Protein AF-0000000082204151 (afdb_homodimer)

Sequence (622 aa):
NMDLQVTYTHKELAFFHLHQTHHFDEFEYPSDQHCKGDLFPKWHLPLKIVSISSLPIFIYTFLRDVVHPFVTTNENTFYKIPILVVNKVLPVVSITLLALVYLPGILAAGFQLHYGTKYKRFPPWLNGWMLSRKQLGLLSFFFASMHACYSLCYPMRRSYRYKLLNWAYQQVEQKKENAWIEHDVWRMEIYVSLGILGLALLAILAVTSIPSVSHSLTWREFHYIQSKMGYLALLLCTIHALVFAWNKWVDVNQFVWYTPPTFMIAVFLPIVVLLCKSVLLLPCLRKKIQKIRCGWDANTEMNKTQMTSRLNMDLQVTYTHKELAFFHLHQTHHFDEFEYPSDQHCKGDLFPKWHLPLKIVSISSLPIFIYTFLRDVVHPFVTTNENTFYKIPILVVNKVLPVVSITLLALVYLPGILAAGFQLHYGTKYKRFPPWLNGWMLSRKQLGLLSFFFASMHACYSLCYPMRRSYRYKLLNWAYQQVEQKKENAWIEHDVWRMEIYVSLGILGLALLAILAVTSIPSVSHSLTWREFHYIQSKMGYLALLLCTIHALVFAWNKWVDVNQFVWYTPPTFMIAVFLPIVVLLCKSVLLLPCLRKKIQKIRCGWDANTEMNKTQMTSRL

Solvent-accessible surface area (backbone atoms only — not comparable to full-atom values): 33413 Å² total; per-residue (Å²): 134,84,80,79,74,77,73,74,58,70,65,61,54,48,50,50,48,48,52,54,49,45,56,60,47,65,68,50,74,69,67,75,79,75,67,66,59,74,79,62,65,82,47,49,64,46,50,49,52,49,49,65,47,42,51,56,46,42,53,51,45,43,43,59,71,29,46,43,43,32,72,74,70,66,41,88,44,69,83,38,49,82,52,58,48,45,44,58,35,27,48,36,42,14,47,45,32,44,34,57,41,50,41,50,58,52,52,50,50,50,50,32,64,73,69,30,28,64,81,64,77,71,56,68,70,57,49,53,52,56,72,32,25,66,58,26,40,46,50,16,39,49,29,41,52,48,25,50,54,53,57,60,43,47,72,73,34,65,71,50,50,52,50,52,52,50,50,39,50,50,32,54,75,67,67,52,76,71,72,77,52,68,69,62,30,44,36,44,30,46,21,52,38,32,42,52,54,21,51,50,42,38,47,52,49,47,54,46,64,36,65,67,47,38,68,73,41,53,68,68,53,47,47,44,46,58,46,57,49,38,51,48,26,51,48,34,45,43,49,19,53,54,39,63,46,57,73,51,79,79,38,70,82,53,38,57,95,80,34,78,45,69,69,60,64,36,42,48,59,40,48,52,49,52,52,53,51,54,56,49,62,34,66,74,51,36,53,51,51,49,41,21,41,70,65,42,42,51,66,58,51,51,48,50,53,54,53,60,72,70,105,134,82,78,78,70,77,68,70,52,68,66,58,51,47,49,47,50,47,51,62,59,30,60,69,35,73,58,36,63,72,65,79,76,77,65,70,61,76,78,60,66,81,48,49,63,44,51,48,52,48,49,65,46,41,51,57,45,41,52,52,45,44,45,60,69,29,47,42,44,32,71,74,70,66,39,88,45,67,64,37,48,56,42,59,47,45,46,60,33,26,47,35,41,13,47,46,32,43,34,58,39,51,40,51,58,53,51,50,49,49,53,31,63,73,66,29,29,65,81,64,76,72,56,66,71,57,48,53,50,55,71,32,24,66,57,25,40,45,50,16,39,51,29,41,51,49,25,51,53,52,57,59,42,48,72,69,32,46,61,50,48,33,49,52,41,33,50,52,44,49,31,58,74,68,67,50,90,72,89,83,54,70,68,62,52,53,37,51,58,47,22,52,53,32,41,52,54,20,51,51,44,38,48,52,49,46,53,47,65,35,63,68,47,38,69,73,42,53,69,67,56,47,49,42,45,62,46,58,48,40,51,48,26,52,50,35,43,44,50,20,53,54,39,62,46,56,73,51,79,77,37,70,81,54,38,57,95,80,34,78,44,68,67,62,64,36,41,49,59,40,48,52,48,53,51,53,51,53,57,49,63,35,67,74,50,36,52,52,51,51,40,20,73,72,66,41,42,50,67,59,52,51,50,51,53,53,54,59,69,72,105

Foldseek 3Di:
DPPPPPPPDPVVVVVVCVVVVVVVCVPVPPDPPVPPDDDPVLCVVLVVLLCVQQVVLLVVLCCQPAVLCCVPVVDHPVVCSPQPSLLLRLLLSLLVLLLLLQVLVLVLLVVCVVQLAPPDDDDPVSVSSNSNSLVSLLVSLVSLVVSVVSVVCVCVDPVNVVVVVVVVVVCVVVVPPDPDDPLVVVLCVVLVVLSVVLSVLSVVLNVCSDPVNVVVDDPVRNCCSCPVSSLVSSVSSLVSLVSNCPVVVPPPVCQRVNHHHSSVSRNVSSVVSNVSVVVCPPPVNVVSSVCNVVGDGPVVVVVVVVVVVVD/DPPPPPPPDPVNVCVVCCVVVCVVVVPVPPPPPVPPDDDPVLCVVLVVLLCVQQVVLLVVLCCQPAVQCCVPVVDHPVVCNPQPSLLLRLLLSLLVLLLLLQVLVLVLLVVCVVQLAPPDDDPPVSVSSNSNSLVSLLSSLVSLVVSVVSVVCVVVDPVVVVVVVVVVVVCVVVVPPDPDDPLVVVLCVVLVVLSVVLSVLSVVLNVCSPPVNVVVDDPVRNCCSCPVSSLVSSVSSLVSLVSNCPVVVPPPVCQRVNHHHSSVSRNVSSVVSNVSVVVCPPPVNVVSSVCNVVGGGVVVVVVVVVVVVVD

Radius of gyration: 30.76 Å; Cα contacts (8 Å, |Δi|>4): 544; chains: 2; bounding box: 97×91×62 Å

Secondary structure (DSSP, 8-state):
---------HHHHHHHHHHHHHHHHTTS---TTGGGSPSSGGGHHHHHHHHHHHHHHHHHHHIIIIIHHHHHH----GGGIIIIIHHHHHHHHHHHHHHHHHHHHHHHHHHHHHHT-S-SPPPHHHHHHHHTHHHHHHHHHHHHHHHHHHHHTGGG-HHHHHHHHHHHHHHHHTT-S----HHHHHHHHHHHHHHHHHHHHHHHHHHHTSHHHHTTS-HHHHHIIIIIIHHHHHHHHHHHHHHHHGGGGG-GGG-GGG---HHHHHHHHHHHHHHHHHHHTSHHHHHHHHHHHTT--HHHHHHHHHHHHH-/---------HHHHHHHHHHHHTTGGGSS---GGGGGSPSSGGGHHHHHHHHHHHHHHHHHHHIIIIIHHHHHH----GGGIIIIIHHHHHHHHHHHHHHHHHHHHHHHHHHHHHHT-S-SPPPHHHHHHHHTHHHHHHHHHHHHHHHHHHHHTGGG-HHHHHHHHHHHHHHHHTT-S----HHHHHHHHHHHHHHHHHHHHHHHHHHHTSHHHHTTS-HHHHHIIIIIIHHHHHHHHHHHHHHHHGGGGG-GGG-GGG---HHHHHHHHHHHHHHHHHHHTSHHHHHHHHHHHTT--HHHHHHHHHHHHH-

InterPro domains:
  IPR013130 Ferric reductase transmembrane component-like domain [PF01794] (92-225)
  IPR051267 STEAP family metalloreductases [PTHR14239] (34-307)

pLDDT: mean 87.44, std 17.79, range [22.72, 98.81]

Nearest PDB structures (foldseek):
  6y9b-assembly1_C  TM=9.918E-01  e=1.612E-23  Homo sapiens
  8ucd-assembly1_B  TM=9.783E-01  e=5.694E-23  Homo sapiens
  8ucd-assembly1_A  TM=9.740E-01  e=2.195E-22  Homo sapiens
  8ucd-assembly1_C  TM=9.780E-01  e=3.864E-22  Homo sapiens
  6hcy-assembly1_A  TM=9.747E-01  e=6.883E-19  Homo sapiens

Structure (mmCIF, N/CA/C/O backbone):
data_AF-0000000082204151-model_v1
#
loop_
_entity.id
_entity.type
_entity.pdbx_description
1 polymer 'Ferric oxidoreductase domain-containing protein'
#
loop_
_atom_site.group_PDB
_atom_site.id
_atom_site.type_symbol
_atom_site.label_atom_id
_atom_site.label_alt_id
_atom_site.label_comp_id
_atom_site.label_asym_id
_atom_site.label_entity_id
_atom_site.label_seq_id
_atom_site.pdbx_PDB_ins_code
_atom_site.Cartn_x
_atom_site.Cartn_y
_atom_site.Cartn_z
_atom_site.occupancy
_atom_site.B_iso_or_equiv
_atom_site.auth_seq_id
_atom_site.auth_comp_id
_atom_site.auth_asym_id
_atom_site.auth_atom_id
_atom_site.pdbx_PDB_model_num
ATOM 1 N N . ASN A 1 1 ? -27.344 53.875 -12.141 1 22.81 1 ASN A N 1
ATOM 2 C CA . ASN A 1 1 ? -26.469 53.281 -13.148 1 22.81 1 ASN A CA 1
ATOM 3 C C . ASN A 1 1 ? -25 53.531 -12.82 1 22.81 1 ASN A C 1
ATOM 5 O O . ASN A 1 1 ? -24.297 54.219 -13.57 1 22.81 1 ASN A O 1
ATOM 9 N N . MET A 1 2 ? -24.594 53.875 -11.633 1 28.36 2 MET A N 1
ATOM 10 C CA . MET A 1 2 ? -23.25 54.25 -11.18 1 28.36 2 MET A CA 1
ATOM 11 C C . MET A 1 2 ? -22.25 53.125 -11.43 1 28.36 2 MET A C 1
ATOM 13 O O . MET A 1 2 ? -22.469 52 -10.977 1 28.36 2 MET A O 1
ATOM 17 N N . ASP A 1 3 ? -21.484 53.156 -12.602 1 27.52 3 ASP A N 1
ATOM 18 C CA . ASP A 1 3 ? -20.391 52.375 -13.203 1 27.52 3 ASP A CA 1
ATOM 19 C C . ASP A 1 3 ? -19.25 52.156 -12.203 1 27.52 3 ASP A C 1
ATOM 21 O O . ASP A 1 3 ? -18.562 53.125 -11.828 1 27.52 3 ASP A O 1
ATOM 25 N N . LEU A 1 4 ? -19.438 51.531 -11.07 1 32.66 4 LEU A N 1
ATOM 26 C CA . LEU A 1 4 ? -18.359 51.188 -10.148 1 32.66 4 LEU A CA 1
ATOM 27 C C . LEU A 1 4 ? -17.188 50.562 -10.891 1 32.66 4 LEU A C 1
ATOM 29 O O . LEU A 1 4 ? -17.281 49.469 -11.406 1 32.66 4 LEU A O 1
ATOM 33 N N . GLN A 1 5 ? -16.359 51.438 -11.656 1 30.66 5 GLN A N 1
ATOM 34 C CA . GLN A 1 5 ? -15.086 51.156 -12.312 1 30.66 5 GLN A CA 1
ATOM 35 C C . GLN A 1 5 ? -14.125 50.438 -11.367 1 30.66 5 GLN A C 1
ATOM 37 O O . GLN A 1 5 ? -13.695 51 -10.367 1 30.66 5 GLN A O 1
ATOM 42 N N . VAL A 1 6 ? -14.344 49.219 -11.125 1 38.62 6 VAL A N 1
ATOM 43 C CA . VAL A 1 6 ? -13.375 48.344 -10.445 1 38.62 6 VAL A CA 1
ATOM 44 C C . VAL A 1 6 ? -11.992 48.531 -11.055 1 38.62 6 VAL A C 1
ATOM 46 O O . VAL A 1 6 ? -11.766 48.25 -12.227 1 38.62 6 VAL A O 1
ATOM 49 N N . THR A 1 7 ? -11.344 49.656 -10.75 1 34.62 7 THR A N 1
ATOM 50 C CA . THR A 1 7 ? -9.969 50 -11.117 1 34.62 7 THR A CA 1
ATOM 51 C C . THR A 1 7 ? -9.031 48.844 -10.812 1 34.62 7 THR A C 1
ATOM 53 O O . THR A 1 7 ? -8.875 48.438 -9.656 1 34.62 7 THR A O 1
ATOM 56 N N . TYR A 1 8 ? -9 47.875 -11.719 1 38.25 8 TYR A N 1
ATOM 57 C CA . TYR A 1 8 ? -7.969 46.844 -11.672 1 38.25 8 TYR A CA 1
ATOM 58 C C . TYR A 1 8 ? -6.602 47.469 -11.391 1 38.25 8 TYR A C 1
ATOM 60 O O . TYR A 1 8 ? -6.215 48.469 -12.016 1 38.25 8 TYR A O 1
ATOM 68 N N . THR A 1 9 ? -6.137 47.469 -10.156 1 40.56 9 THR A N 1
ATOM 69 C CA . THR A 1 9 ? -4.859 48.062 -9.797 1 40.56 9 THR A CA 1
ATOM 70 C C . THR A 1 9 ? -3.764 47.625 -10.766 1 40.56 9 THR A C 1
ATOM 72 O O . THR A 1 9 ? -3.861 46.562 -11.375 1 40.56 9 THR A O 1
ATOM 75 N N . HIS A 1 10 ? -2.871 48.5 -11.312 1 48.03 10 HIS A N 1
ATOM 76 C CA . HIS A 1 10 ? -1.771 48.438 -12.266 1 48.03 10 HIS A CA 1
ATOM 77 C C . HIS A 1 10 ? -0.902 47.219 -12.016 1 48.03 10 HIS A C 1
ATOM 79 O O . HIS A 1 10 ? -0.34 46.656 -12.953 1 48.03 10 HIS A O 1
ATOM 85 N N . LYS A 1 11 ? -0.801 46.781 -10.797 1 49.81 11 LYS A N 1
ATOM 86 C CA . LYS A 1 11 ? 0.107 45.688 -10.445 1 49.81 11 LYS A CA 1
ATOM 87 C C . LYS A 1 11 ? -0.454 44.344 -10.891 1 49.81 11 LYS A C 1
ATOM 89 O O . LYS A 1 11 ? 0.286 43.469 -11.383 1 49.81 11 LYS A O 1
ATOM 94 N N . GLU A 1 12 ? -1.72 44.125 -10.766 1 47.69 12 GLU A N 1
ATOM 95 C CA . GLU A 1 12 ? -2.33 42.844 -11.164 1 47.69 12 GLU A CA 1
ATOM 96 C C . GLU A 1 12 ? -2.33 42.688 -12.68 1 47.69 12 GLU A C 1
ATOM 98 O O . GLU A 1 12 ? -2.119 41.594 -13.195 1 47.69 12 GLU A O 1
ATOM 103 N N . LEU A 1 13 ? -2.568 43.812 -13.406 1 48 13 LEU A N 1
ATOM 104 C CA . LEU A 1 13 ? -2.5 43.781 -14.867 1 48 13 LEU A CA 1
ATOM 105 C C . LEU A 1 13 ? -1.08 43.469 -15.336 1 48 13 LEU A C 1
ATOM 107 O O . LEU A 1 13 ? -0.885 42.719 -16.297 1 48 13 LEU A O 1
ATOM 111 N N . ALA A 1 14 ? -0.097 44.031 -14.586 1 48.94 14 ALA A N 1
ATOM 112 C CA . ALA A 1 14 ? 1.302 43.781 -14.922 1 48.94 14 ALA A CA 1
ATOM 113 C C . ALA A 1 14 ? 1.667 42.312 -14.711 1 48.94 14 ALA A C 1
ATOM 115 O O . ALA A 1 14 ? 2.422 41.75 -15.492 1 48.94 14 ALA A O 1
ATOM 116 N N . PHE A 1 15 ? 1.131 41.688 -13.656 1 46.88 15 PHE A N 1
ATOM 117 C CA . PHE A 1 15 ? 1.391 40.281 -13.398 1 46.88 15 PHE A CA 1
ATOM 118 C C . PHE A 1 15 ? 0.75 39.406 -14.469 1 46.88 15 PHE A C 1
ATOM 120 O O . PHE A 1 15 ? 1.361 38.438 -14.938 1 46.88 15 PHE A O 1
ATOM 127 N N . PHE A 1 16 ? -0.501 39.719 -14.867 1 46.66 16 PHE A N 1
ATOM 128 C CA . PHE A 1 16 ? -1.176 38.969 -15.93 1 46.66 16 PHE A CA 1
ATOM 129 C C . PHE A 1 16 ? -0.469 39.188 -17.266 1 46.66 16 PHE A C 1
ATOM 131 O O . PHE A 1 16 ? -0.335 38.25 -18.047 1 46.66 16 PHE A O 1
ATOM 138 N N . HIS A 1 17 ? -0.127 40.438 -17.547 1 46.59 17 HIS A N 1
ATOM 139 C CA . HIS A 1 17 ? 0.605 40.656 -18.781 1 46.59 17 HIS A CA 1
ATOM 140 C C . HIS A 1 17 ? 1.976 40 -18.75 1 46.59 17 HIS A C 1
ATOM 142 O O . HIS A 1 17 ? 2.453 39.5 -19.766 1 46.59 17 HIS A O 1
ATOM 148 N N . LEU A 1 18 ? 2.588 40 -17.531 1 45.16 18 LEU A N 1
ATOM 149 C CA . LEU A 1 18 ? 3.873 39.312 -17.422 1 45.16 18 LEU A CA 1
ATOM 150 C C . LEU A 1 18 ? 3.703 37.812 -17.594 1 45.16 18 LEU A C 1
ATOM 152 O O . LEU A 1 18 ? 4.496 37.188 -18.297 1 45.16 18 LEU A O 1
ATOM 156 N N . HIS A 1 19 ? 2.672 37.219 -17.062 1 46.81 19 HIS A N 1
ATOM 157 C CA . HIS A 1 19 ? 2.434 35.781 -17.281 1 46.81 19 HIS A CA 1
ATOM 158 C C . HIS A 1 19 ? 1.936 35.531 -18.703 1 46.81 19 HIS A C 1
ATOM 160 O O . HIS A 1 19 ? 2.287 34.5 -19.297 1 46.81 19 HIS A O 1
ATOM 166 N N . GLN A 1 20 ? 1.068 36.344 -19.203 1 44.31 20 GLN A N 1
ATOM 167 C CA . GLN A 1 20 ? 0.692 36.188 -20.609 1 44.31 20 GLN A CA 1
ATOM 168 C C . GLN A 1 20 ? 1.893 36.406 -21.531 1 44.31 20 GLN A C 1
ATOM 170 O O . GLN A 1 20 ? 2.047 35.719 -22.531 1 44.31 20 GLN A O 1
ATOM 175 N N . THR A 1 21 ? 2.668 37.469 -21.203 1 46.5 21 THR A N 1
ATOM 176 C CA . THR A 1 21 ? 3.865 37.688 -22 1 46.5 21 THR A CA 1
ATOM 177 C C . THR A 1 21 ? 4.871 36.562 -21.781 1 46.5 21 THR A C 1
ATOM 179 O O . THR A 1 21 ? 5.656 36.25 -22.672 1 46.5 21 THR A O 1
ATOM 182 N N . HIS A 1 22 ? 4.859 35.969 -20.609 1 45.56 22 HIS A N 1
ATOM 183 C CA . HIS A 1 22 ? 5.766 34.844 -20.375 1 45.56 22 HIS A CA 1
ATOM 184 C C . HIS A 1 22 ? 5.32 33.625 -21.156 1 45.56 22 HIS A C 1
ATOM 186 O O . HIS A 1 22 ? 6.141 32.75 -21.469 1 45.56 22 HIS A O 1
ATOM 192 N N . HIS A 1 23 ? 4.059 33.5 -21.453 1 44.81 23 HIS A N 1
ATOM 193 C CA . HIS A 1 23 ? 3.695 32.375 -22.328 1 44.81 23 HIS A CA 1
ATOM 194 C C . HIS A 1 23 ? 4.328 32.562 -23.719 1 44.81 23 HIS A C 1
ATOM 196 O O . HIS A 1 23 ? 4.742 31.578 -24.328 1 44.81 23 HIS A O 1
ATOM 202 N N . PHE A 1 24 ? 4.246 33.781 -24.234 1 46.38 24 PHE A N 1
ATOM 203 C CA . PHE A 1 24 ? 4.859 33.969 -25.531 1 46.38 24 PHE A CA 1
ATOM 204 C C . PHE A 1 24 ? 6.379 33.906 -25.438 1 46.38 24 PHE A C 1
ATOM 206 O O . PHE A 1 24 ? 7.051 33.562 -26.406 1 46.38 24 PHE A O 1
ATOM 213 N N . ASP A 1 25 ? 6.863 34.406 -24.375 1 45.72 25 ASP A N 1
ATOM 214 C CA . ASP A 1 25 ? 8.312 34.344 -24.203 1 45.72 25 ASP A CA 1
ATOM 215 C C . ASP A 1 25 ? 8.789 32.906 -24.047 1 45.72 25 ASP A C 1
ATOM 217 O O . ASP A 1 25 ? 9.984 32.625 -24.078 1 45.72 25 ASP A O 1
ATOM 221 N N . GLU A 1 26 ? 7.859 32.031 -23.656 1 48.09 26 GLU A N 1
ATOM 222 C CA . GLU A 1 26 ? 8.273 30.641 -23.484 1 48.09 26 GLU A CA 1
ATOM 223 C C . GLU A 1 26 ? 8.867 30.078 -24.766 1 48.09 26 GLU A C 1
ATOM 225 O O . GLU A 1 26 ? 9.727 29.203 -24.734 1 48.09 26 GLU A O 1
ATOM 230 N N . PHE A 1 27 ? 8.32 30.609 -25.938 1 46.5 27 PHE A N 1
ATOM 231 C CA . PHE A 1 27 ? 8.875 30.141 -27.203 1 46.5 27 PHE A CA 1
ATOM 232 C C . PHE A 1 27 ? 10.109 30.953 -27.578 1 46.5 27 PHE A C 1
ATOM 234 O O . PHE A 1 27 ? 10.656 30.781 -28.672 1 46.5 27 PHE A O 1
ATOM 241 N N . GLU A 1 28 ? 10.242 32.125 -27.047 1 48 28 GLU A N 1
ATOM 242 C CA . GLU A 1 28 ? 11.477 32.812 -27.438 1 48 28 GLU A CA 1
ATOM 243 C C . GLU A 1 28 ? 12.703 32.031 -26.953 1 48 28 GLU A C 1
ATOM 245 O O . GLU A 1 28 ? 12.773 31.641 -25.781 1 48 28 GLU A O 1
ATOM 250 N N . TYR A 1 29 ? 13.344 31.109 -27.828 1 49 29 TYR A N 1
ATOM 251 C CA . TYR A 1 29 ? 14.617 30.453 -27.578 1 49 29 TYR A CA 1
ATOM 252 C C . TYR A 1 29 ? 15.586 31.375 -26.875 1 49 29 TYR A C 1
ATOM 254 O O . TYR A 1 29 ? 15.906 32.469 -27.375 1 49 29 TYR A O 1
ATOM 262 N N . PRO A 1 30 ? 15.602 31.391 -25.531 1 51.34 30 PRO A N 1
ATOM 263 C CA . PRO A 1 30 ? 16.672 32.188 -24.922 1 51.34 30 PRO A CA 1
ATOM 264 C C . PRO A 1 30 ? 17.969 32.156 -25.734 1 51.34 30 PRO A C 1
ATOM 266 O O . PRO A 1 30 ? 18.203 31.203 -26.469 1 51.34 30 PRO A O 1
ATOM 269 N N . SER A 1 31 ? 18.594 33.219 -25.953 1 51.5 31 SER A N 1
ATOM 270 C CA . SER A 1 31 ? 19.891 33.344 -26.609 1 51.5 31 SER A CA 1
ATOM 271 C C . SER A 1 31 ? 20.797 32.156 -26.234 1 51.5 31 SER A C 1
ATOM 273 O O . SER A 1 31 ? 20.641 31.578 -25.156 1 51.5 31 SER A O 1
ATOM 275 N N . ASP A 1 32 ? 21.547 31.438 -27.141 1 52.22 32 ASP A N 1
ATOM 276 C CA . ASP A 1 32 ? 22.469 30.312 -27.188 1 52.22 32 ASP A CA 1
ATOM 277 C C . ASP A 1 32 ? 23.312 30.234 -25.922 1 52.22 32 ASP A C 1
ATOM 279 O O . ASP A 1 32 ? 23.719 29.141 -25.516 1 52.22 32 ASP A O 1
ATOM 283 N N . GLN A 1 33 ? 23.828 31.344 -25.422 1 51.38 33 GLN A N 1
ATOM 284 C CA . GLN A 1 33 ? 24.844 31.312 -24.375 1 51.38 33 GLN A CA 1
ATOM 285 C C . GLN A 1 33 ? 24.297 30.703 -23.094 1 51.38 33 GLN A C 1
ATOM 287 O O . GLN A 1 33 ? 25.016 30.031 -22.344 1 51.38 33 GLN A O 1
ATOM 292 N N . HIS A 1 34 ? 23.078 31.047 -22.641 1 51.31 34 HIS A N 1
ATOM 293 C CA . HIS A 1 34 ? 22.562 30.625 -21.328 1 51.31 34 HIS A CA 1
ATOM 294 C C . HIS A 1 34 ? 22.156 29.156 -21.344 1 51.31 34 HIS A C 1
ATOM 296 O O . HIS A 1 34 ? 22.016 28.547 -20.281 1 51.31 34 HIS A O 1
ATOM 302 N N . CYS A 1 35 ? 21.938 28.625 -22.547 1 52.75 35 CYS A N 1
ATOM 303 C CA . CYS A 1 35 ? 21.375 27.281 -22.609 1 52.75 35 CYS A CA 1
ATOM 304 C C . CYS A 1 35 ? 22.453 26.234 -22.453 1 52.75 35 CYS A C 1
ATOM 306 O O . CYS A 1 35 ? 22.219 25.047 -22.703 1 52.75 35 CYS A O 1
ATOM 308 N N . LYS A 1 36 ? 23.719 26.766 -22.312 1 56.16 36 LYS A N 1
ATOM 309 C CA . LYS A 1 36 ? 24.766 25.75 -22.297 1 56.16 36 LYS A CA 1
ATOM 310 C C . LYS A 1 36 ? 24.766 24.984 -20.969 1 56.16 36 LYS A C 1
ATOM 312 O O . LYS A 1 36 ? 25.625 24.125 -20.75 1 56.16 36 LYS A O 1
ATOM 317 N N . GLY A 1 37 ? 24.016 25.328 -20.031 1 71.19 37 GLY A N 1
ATOM 318 C CA . GLY A 1 37 ? 24.078 24.578 -18.797 1 71.19 37 GLY A CA 1
ATOM 319 C C . GLY A 1 37 ? 23.547 23.156 -18.938 1 71.19 37 GLY A C 1
ATOM 320 O O . GLY A 1 37 ? 22.734 22.891 -19.812 1 71.19 37 GLY A O 1
ATOM 321 N N . ASP A 1 38 ? 24.344 22.188 -18.375 1 79.94 38 ASP A N 1
ATOM 322 C CA . ASP A 1 38 ? 23.953 20.781 -18.391 1 79.94 38 ASP A CA 1
ATOM 323 C C . ASP A 1 38 ? 22.516 20.609 -17.906 1 79.94 38 ASP A C 1
ATOM 325 O O . ASP A 1 38 ? 22.078 21.312 -16.984 1 79.94 38 ASP A O 1
ATOM 329 N N . LEU A 1 39 ? 21.781 19.891 -18.703 1 86.62 39 LEU A N 1
ATOM 330 C CA . LEU A 1 39 ? 20.406 19.547 -18.328 1 86.62 39 LEU A CA 1
ATOM 331 C C . LEU A 1 39 ? 20.391 18.531 -17.188 1 86.62 39 LEU A C 1
ATOM 333 O O . LEU A 1 39 ? 21.031 17.484 -17.281 1 86.62 39 LEU A O 1
ATOM 337 N N . PHE A 1 40 ? 19.797 18.781 -16.109 1 90.44 40 PHE A N 1
ATOM 338 C CA . PHE A 1 40 ? 19.562 17.938 -14.945 1 90.44 40 PHE A CA 1
ATOM 339 C C . PHE A 1 40 ? 20.875 17.406 -14.383 1 90.44 40 PHE A C 1
ATOM 341 O O . PHE A 1 40 ? 21.062 16.203 -14.242 1 90.44 40 PHE A O 1
ATOM 348 N N . PRO A 1 41 ? 21.719 18.156 -14.062 1 89.19 41 PRO A N 1
ATOM 349 C CA . PRO A 1 41 ? 23.047 17.719 -13.625 1 89.19 41 PRO A CA 1
ATOM 350 C C . PRO A 1 41 ? 23 16.781 -12.422 1 89.19 41 PRO A C 1
ATOM 352 O O . PRO A 1 41 ? 23.797 15.844 -12.328 1 89.19 41 PRO A O 1
ATOM 355 N N . LYS A 1 42 ? 22.078 16.953 -11.523 1 91.38 42 LYS A N 1
ATOM 356 C CA . LYS A 1 42 ? 22 16.125 -10.32 1 91.38 42 LYS A CA 1
ATOM 357 C C . LYS A 1 42 ? 21.516 14.711 -10.648 1 91.38 42 LYS A C 1
ATOM 359 O O . LYS A 1 42 ? 21.625 13.805 -9.82 1 91.38 42 LYS A O 1
ATOM 364 N N . TRP A 1 43 ? 21.062 14.5 -11.906 1 94.94 43 TRP A N 1
ATOM 365 C CA . TRP A 1 43 ? 20.469 13.219 -12.273 1 94.94 43 TRP A CA 1
ATOM 366 C C . TRP A 1 43 ? 21.422 12.414 -13.148 1 94.94 43 TRP A C 1
ATOM 368 O O . TRP A 1 43 ? 21.141 11.25 -13.469 1 94.94 43 TRP A O 1
ATOM 378 N N . HIS A 1 44 ? 22.5 12.961 -13.461 1 94.19 44 HIS A N 1
ATOM 379 C CA . HIS A 1 44 ? 23.422 12.281 -14.367 1 94.19 44 HIS A CA 1
ATOM 380 C C . HIS A 1 44 ? 23.922 10.977 -13.758 1 94.19 44 HIS A C 1
ATOM 382 O O . HIS A 1 44 ? 23.797 9.914 -14.367 1 94.19 44 HIS A O 1
ATOM 388 N N . LEU A 1 45 ? 24.453 11.078 -12.594 1 94.12 45 LEU A N 1
ATOM 389 C CA . LEU A 1 45 ? 25.031 9.898 -11.945 1 94.12 45 LEU A CA 1
ATOM 390 C C . LEU A 1 45 ? 23.938 8.859 -11.664 1 94.12 45 LEU A C 1
ATOM 392 O O . LEU A 1 45 ? 24.094 7.695 -12.039 1 94.12 45 LEU A O 1
ATOM 396 N N . PRO A 1 46 ? 22.844 9.211 -11.078 1 96.69 46 PRO A N 1
ATOM 397 C CA . PRO A 1 46 ? 21.781 8.234 -10.836 1 96.69 46 PRO A CA 1
ATOM 398 C C . PRO A 1 46 ? 21.297 7.559 -12.117 1 96.69 46 PRO A C 1
ATOM 400 O O . PRO A 1 46 ? 21.094 6.344 -12.133 1 96.69 46 PRO A O 1
ATOM 403 N N . LEU A 1 47 ? 21.156 8.266 -13.188 1 96.69 47 LEU A N 1
ATOM 404 C CA . LEU A 1 47 ? 20.688 7.695 -14.445 1 96.69 47 LEU A CA 1
ATOM 405 C C . LEU A 1 47 ? 21.734 6.758 -15.047 1 96.69 47 LEU A C 1
ATOM 407 O O . LEU A 1 47 ? 21.375 5.754 -15.672 1 96.69 47 LEU A O 1
ATOM 411 N N . LYS A 1 48 ? 22.938 7.145 -14.875 1 96.62 48 LYS A N 1
ATOM 412 C CA . LYS A 1 48 ? 24 6.246 -15.312 1 96.62 48 LYS A CA 1
ATOM 413 C C . LYS A 1 48 ? 23.953 4.93 -14.539 1 96.62 48 LYS A C 1
ATOM 415 O O . LYS A 1 48 ? 24.109 3.855 -15.125 1 96.62 48 LYS A O 1
ATOM 420 N N . ILE A 1 49 ? 23.719 4.988 -13.273 1 96.88 49 ILE A N 1
ATOM 421 C CA . ILE A 1 49 ? 23.641 3.803 -12.43 1 96.88 49 ILE A CA 1
ATOM 422 C C . ILE A 1 49 ? 22.453 2.941 -12.859 1 96.88 49 ILE A C 1
ATOM 424 O O . ILE A 1 49 ? 22.562 1.717 -12.953 1 96.88 49 ILE A O 1
ATOM 428 N N . VAL A 1 50 ? 21.359 3.557 -13.164 1 97.69 50 VAL A N 1
ATOM 429 C CA . VAL A 1 50 ? 20.172 2.846 -13.625 1 97.69 50 VAL A CA 1
ATOM 430 C C . VAL A 1 50 ? 20.469 2.137 -14.945 1 97.69 50 VAL A C 1
ATOM 432 O O . VAL A 1 50 ? 20.094 0.976 -15.133 1 97.69 50 VAL A O 1
ATOM 435 N N . SER A 1 51 ? 21.172 2.824 -15.812 1 97.25 51 SER A N 1
ATOM 436 C CA . SER A 1 51 ? 21.5 2.248 -17.109 1 97.25 51 SER A CA 1
ATOM 437 C C . SER A 1 51 ? 22.453 1.071 -16.984 1 97.25 51 SER A C 1
ATOM 439 O O . SER A 1 51 ? 22.266 0.023 -17.594 1 97.25 51 SER A O 1
ATOM 441 N N . ILE A 1 52 ? 23.391 1.234 -16.125 1 96.12 52 ILE A N 1
ATOM 442 C CA . ILE A 1 52 ? 24.422 0.212 -15.93 1 96.12 52 ILE A CA 1
ATOM 443 C C . ILE A 1 52 ? 23.812 -0.993 -15.211 1 96.12 52 ILE A C 1
ATOM 445 O O . ILE A 1 52 ? 24.25 -2.127 -15.406 1 96.12 52 ILE A O 1
ATOM 449 N N . SER A 1 53 ? 22.797 -0.812 -14.453 1 96.56 53 SER A N 1
ATOM 450 C CA . SER A 1 53 ? 22.141 -1.911 -13.75 1 96.56 53 SER A CA 1
ATOM 451 C C . SER A 1 53 ? 21.062 -2.551 -14.609 1 96.56 53 SER A C 1
ATOM 453 O O . SER A 1 53 ? 20.953 -3.777 -14.68 1 96.56 53 SER A O 1
ATOM 455 N N . SER A 1 54 ? 20.359 -1.768 -15.375 1 97.69 54 SER A N 1
ATOM 456 C CA . SER A 1 54 ? 19.188 -2.258 -16.094 1 97.69 54 SER A CA 1
ATOM 457 C C . SER A 1 54 ? 19.594 -3.033 -17.344 1 97.69 54 SER A C 1
ATOM 459 O O . SER A 1 54 ? 19.047 -4.098 -17.625 1 97.69 54 SER A O 1
ATOM 461 N N . LEU A 1 55 ? 20.547 -2.561 -18.078 1 97.69 55 LEU A N 1
ATOM 462 C CA . LEU A 1 55 ? 20.891 -3.146 -19.359 1 97.69 55 LEU A CA 1
ATOM 463 C C . LEU A 1 55 ? 21.484 -4.543 -19.188 1 97.69 55 LEU A C 1
ATOM 465 O O . LEU A 1 55 ? 21 -5.504 -19.797 1 97.69 55 LEU A O 1
ATOM 469 N N . PRO A 1 56 ? 22.469 -4.699 -18.328 1 97.88 56 PRO A N 1
ATOM 470 C CA . PRO A 1 56 ? 23 -6.051 -18.156 1 97.88 56 PRO A CA 1
ATOM 471 C C . PRO A 1 56 ? 21.969 -7.027 -17.594 1 97.88 56 PRO A C 1
ATOM 473 O O . PRO A 1 56 ? 21.938 -8.195 -18 1 97.88 56 PRO A O 1
ATOM 476 N N . ILE A 1 57 ? 21.141 -6.59 -16.688 1 98 57 ILE A N 1
ATOM 477 C CA . ILE A 1 57 ? 20.125 -7.465 -16.109 1 98 57 ILE A CA 1
ATOM 478 C C . ILE A 1 57 ? 19.109 -7.852 -17.188 1 98 57 ILE A C 1
ATOM 480 O O . ILE A 1 57 ? 18.641 -8.992 -17.219 1 98 57 ILE A O 1
ATOM 484 N N . PHE A 1 58 ? 18.781 -6.898 -18.047 1 98.19 58 PHE A N 1
ATOM 485 C CA . PHE A 1 58 ? 17.859 -7.191 -19.141 1 98.19 58 PHE A CA 1
ATOM 486 C C . PHE A 1 58 ? 18.453 -8.234 -20.078 1 98.19 58 PHE A C 1
ATOM 488 O O . PHE A 1 58 ? 17.781 -9.219 -20.422 1 98.19 58 PHE A O 1
ATOM 495 N N . ILE A 1 59 ? 19.703 -7.984 -20.484 1 98 59 ILE A N 1
ATOM 496 C CA . ILE A 1 59 ? 20.375 -8.914 -21.375 1 98 59 ILE A CA 1
ATOM 497 C C . ILE A 1 59 ? 20.453 -10.297 -20.719 1 98 59 ILE A C 1
ATOM 499 O O . ILE A 1 59 ? 20.172 -11.312 -21.375 1 98 59 ILE A O 1
ATOM 503 N N . TYR A 1 60 ? 20.797 -10.312 -19.453 1 97.75 60 TYR A N 1
ATOM 504 C CA . TYR A 1 60 ? 20.906 -11.555 -18.688 1 97.75 60 TYR A CA 1
ATOM 505 C C . TYR A 1 60 ? 19.578 -12.297 -18.672 1 97.75 60 TYR A C 1
ATOM 507 O O . TYR A 1 60 ? 19.516 -13.492 -18.984 1 97.75 60 TYR A O 1
ATOM 515 N N . THR A 1 61 ? 18.516 -11.617 -18.375 1 97.19 61 THR A N 1
ATOM 516 C CA . THR A 1 61 ? 17.188 -12.227 -18.281 1 97.19 61 THR A CA 1
ATOM 517 C C . THR A 1 61 ? 16.688 -12.648 -19.672 1 97.19 61 THR A C 1
ATOM 519 O O . THR A 1 61 ? 16.094 -13.719 -19.812 1 97.19 61 THR A O 1
ATOM 522 N N . PHE A 1 62 ? 16.984 -11.844 -20.641 1 97.31 62 PHE A N 1
ATOM 523 C CA . PHE A 1 62 ? 16.625 -12.148 -22.016 1 97.31 62 PHE A CA 1
ATOM 524 C C . PHE A 1 62 ? 17.297 -13.438 -22.484 1 97.31 62 PHE A C 1
ATOM 526 O O . PHE A 1 62 ? 16.641 -14.312 -23.062 1 97.31 62 PHE A O 1
ATOM 533 N N . LEU A 1 63 ? 18.578 -13.586 -22.219 1 96.94 63 LEU A N 1
ATOM 534 C CA . LEU A 1 63 ? 19.312 -14.781 -22.594 1 96.94 63 LEU A CA 1
ATOM 535 C C . LEU A 1 63 ? 18.781 -16.016 -21.875 1 96.94 63 LEU A C 1
ATOM 537 O O . LEU A 1 63 ? 18.594 -17.062 -22.5 1 96.94 63 LEU A O 1
ATOM 541 N N . ARG A 1 64 ? 18.469 -15.867 -20.703 1 95.69 64 ARG A N 1
ATOM 542 C CA . ARG A 1 64 ? 18.078 -17 -19.875 1 95.69 64 ARG A CA 1
ATOM 543 C C . ARG A 1 64 ? 16.641 -17.422 -20.172 1 95.69 64 ARG A C 1
ATOM 545 O O . ARG A 1 64 ? 16.344 -18.609 -20.297 1 95.69 64 ARG A O 1
ATOM 552 N N . ASP A 1 65 ? 15.703 -16.438 -20.344 1 94.69 65 ASP A N 1
ATOM 553 C CA . ASP A 1 65 ? 14.281 -16.75 -20.359 1 94.69 65 ASP A CA 1
ATOM 554 C C . ASP A 1 65 ? 13.742 -16.828 -21.781 1 94.69 65 ASP A C 1
ATOM 556 O O . ASP A 1 65 ? 12.648 -17.344 -22 1 94.69 65 ASP A O 1
ATOM 560 N N . VAL A 1 66 ? 14.492 -16.328 -22.766 1 96 66 VAL A N 1
ATOM 561 C CA . VAL A 1 66 ? 13.969 -16.312 -24.125 1 96 66 VAL A CA 1
ATOM 562 C C . VAL A 1 66 ? 14.914 -17.078 -25.047 1 96 66 VAL A C 1
ATOM 564 O O . VAL A 1 66 ? 14.492 -18 -25.75 1 96 66 VAL A O 1
ATOM 567 N N . VAL A 1 67 ? 16.188 -16.766 -24.938 1 96.31 67 VAL A N 1
ATOM 568 C CA . VAL A 1 67 ? 17.141 -17.359 -25.859 1 96.31 67 VAL A CA 1
ATOM 569 C C . VAL A 1 67 ? 17.391 -18.828 -25.469 1 96.31 67 VAL A C 1
ATOM 571 O O . VAL A 1 67 ? 17.422 -19.703 -26.344 1 96.31 67 VAL A O 1
ATOM 574 N N . HIS A 1 68 ? 17.594 -19.125 -24.219 1 94.88 68 HIS A N 1
ATOM 575 C CA . HIS A 1 68 ? 17.906 -20.469 -23.781 1 94.88 68 HIS A CA 1
ATOM 576 C C . HIS A 1 68 ? 16.828 -21.469 -24.219 1 94.88 68 HIS A C 1
ATOM 578 O O . HIS A 1 68 ? 17.125 -22.484 -24.828 1 94.88 68 HIS A O 1
ATOM 584 N N . PRO A 1 69 ? 15.57 -21.156 -23.922 1 93.69 69 PRO A N 1
ATOM 585 C CA . PRO A 1 69 ? 14.547 -22.094 -24.375 1 93.69 69 PRO A CA 1
ATOM 586 C C . PRO A 1 69 ? 14.477 -22.203 -25.906 1 93.69 69 PRO A C 1
ATOM 588 O O . PRO A 1 69 ? 14.172 -23.266 -26.438 1 93.69 69 PRO A O 1
ATOM 591 N N . PHE A 1 70 ? 14.742 -21.156 -26.594 1 95.06 70 PHE A N 1
ATOM 592 C CA . PHE A 1 70 ? 14.734 -21.156 -28.047 1 95.06 70 PHE A CA 1
ATOM 593 C C . PHE A 1 70 ? 15.82 -22.078 -28.594 1 95.06 70 PHE A C 1
ATOM 595 O O . PHE A 1 70 ? 15.57 -22.859 -29.516 1 95.06 70 PHE A O 1
ATOM 602 N N . VAL A 1 71 ? 16.953 -22.109 -27.984 1 94.94 71 VAL A N 1
ATOM 603 C CA . VAL A 1 71 ? 18.109 -22.859 -28.469 1 94.94 71 VAL A CA 1
ATOM 604 C C . VAL A 1 71 ? 18.016 -24.312 -28 1 94.94 71 VAL A C 1
ATOM 606 O O . VAL A 1 71 ? 18.359 -25.234 -28.734 1 94.94 71 VAL A O 1
ATOM 609 N N . THR A 1 72 ? 17.516 -24.562 -26.828 1 93.56 72 THR A N 1
ATOM 610 C CA . THR A 1 72 ? 17.562 -25.891 -26.25 1 93.56 72 THR A CA 1
ATOM 611 C C . THR A 1 72 ? 16.328 -26.703 -26.641 1 93.56 72 THR A C 1
ATOM 613 O O . THR A 1 72 ? 16.422 -27.891 -26.953 1 93.56 72 THR A O 1
ATOM 616 N N . THR A 1 73 ? 15.219 -26.109 -26.609 1 93.56 73 THR A N 1
ATOM 617 C CA . THR A 1 73 ? 14 -26.859 -26.844 1 93.56 73 THR A CA 1
ATOM 618 C C . THR A 1 73 ? 13.258 -26.328 -28.078 1 93.56 73 THR A C 1
ATOM 620 O O . THR A 1 73 ? 12.141 -26.766 -28.359 1 93.56 73 THR A O 1
ATOM 623 N N . ASN A 1 74 ? 13.75 -25.359 -28.797 1 94 74 ASN A N 1
ATOM 624 C CA . ASN A 1 74 ? 13.164 -24.766 -29.984 1 94 74 ASN A CA 1
ATOM 625 C C . ASN A 1 74 ? 11.797 -24.156 -29.703 1 94 74 ASN A C 1
ATOM 627 O O . ASN A 1 74 ? 10.867 -24.281 -30.5 1 94 74 ASN A O 1
ATOM 631 N N . GLU A 1 75 ? 11.625 -23.641 -28.547 1 91.31 75 GLU A N 1
ATOM 632 C CA . GLU A 1 75 ? 10.406 -22.938 -28.141 1 91.31 75 GLU A CA 1
ATOM 633 C C . GLU A 1 75 ? 10.516 -21.438 -28.438 1 91.31 75 GLU A C 1
ATOM 635 O O . GLU A 1 75 ? 11.445 -20.766 -27.984 1 91.31 75 GLU A O 1
ATOM 640 N N . ASN A 1 76 ? 9.578 -21 -29.25 1 91 76 ASN A N 1
ATOM 641 C CA . ASN A 1 76 ? 9.547 -19.578 -29.531 1 91 76 ASN A CA 1
ATOM 642 C C . ASN A 1 76 ? 8.789 -18.797 -28.453 1 91 76 ASN A C 1
ATOM 644 O O . ASN A 1 76 ? 7.562 -18.656 -28.531 1 91 76 ASN A O 1
ATOM 648 N N . THR A 1 77 ? 9.469 -18.25 -27.531 1 92.19 77 THR A N 1
ATOM 649 C CA . THR A 1 77 ? 8.867 -17.531 -26.422 1 92.19 77 THR A CA 1
ATOM 650 C C . THR A 1 77 ? 9.227 -16.062 -26.469 1 92.19 77 THR A C 1
ATOM 652 O O . THR A 1 77 ? 9.344 -15.406 -25.422 1 92.19 77 THR A O 1
ATOM 655 N N . PHE A 1 78 ? 9.383 -15.469 -27.625 1 93.88 78 PHE A N 1
ATOM 656 C CA . PHE A 1 78 ? 9.766 -14.07 -27.797 1 93.88 78 PHE A CA 1
ATOM 657 C C . PHE A 1 78 ? 8.648 -13.141 -27.328 1 93.88 78 PHE A C 1
ATOM 659 O O . PHE A 1 78 ? 8.898 -11.984 -26.984 1 93.88 78 PHE A O 1
ATOM 666 N N . TYR A 1 79 ? 7.406 -13.602 -27.312 1 93.44 79 TYR A N 1
ATOM 667 C CA . TYR A 1 79 ? 6.262 -12.797 -26.891 1 93.44 79 TYR A CA 1
ATOM 668 C C . TYR A 1 79 ? 6.367 -12.43 -25.422 1 93.44 79 TYR A C 1
ATOM 670 O O . TYR A 1 79 ? 5.652 -11.547 -24.938 1 93.44 79 TYR A O 1
ATOM 678 N N . LYS A 1 80 ? 7.293 -13.031 -24.641 1 94.88 80 LYS A N 1
ATOM 679 C CA . LYS A 1 80 ? 7.461 -12.805 -23.203 1 94.88 80 LYS A CA 1
ATOM 680 C C . LYS A 1 80 ? 8.234 -11.516 -22.953 1 94.88 80 LYS A C 1
ATOM 682 O O . LYS A 1 80 ? 8.242 -11.008 -21.828 1 94.88 80 LYS A O 1
ATOM 687 N N . ILE A 1 81 ? 8.914 -11 -23.891 1 95.62 81 ILE A N 1
ATOM 688 C CA . ILE A 1 81 ? 9.867 -9.914 -23.719 1 95.62 81 ILE A CA 1
ATOM 689 C C . ILE A 1 81 ? 9.156 -8.672 -23.188 1 95.62 81 ILE A C 1
ATOM 691 O O . ILE A 1 81 ? 9.562 -8.094 -22.188 1 95.62 81 ILE A O 1
ATOM 695 N N . PRO A 1 82 ? 7.941 -8.25 -23.781 1 95.06 82 PRO A N 1
ATOM 696 C CA . PRO A 1 82 ? 7.383 -6.945 -23.406 1 95.06 82 PRO A CA 1
ATOM 697 C C . PRO A 1 82 ? 6.883 -6.902 -21.969 1 95.06 82 PRO A C 1
ATOM 699 O O . PRO A 1 82 ? 6.949 -5.852 -21.312 1 95.06 82 PRO A O 1
ATOM 702 N N . ILE A 1 83 ? 6.387 -8.055 -21.453 1 95.69 83 ILE A N 1
ATOM 703 C CA . ILE A 1 83 ? 5.805 -7.988 -20.125 1 95.69 83 ILE A CA 1
ATOM 704 C C . ILE A 1 83 ? 6.617 -8.844 -19.156 1 95.69 83 ILE A C 1
ATOM 706 O O . ILE A 1 83 ? 7.164 -8.336 -18.172 1 95.69 83 ILE A O 1
ATOM 710 N N . LEU A 1 84 ? 6.812 -10.109 -19.453 1 95.75 84 LEU A N 1
ATOM 711 C CA . LEU A 1 84 ? 7.391 -11.031 -18.484 1 95.75 84 LEU A CA 1
ATOM 712 C C . LEU A 1 84 ? 8.859 -10.711 -18.25 1 95.75 84 LEU A C 1
ATOM 714 O O . LEU A 1 84 ? 9.305 -10.648 -17.094 1 95.75 84 LEU A O 1
ATOM 718 N N . VAL A 1 85 ? 9.68 -10.516 -19.297 1 97.19 85 VAL A N 1
ATOM 719 C CA . VAL A 1 85 ? 11.102 -10.227 -19.141 1 97.19 85 VAL A CA 1
ATOM 720 C C . VAL A 1 85 ? 11.281 -8.875 -18.453 1 97.19 85 VAL A C 1
ATOM 722 O O . VAL A 1 85 ? 12.062 -8.758 -17.5 1 97.19 85 VAL A O 1
ATOM 725 N N . VAL A 1 86 ? 10.523 -7.887 -18.906 1 97.56 86 VAL A N 1
ATOM 726 C CA . VAL A 1 86 ? 10.602 -6.555 -18.312 1 97.56 86 VAL A CA 1
ATOM 727 C C . VAL A 1 86 ? 10.219 -6.625 -16.844 1 97.56 86 VAL A C 1
ATOM 729 O O . VAL A 1 86 ? 10.891 -6.027 -15.992 1 97.56 86 VAL A O 1
ATOM 732 N N . ASN A 1 87 ? 9.188 -7.355 -16.516 1 97.44 87 ASN A N 1
ATOM 733 C CA . ASN A 1 87 ? 8.703 -7.461 -15.141 1 97.44 87 ASN A CA 1
ATOM 734 C C . ASN A 1 87 ? 9.695 -8.195 -14.242 1 97.44 87 ASN A C 1
ATOM 736 O O . ASN A 1 87 ? 9.633 -8.086 -13.016 1 97.44 87 ASN A O 1
ATOM 740 N N . LYS A 1 88 ? 10.586 -8.977 -14.789 1 97.44 88 LYS A N 1
ATOM 741 C CA . LYS A 1 88 ? 11.633 -9.641 -14.016 1 97.44 88 LYS A CA 1
ATOM 742 C C . LYS A 1 88 ? 12.82 -8.703 -13.789 1 97.44 88 LYS A C 1
ATOM 744 O O . LYS A 1 88 ? 13.508 -8.812 -12.773 1 97.44 88 LYS A O 1
ATOM 749 N N . VAL A 1 89 ? 13.016 -7.809 -14.695 1 98.38 89 VAL A N 1
ATOM 750 C CA . VAL A 1 89 ? 14.141 -6.887 -14.633 1 98.38 89 VAL A CA 1
ATOM 751 C C . VAL A 1 89 ? 13.828 -5.742 -13.672 1 98.38 89 VAL A C 1
ATOM 753 O O . VAL A 1 89 ? 14.68 -5.344 -12.875 1 98.38 89 VAL A O 1
ATOM 756 N N . LEU A 1 90 ? 12.617 -5.285 -13.672 1 98.5 90 LEU A N 1
ATOM 757 C CA . LEU A 1 90 ? 12.203 -4.094 -12.938 1 98.5 90 LEU A CA 1
ATOM 758 C C . LEU A 1 90 ? 12.461 -4.262 -11.445 1 98.5 90 LEU A C 1
ATOM 760 O O . LEU A 1 90 ? 13.086 -3.4 -10.812 1 98.5 90 LEU A O 1
ATOM 764 N N . PRO A 1 91 ? 12.078 -5.328 -10.852 1 98.31 91 PRO A N 1
ATOM 765 C CA . PRO A 1 91 ? 12.297 -5.445 -9.406 1 98.31 91 PRO A CA 1
ATOM 766 C C . PRO A 1 91 ? 13.766 -5.609 -9.039 1 98.31 91 PRO A C 1
ATOM 768 O O . PRO A 1 91 ? 14.195 -5.164 -7.973 1 98.31 91 PRO A O 1
ATOM 771 N N . VAL A 1 92 ? 14.547 -6.227 -9.859 1 98.56 92 VAL A N 1
ATOM 772 C CA . VAL A 1 92 ? 15.969 -6.379 -9.594 1 98.56 92 VAL A CA 1
ATOM 773 C C . VAL A 1 92 ? 16.641 -5.008 -9.562 1 98.56 92 VAL A C 1
ATOM 775 O O . VAL A 1 92 ? 17.406 -4.703 -8.641 1 98.56 92 VAL A O 1
ATOM 778 N N . VAL A 1 93 ? 16.297 -4.246 -10.547 1 98.62 93 VAL A N 1
ATOM 779 C CA . VAL A 1 93 ? 16.859 -2.904 -10.617 1 98.62 93 VAL A CA 1
ATOM 780 C C . VAL A 1 93 ? 16.375 -2.07 -9.438 1 98.62 93 VAL A C 1
ATOM 782 O O . VAL A 1 93 ? 17.156 -1.373 -8.789 1 98.62 93 VAL A O 1
ATOM 785 N N . SER A 1 94 ? 15.117 -2.164 -9.148 1 98.81 94 SER A N 1
ATOM 786 C CA . SER A 1 94 ? 14.531 -1.382 -8.07 1 98.81 94 SER A CA 1
ATOM 787 C C . SER A 1 94 ? 15.219 -1.671 -6.738 1 98.81 94 SER A C 1
ATOM 789 O O . SER A 1 94 ? 15.656 -0.749 -6.051 1 98.81 94 SER A O 1
ATOM 791 N N . ILE A 1 95 ? 15.344 -2.906 -6.363 1 98.75 95 ILE A N 1
ATOM 792 C CA . ILE A 1 95 ? 15.875 -3.262 -5.055 1 98.75 95 ILE A CA 1
ATOM 793 C C . ILE A 1 95 ? 17.375 -2.979 -5.02 1 98.75 95 ILE A C 1
ATOM 795 O O . ILE A 1 95 ? 17.922 -2.625 -3.971 1 98.75 95 ILE A O 1
ATOM 799 N N . THR A 1 96 ? 18.047 -3.113 -6.137 1 98.62 96 THR A N 1
ATOM 800 C CA . THR A 1 96 ? 19.469 -2.746 -6.227 1 98.62 96 THR A CA 1
ATOM 801 C C . THR A 1 96 ? 19.656 -1.256 -5.961 1 98.62 96 THR A C 1
ATOM 803 O O . THR A 1 96 ? 20.531 -0.864 -5.184 1 98.62 96 THR A O 1
ATOM 806 N N . LEU A 1 97 ? 18.828 -0.498 -6.633 1 98.75 97 LEU A N 1
ATOM 807 C CA . LEU A 1 97 ? 18.906 0.943 -6.422 1 98.75 97 LEU A CA 1
ATOM 808 C C . LEU A 1 97 ? 18.641 1.29 -4.961 1 98.75 97 LEU A C 1
ATOM 810 O O . LEU A 1 97 ? 19.312 2.146 -4.383 1 98.75 97 LEU A O 1
ATOM 814 N N . LEU A 1 98 ? 17.656 0.66 -4.387 1 98.81 98 LEU A N 1
ATOM 815 C CA . LEU A 1 98 ? 17.344 0.918 -2.984 1 98.81 98 LEU A CA 1
ATOM 816 C C . LEU A 1 98 ? 18.531 0.561 -2.092 1 98.81 98 LEU A C 1
ATOM 818 O O . LEU A 1 98 ? 18.859 1.303 -1.163 1 98.81 98 LEU A O 1
ATOM 822 N N . ALA A 1 99 ? 19.141 -0.537 -2.346 1 98.81 99 ALA A N 1
ATOM 823 C CA . ALA A 1 99 ? 20.328 -0.93 -1.6 1 98.81 99 ALA A CA 1
ATOM 824 C C . ALA A 1 99 ? 21.438 0.098 -1.766 1 98.81 99 ALA A C 1
ATOM 826 O O . ALA A 1 99 ? 22.156 0.401 -0.811 1 98.81 99 ALA A O 1
ATOM 827 N N . LEU A 1 100 ? 21.516 0.64 -2.928 1 98.5 100 LEU A N 1
ATOM 828 C CA . LEU A 1 100 ? 22.578 1.607 -3.223 1 98.5 100 LEU A CA 1
ATOM 829 C C . LEU A 1 100 ? 22.281 2.945 -2.549 1 98.5 100 LEU A C 1
ATOM 831 O O . LEU A 1 100 ? 23.172 3.787 -2.422 1 98.5 100 LEU A O 1
ATOM 835 N N . VAL A 1 101 ? 21.094 3.172 -2.182 1 98.38 101 VAL A N 1
ATOM 836 C CA . VAL A 1 101 ? 20.766 4.355 -1.396 1 98.38 101 VAL A CA 1
ATOM 837 C C . VAL A 1 101 ? 21.422 4.27 -0.022 1 98.38 101 VAL A C 1
ATOM 839 O O . VAL A 1 101 ? 21.906 5.273 0.511 1 98.38 101 VAL A O 1
ATOM 842 N N . TYR A 1 102 ? 21.547 3.08 0.532 1 98.19 102 TYR A N 1
ATOM 843 C CA . TYR A 1 102 ? 21.953 2.941 1.928 1 98.19 102 TYR A CA 1
ATOM 844 C C . TYR A 1 102 ? 23.406 2.49 2.033 1 98.19 102 TYR A C 1
ATOM 846 O O . TYR A 1 102 ? 24.047 2.719 3.055 1 98.19 102 TYR A O 1
ATOM 854 N N . LEU A 1 103 ? 23.906 1.978 0.991 1 98.25 103 LEU A N 1
ATOM 855 C CA . LEU A 1 103 ? 25.266 1.439 0.999 1 98.25 103 LEU A CA 1
ATOM 856 C C . LEU A 1 103 ? 26.281 2.537 1.286 1 98.25 103 LEU A C 1
ATOM 858 O O . LEU A 1 103 ? 27.203 2.338 2.072 1 98.25 103 LEU A O 1
ATOM 862 N N . PRO A 1 104 ? 26.156 3.721 0.675 1 96.75 104 PRO A N 1
ATOM 863 C CA . PRO A 1 104 ? 27.156 4.742 0.966 1 96.75 104 PRO A CA 1
ATOM 864 C C . PRO A 1 104 ? 27.188 5.145 2.439 1 96.75 104 PRO A C 1
ATOM 866 O O . PRO A 1 104 ? 28.25 5.492 2.971 1 96.75 104 PRO A O 1
ATOM 869 N N . GLY A 1 105 ? 26.078 5.117 3.076 1 95.12 105 GLY A N 1
ATOM 870 C CA . GLY A 1 105 ? 26.062 5.371 4.508 1 95.12 105 GLY A CA 1
ATOM 871 C C . GLY A 1 105 ? 26.875 4.359 5.301 1 95.12 105 GLY A C 1
ATOM 872 O O . GLY A 1 105 ? 27.547 4.719 6.266 1 95.12 105 GLY A O 1
ATOM 873 N N . ILE A 1 106 ? 26.766 3.219 4.938 1 96.69 106 ILE A N 1
ATOM 874 C CA . ILE A 1 106 ? 27.531 2.145 5.578 1 96.69 106 ILE A CA 1
ATOM 875 C C . ILE A 1 106 ? 29.016 2.332 5.309 1 96.69 106 ILE A C 1
ATOM 877 O O . ILE A 1 106 ? 29.844 2.205 6.219 1 96.69 106 ILE A O 1
ATOM 881 N N . LEU A 1 107 ? 29.359 2.637 4.062 1 96.44 107 LEU A N 1
ATOM 882 C CA . LEU A 1 107 ? 30.734 2.895 3.703 1 96.44 107 LEU A CA 1
ATOM 883 C C . LEU A 1 107 ? 31.297 4.086 4.48 1 96.44 107 LEU A C 1
ATOM 885 O O . LEU A 1 107 ? 32.438 4.059 4.941 1 96.44 107 LEU A O 1
ATOM 889 N N . ALA A 1 108 ? 30.531 5.105 4.59 1 94.5 108 ALA A N 1
ATOM 890 C CA . ALA A 1 108 ? 30.938 6.285 5.352 1 94.5 108 ALA A CA 1
ATOM 891 C C . ALA A 1 108 ? 31.219 5.926 6.805 1 94.5 108 ALA A C 1
ATOM 893 O O . ALA A 1 108 ? 32.219 6.391 7.379 1 94.5 108 ALA A O 1
ATOM 894 N N . ALA A 1 109 ? 30.359 5.121 7.387 1 94.31 109 ALA A N 1
ATOM 895 C CA . ALA A 1 109 ? 30.594 4.668 8.758 1 94.31 109 ALA A CA 1
ATOM 896 C C . ALA A 1 109 ? 31.891 3.871 8.859 1 94.31 109 ALA A C 1
ATOM 898 O O . ALA A 1 109 ? 32.656 4.031 9.82 1 94.31 109 ALA A O 1
ATOM 899 N N . GLY A 1 110 ? 32.125 3.041 7.91 1 94.12 110 GLY A N 1
ATOM 900 C CA . GLY A 1 110 ? 33.406 2.307 7.871 1 94.12 110 GLY A CA 1
ATOM 901 C C . GLY A 1 110 ? 34.625 3.207 7.777 1 94.12 110 GLY A C 1
ATOM 902 O O . GLY A 1 110 ? 35.625 2.977 8.453 1 94.12 110 GLY A O 1
ATOM 903 N N . PHE A 1 111 ? 34.469 4.172 6.961 1 92.69 111 PHE A N 1
ATOM 904 C CA . PHE A 1 111 ? 35.531 5.152 6.812 1 92.69 111 PHE A CA 1
ATOM 905 C C . PHE A 1 111 ? 35.781 5.871 8.133 1 92.69 111 PHE A C 1
ATOM 907 O O . PHE A 1 111 ? 36.938 6.059 8.531 1 92.69 111 PHE A O 1
ATOM 914 N N . GLN A 1 112 ? 34.75 6.273 8.758 1 91.75 112 GLN A N 1
ATOM 915 C CA . GLN A 1 112 ? 34.875 6.973 10.031 1 91.75 112 GLN A CA 1
ATOM 916 C C . GLN A 1 112 ? 35.469 6.066 11.109 1 91.75 112 GLN A C 1
ATOM 918 O O . GLN A 1 112 ? 36.25 6.516 11.93 1 91.75 112 GLN A O 1
ATOM 923 N N . LEU A 1 113 ? 35.062 4.852 11.141 1 92.44 113 LEU A N 1
ATOM 924 C CA . LEU A 1 113 ? 35.594 3.896 12.102 1 92.44 113 LEU A CA 1
ATOM 925 C C . LEU A 1 113 ? 37.062 3.629 11.828 1 92.44 113 LEU A C 1
ATOM 927 O O . LEU A 1 113 ? 37.875 3.502 12.766 1 92.44 113 LEU A O 1
ATOM 931 N N . HIS A 1 114 ? 37.438 3.561 10.617 1 92.5 114 HIS A N 1
ATOM 932 C CA . HIS A 1 114 ? 38.812 3.271 10.234 1 92.5 114 HIS A CA 1
ATOM 933 C C . HIS A 1 114 ? 39.719 4.426 10.594 1 92.5 114 HIS A C 1
ATOM 935 O O . HIS A 1 114 ? 40.812 4.211 11.141 1 92.5 114 HIS A O 1
ATOM 941 N N . TYR A 1 115 ? 39.312 5.637 10.398 1 91.38 115 TYR A N 1
ATOM 942 C CA . TYR A 1 115 ? 40.188 6.797 10.633 1 91.38 115 TYR A CA 1
ATOM 943 C C . TYR A 1 115 ? 39.969 7.344 12.039 1 91.38 115 TYR A C 1
ATOM 945 O O . TYR A 1 115 ? 40.812 8.102 12.547 1 91.38 115 TYR A O 1
ATOM 953 N N . GLY A 1 116 ? 38.812 7.055 12.656 1 88.38 116 GLY A N 1
ATOM 954 C CA . GLY A 1 116 ? 38.531 7.422 14.039 1 88.38 116 GLY A CA 1
ATOM 955 C C . GLY A 1 116 ? 38.188 8.891 14.219 1 88.38 116 GLY A C 1
ATOM 956 O O . GLY A 1 116 ? 38.438 9.469 15.273 1 88.38 116 GLY A O 1
ATOM 957 N N . THR A 1 117 ? 37.844 9.539 13.125 1 85.81 117 THR A N 1
ATOM 958 C CA . THR A 1 117 ? 37.5 10.961 13.203 1 85.81 117 THR A CA 1
ATOM 959 C C . THR A 1 117 ? 36.438 11.328 12.172 1 85.81 117 THR A C 1
ATOM 961 O O . THR A 1 117 ? 36.344 10.688 11.125 1 85.81 117 THR A O 1
ATOM 964 N N . LYS A 1 118 ? 35.656 12.258 12.477 1 85.62 118 LYS A N 1
ATOM 965 C CA . LYS A 1 118 ? 34.656 12.766 11.539 1 85.62 118 LYS A CA 1
ATOM 966 C C . LYS A 1 118 ? 35.219 13.859 10.648 1 85.62 118 LYS A C 1
ATOM 968 O O . LYS A 1 118 ? 34.594 14.273 9.672 1 85.62 118 LYS A O 1
ATOM 973 N N . TYR A 1 119 ? 36.438 14.398 10.953 1 83.56 119 TYR A N 1
ATOM 974 C CA . TYR A 1 119 ? 36.969 15.586 10.328 1 83.56 119 TYR A CA 1
ATOM 975 C C . TYR A 1 119 ? 37.688 15.234 9.023 1 83.56 119 TYR A C 1
ATOM 977 O O . TYR A 1 119 ? 38 16.125 8.219 1 83.56 119 TYR A O 1
ATOM 985 N N . LYS A 1 120 ? 38.062 13.984 8.891 1 86.81 120 LYS A N 1
ATOM 986 C CA . LYS A 1 120 ? 38.594 13.594 7.59 1 86.81 120 LYS A CA 1
ATOM 987 C C . LYS A 1 120 ? 37.5 13.609 6.52 1 86.81 120 LYS A C 1
ATOM 989 O O . LYS A 1 120 ? 36.469 12.992 6.684 1 86.81 120 LYS A O 1
ATOM 994 N N . ARG A 1 121 ? 37.844 14.258 5.48 1 88.31 121 ARG A N 1
ATOM 995 C CA . ARG A 1 121 ? 36.875 14.391 4.398 1 88.31 121 ARG A CA 1
ATOM 996 C C . ARG A 1 121 ? 36.719 13.078 3.643 1 88.31 121 ARG A C 1
ATOM 998 O O . ARG A 1 121 ? 37.688 12.359 3.42 1 88.31 121 ARG A O 1
ATOM 1005 N N . PHE A 1 122 ? 35.5 12.781 3.219 1 91.19 122 PHE A N 1
ATOM 1006 C CA . PHE A 1 122 ? 35.219 11.602 2.4 1 91.19 122 PHE A CA 1
ATOM 1007 C C . PHE A 1 122 ? 35.781 11.781 0.995 1 91.19 122 PHE A C 1
ATOM 1009 O O . PHE A 1 122 ? 35.844 12.898 0.486 1 91.19 122 PHE A O 1
ATOM 1016 N N . PRO A 1 123 ? 36.25 10.742 0.433 1 92.94 123 PRO A N 1
ATOM 1017 C CA . PRO A 1 123 ? 36.656 10.836 -0.978 1 92.94 123 PRO A CA 1
ATOM 1018 C C . PRO A 1 123 ? 35.531 11.367 -1.861 1 92.94 123 PRO A C 1
ATOM 1020 O O . PRO A 1 123 ? 34.344 11.148 -1.567 1 92.94 123 PRO A O 1
ATOM 1023 N N . PRO A 1 124 ? 35.844 12.055 -2.982 1 93 124 PRO A N 1
ATOM 1024 C CA . PRO A 1 124 ? 34.844 12.703 -3.84 1 93 124 PRO A CA 1
ATOM 1025 C C . PRO A 1 124 ? 33.812 11.734 -4.379 1 93 124 PRO A C 1
ATOM 1027 O O . PRO A 1 124 ? 32.625 12.094 -4.508 1 93 124 PRO A O 1
ATOM 1030 N N . TRP A 1 125 ? 34.25 10.531 -4.723 1 92.25 125 TRP A N 1
ATOM 1031 C CA . TRP A 1 125 ? 33.312 9.57 -5.266 1 92.25 125 TRP A CA 1
ATOM 1032 C C . TRP A 1 125 ? 32.25 9.195 -4.223 1 92.25 125 TRP A C 1
ATOM 1034 O O . TRP A 1 125 ? 31.078 9.008 -4.551 1 92.25 125 TRP A O 1
ATOM 1044 N N . LEU A 1 126 ? 32.625 9.031 -2.996 1 94.75 126 LEU A N 1
ATOM 1045 C CA . LEU A 1 126 ? 31.688 8.711 -1.922 1 94.75 126 LEU A CA 1
ATOM 1046 C C . LEU A 1 126 ? 30.766 9.891 -1.622 1 94.75 126 LEU A C 1
ATOM 1048 O O . LEU A 1 126 ? 29.562 9.711 -1.408 1 94.75 126 LEU A O 1
ATOM 1052 N N . ASN A 1 127 ? 31.375 11.086 -1.652 1 92.88 127 ASN A N 1
ATOM 1053 C CA . ASN A 1 127 ? 30.578 12.297 -1.454 1 92.88 127 ASN A CA 1
ATOM 1054 C C . ASN A 1 127 ? 29.516 12.461 -2.549 1 92.88 127 ASN A C 1
ATOM 1056 O O . ASN A 1 127 ? 28.359 12.766 -2.262 1 92.88 127 ASN A O 1
ATOM 1060 N N . GLY A 1 128 ? 29.969 12.234 -3.76 1 92.5 128 GLY A N 1
ATOM 1061 C CA . GLY A 1 128 ? 29.031 12.289 -4.867 1 92.5 128 GLY A CA 1
ATOM 1062 C C . GLY A 1 128 ? 27.906 11.273 -4.754 1 92.5 128 GLY A C 1
ATOM 1063 O O . GLY A 1 128 ? 26.75 11.586 -5.027 1 92.5 128 GLY A O 1
ATOM 1064 N N . TRP A 1 129 ? 28.25 10.062 -4.352 1 95.19 129 TRP A N 1
ATOM 1065 C CA . TRP A 1 129 ? 27.281 8.992 -4.129 1 95.19 129 TRP A CA 1
ATOM 1066 C C . TRP A 1 129 ? 26.297 9.367 -3.027 1 95.19 129 TRP A C 1
ATOM 1068 O O . TRP A 1 129 ? 25.094 9.211 -3.191 1 95.19 129 TRP A O 1
ATOM 1078 N N . MET A 1 130 ? 26.75 9.914 -2.02 1 94.44 130 MET A N 1
ATOM 1079 C CA . MET A 1 130 ? 25.906 10.312 -0.893 1 94.44 130 MET A CA 1
ATOM 1080 C C . MET A 1 130 ? 24.938 11.414 -1.301 1 94.44 130 MET A C 1
ATOM 1082 O O . MET A 1 130 ? 23.781 11.422 -0.872 1 94.44 130 MET A O 1
ATOM 1086 N N . LEU A 1 131 ? 25.391 12.25 -2.174 1 92.94 131 LEU A N 1
ATOM 1087 C CA . LEU A 1 131 ? 24.562 13.383 -2.602 1 92.94 131 LEU A CA 1
ATOM 1088 C C . LEU A 1 131 ? 23.516 12.945 -3.613 1 92.94 131 LEU A C 1
ATOM 1090 O O . LEU A 1 131 ? 22.562 13.68 -3.883 1 92.94 131 LEU A O 1
ATOM 1094 N N . SER A 1 132 ? 23.641 11.719 -4.094 1 95.62 132 SER A N 1
ATOM 1095 C CA . SER A 1 132 ? 22.734 11.234 -5.121 1 95.62 132 SER A CA 1
ATOM 1096 C C . SER A 1 132 ? 21.688 10.297 -4.531 1 95.62 132 SER A C 1
ATOM 1098 O O . SER A 1 132 ? 20.859 9.727 -5.262 1 95.62 132 SER A O 1
ATOM 1100 N N . ARG A 1 133 ? 21.625 10.117 -3.256 1 96.56 133 ARG A N 1
ATOM 1101 C CA . ARG A 1 133 ? 20.781 9.117 -2.596 1 96.56 133 ARG A CA 1
ATOM 1102 C C . ARG A 1 133 ? 19.297 9.406 -2.828 1 96.56 133 ARG A C 1
ATOM 1104 O O . ARG A 1 133 ? 18.516 8.484 -3.027 1 96.56 133 ARG A O 1
ATOM 1111 N N . LYS A 1 134 ? 18.969 10.648 -2.793 1 96.25 134 LYS A N 1
ATOM 1112 C CA . LYS A 1 134 ? 17.562 11.008 -3.01 1 96.25 134 LYS A CA 1
ATOM 1113 C C . LYS A 1 134 ? 17.094 10.57 -4.395 1 96.25 134 LYS A C 1
ATOM 1115 O O . LYS A 1 134 ? 16.031 9.961 -4.527 1 96.25 134 LYS A O 1
ATOM 1120 N N . GLN A 1 135 ? 17.891 10.891 -5.438 1 97.44 135 GLN A N 1
ATOM 1121 C CA . GLN A 1 135 ? 17.547 10.531 -6.809 1 97.44 135 GLN A CA 1
ATOM 1122 C C . GLN A 1 135 ? 17.5 9.016 -6.984 1 97.44 135 GLN A C 1
ATOM 1124 O O . GLN A 1 135 ? 16.609 8.484 -7.648 1 97.44 135 GLN A O 1
ATOM 1129 N N . LEU A 1 136 ? 18.391 8.359 -6.367 1 98.31 136 LEU A N 1
ATOM 1130 C CA . LEU A 1 136 ? 18.422 6.898 -6.438 1 98.31 136 LEU A CA 1
ATOM 1131 C C . LEU A 1 136 ? 17.172 6.305 -5.793 1 98.31 136 LEU A C 1
ATOM 1133 O O . LEU A 1 136 ? 16.578 5.363 -6.324 1 98.31 136 LEU A O 1
ATOM 1137 N N . GLY A 1 137 ? 16.844 6.879 -4.676 1 98.44 137 GLY A N 1
ATOM 1138 C CA . GLY A 1 137 ? 15.641 6.426 -3.998 1 98.44 137 GLY A CA 1
ATOM 1139 C C . GLY A 1 137 ? 14.375 6.648 -4.812 1 98.44 137 GLY A C 1
ATOM 1140 O O . GLY A 1 137 ? 13.508 5.777 -4.871 1 98.44 137 GLY A O 1
ATOM 1141 N N . LEU A 1 138 ? 14.258 7.777 -5.434 1 98.19 138 LEU A N 1
ATOM 1142 C CA . LEU A 1 138 ? 13.109 8.094 -6.27 1 98.19 138 LEU A CA 1
ATOM 1143 C C . LEU A 1 138 ? 13.039 7.168 -7.48 1 98.19 138 LEU A C 1
ATOM 1145 O O . LEU A 1 138 ? 11.961 6.738 -7.883 1 98.19 138 LEU A O 1
ATOM 1149 N N . LEU A 1 139 ? 14.164 6.879 -8.031 1 98.56 139 LEU A N 1
ATOM 1150 C CA . LEU A 1 139 ? 14.219 5.945 -9.156 1 98.56 139 LEU A CA 1
ATOM 1151 C C . LEU A 1 139 ? 13.852 4.535 -8.703 1 98.56 139 LEU A C 1
ATOM 1153 O O . LEU A 1 139 ? 13.188 3.797 -9.438 1 98.56 139 LEU A O 1
ATOM 1157 N N . SER A 1 140 ? 14.305 4.164 -7.531 1 98.81 140 SER A N 1
ATOM 1158 C CA . SER A 1 140 ? 13.898 2.879 -6.969 1 98.81 140 SER A CA 1
ATOM 1159 C C . SER A 1 140 ? 12.383 2.779 -6.855 1 98.81 140 SER A C 1
ATOM 1161 O O . SER A 1 140 ? 11.789 1.777 -7.262 1 98.81 140 SER A O 1
ATOM 1163 N N . PHE A 1 141 ? 11.805 3.828 -6.363 1 98.75 141 PHE A N 1
ATOM 1164 C CA . PHE A 1 141 ? 10.352 3.863 -6.254 1 98.75 141 PHE A CA 1
ATOM 1165 C C . PHE A 1 141 ? 9.703 3.779 -7.629 1 98.75 141 PHE A C 1
ATOM 1167 O O . PHE A 1 141 ? 8.703 3.088 -7.805 1 98.75 141 PHE A O 1
ATOM 1174 N N . PHE A 1 142 ? 10.203 4.496 -8.594 1 98.56 142 PHE A N 1
ATOM 1175 C CA . PHE A 1 142 ? 9.68 4.492 -9.953 1 98.56 142 PHE A CA 1
ATOM 1176 C C . PHE A 1 142 ? 9.688 3.08 -10.531 1 98.56 142 PHE A C 1
ATOM 1178 O O . PHE A 1 142 ? 8.672 2.609 -11.047 1 98.56 142 PHE A O 1
ATOM 1185 N N . PHE A 1 143 ? 10.734 2.381 -10.414 1 98.81 143 PHE A N 1
ATOM 1186 C CA . PHE A 1 143 ? 10.852 1.033 -10.961 1 98.81 143 PHE A CA 1
ATOM 1187 C C . PHE A 1 143 ? 9.969 0.06 -10.195 1 98.81 143 PHE A C 1
ATOM 1189 O O . PHE A 1 143 ? 9.422 -0.879 -10.773 1 98.81 143 PHE A O 1
ATOM 1196 N N . ALA A 1 144 ? 9.883 0.255 -8.883 1 98.75 144 ALA A N 1
ATOM 1197 C CA . ALA A 1 144 ? 8.977 -0.576 -8.086 1 98.75 144 ALA A CA 1
ATOM 1198 C C . ALA A 1 144 ? 7.531 -0.384 -8.523 1 98.75 144 ALA A C 1
ATOM 1200 O O . ALA A 1 144 ? 6.77 -1.351 -8.617 1 98.75 144 ALA A O 1
ATOM 1201 N N . SER A 1 145 ? 7.152 0.857 -8.789 1 98.38 145 SER A N 1
ATOM 1202 C CA . SER A 1 145 ? 5.801 1.152 -9.25 1 98.38 145 SER A CA 1
ATOM 1203 C C . SER A 1 145 ? 5.523 0.516 -10.609 1 98.38 145 SER A C 1
ATOM 1205 O O . SER A 1 145 ? 4.445 -0.04 -10.836 1 98.38 145 SER A O 1
ATOM 1207 N N . MET A 1 146 ? 6.5 0.562 -11.461 1 98.25 146 MET A N 1
ATOM 1208 C CA . MET A 1 146 ? 6.367 -0.1 -12.758 1 98.25 146 MET A CA 1
ATOM 1209 C C . MET A 1 146 ? 6.23 -1.609 -12.586 1 98.25 146 MET A C 1
ATOM 1211 O O . MET A 1 146 ? 5.383 -2.236 -13.219 1 98.25 146 MET A O 1
ATOM 1215 N N . HIS A 1 147 ? 7.016 -2.154 -11.75 1 98.44 147 HIS A N 1
ATOM 1216 C CA . HIS A 1 147 ? 6.934 -3.578 -11.445 1 98.44 147 HIS A CA 1
ATOM 1217 C C . HIS A 1 147 ? 5.535 -3.959 -10.977 1 98.44 147 HIS A C 1
ATOM 1219 O O . HIS A 1 147 ? 4.965 -4.949 -11.438 1 98.44 147 HIS A O 1
ATOM 1225 N N . ALA A 1 148 ? 5.039 -3.154 -10.078 1 97.81 148 ALA A N 1
ATOM 1226 C CA . ALA A 1 148 ? 3.695 -3.412 -9.562 1 97.81 148 ALA A CA 1
ATOM 1227 C C . ALA A 1 148 ? 2.662 -3.357 -10.688 1 97.81 148 ALA A C 1
ATOM 1229 O O . ALA A 1 148 ? 1.79 -4.227 -10.773 1 97.81 148 ALA A O 1
ATOM 1230 N N . CYS A 1 149 ? 2.73 -2.395 -11.586 1 96.56 149 CYS A N 1
ATOM 1231 C CA . CYS A 1 149 ? 1.803 -2.25 -12.703 1 96.56 149 CYS A CA 1
ATOM 1232 C C . CYS A 1 149 ? 1.908 -3.436 -13.656 1 96.56 149 CYS A C 1
ATOM 1234 O O . CYS A 1 149 ? 0.893 -4.012 -14.055 1 96.56 149 CYS A O 1
ATOM 1236 N N . TYR A 1 150 ? 3.111 -3.762 -13.961 1 96.69 150 TYR A N 1
ATOM 1237 C CA . TYR A 1 150 ? 3.318 -4.902 -14.852 1 96.69 150 TYR A CA 1
ATOM 1238 C C . TYR A 1 150 ? 2.791 -6.184 -14.219 1 96.69 150 TYR A C 1
ATOM 1240 O O . TYR A 1 150 ? 2.201 -7.023 -14.906 1 96.69 150 TYR A O 1
ATOM 1248 N N . SER A 1 151 ? 2.992 -6.336 -12.93 1 96.38 151 SER A N 1
ATOM 1249 C CA . SER A 1 151 ? 2.545 -7.535 -12.227 1 96.38 151 SER A CA 1
ATOM 1250 C C . SER A 1 151 ? 1.023 -7.605 -12.164 1 96.38 151 SER A C 1
ATOM 1252 O O . SER A 1 151 ? 0.438 -8.68 -12.336 1 96.38 151 SER A O 1
ATOM 1254 N N . LEU A 1 152 ? 0.415 -6.473 -11.961 1 94.62 152 LEU A N 1
ATOM 1255 C CA . LEU A 1 152 ? -1.038 -6.418 -11.836 1 94.62 152 LEU A CA 1
ATOM 1256 C C . LEU A 1 152 ? -1.707 -6.73 -13.172 1 94.62 152 LEU A C 1
ATOM 1258 O O . LEU A 1 152 ? -2.877 -7.121 -13.211 1 94.62 152 LEU A O 1
ATOM 1262 N N . CYS A 1 153 ? -0.999 -6.641 -14.242 1 93.19 153 CYS A N 1
ATOM 1263 C CA . CYS A 1 153 ? -1.557 -6.891 -15.57 1 93.19 153 CYS A CA 1
ATOM 1264 C C . CYS A 1 153 ? -1.424 -8.359 -15.945 1 93.19 153 CYS A C 1
ATOM 1266 O O . CYS A 1 153 ? -1.901 -8.781 -17 1 93.19 153 CYS A O 1
ATOM 1268 N N . TYR A 1 154 ? -0.895 -9.109 -15.07 1 89.81 154 TYR A N 1
ATOM 1269 C CA . TYR A 1 154 ? -0.578 -10.492 -15.406 1 89.81 154 TYR A CA 1
ATOM 1270 C C . TYR A 1 154 ? -1.837 -11.258 -15.789 1 89.81 154 TYR A C 1
ATOM 1272 O O . TYR A 1 154 ? -1.875 -11.93 -16.828 1 89.81 154 TYR A O 1
ATOM 1280 N N . PRO A 1 155 ? -2.91 -11.102 -15.008 1 90.81 155 PRO A N 1
ATOM 1281 C CA . PRO A 1 155 ? -4.102 -11.891 -15.328 1 90.81 155 PRO A CA 1
ATOM 1282 C C . PRO A 1 155 ? -4.789 -11.414 -16.609 1 90.81 155 PRO A C 1
ATOM 1284 O O . PRO A 1 155 ? -5.605 -12.148 -17.188 1 90.81 155 PRO A O 1
ATOM 1287 N N . MET A 1 156 ? -4.422 -10.32 -17.172 1 90.94 156 MET A N 1
ATOM 1288 C CA . MET A 1 156 ? -5.07 -9.766 -18.359 1 90.94 156 MET A CA 1
ATOM 1289 C C . MET A 1 156 ? -4.422 -10.305 -19.625 1 90.94 156 MET A C 1
ATOM 1291 O O . MET A 1 156 ? -4.973 -10.156 -20.719 1 90.94 156 MET A O 1
ATOM 1295 N N . ARG A 1 157 ? -3.283 -10.906 -19.453 1 91.62 157 ARG A N 1
ATOM 1296 C CA . ARG A 1 157 ? -2.541 -11.398 -20.609 1 91.62 157 ARG A CA 1
ATOM 1297 C C . ARG A 1 157 ? -3.268 -12.562 -21.281 1 91.62 157 ARG A C 1
ATOM 1299 O O . ARG A 1 157 ? -3.797 -13.438 -20.594 1 91.62 157 ARG A O 1
ATOM 1306 N N . ARG A 1 158 ? -3.207 -12.562 -22.609 1 92.12 158 ARG A N 1
ATOM 1307 C CA . ARG A 1 158 ? -3.83 -13.656 -23.344 1 92.12 158 ARG A CA 1
ATOM 1308 C C . ARG A 1 158 ? -3.049 -14.953 -23.156 1 92.12 158 ARG A C 1
ATOM 1310 O O . ARG A 1 158 ? -3.635 -16.031 -23.109 1 92.12 158 ARG A O 1
ATOM 1317 N N . SER A 1 159 ? -1.786 -14.828 -23.094 1 91.94 159 SER A N 1
ATOM 1318 C CA . SER A 1 159 ? -0.97 -16.016 -22.875 1 91.94 159 SER A CA 1
ATOM 1319 C C . SER A 1 159 ? -1.352 -16.703 -21.562 1 91.94 159 SER A C 1
ATOM 1321 O O . SER A 1 159 ? -1.423 -17.938 -21.5 1 91.94 159 SER A O 1
ATOM 1323 N N . TYR A 1 160 ? -1.64 -15.938 -20.578 1 91.94 160 TYR A N 1
ATOM 1324 C CA . TYR A 1 160 ? -2.041 -16.484 -19.281 1 91.94 160 TYR A CA 1
ATOM 1325 C C . TYR A 1 160 ? -3.42 -17.141 -19.375 1 91.94 160 TYR A C 1
ATOM 1327 O O . TYR A 1 160 ? -3.639 -18.219 -18.844 1 91.94 160 TYR A O 1
ATOM 1335 N N . ARG A 1 161 ? -4.293 -16.516 -20.031 1 91.69 161 ARG A N 1
ATOM 1336 C CA . ARG A 1 161 ? -5.645 -17.047 -20.188 1 91.69 161 ARG A CA 1
ATOM 1337 C C . ARG A 1 161 ? -5.629 -18.391 -20.906 1 91.69 161 ARG A C 1
ATOM 1339 O O . ARG A 1 161 ? -6.324 -19.328 -20.5 1 91.69 161 ARG A O 1
ATOM 1346 N N . TYR A 1 162 ? -4.809 -18.453 -21.938 1 93.81 162 TYR A N 1
ATOM 1347 C CA . TYR A 1 162 ? -4.723 -19.719 -22.672 1 93.81 162 TYR A CA 1
ATOM 1348 C C . TYR A 1 162 ? -4.105 -20.812 -21.812 1 93.81 162 TYR A C 1
ATOM 1350 O O . TYR A 1 162 ? -4.523 -21.969 -21.875 1 93.81 162 TYR A O 1
ATOM 1358 N N . LYS A 1 163 ? -3.201 -20.438 -21.047 1 92.62 163 LYS A N 1
ATOM 1359 C CA . LYS A 1 163 ? -2.605 -21.422 -20.141 1 92.62 163 LYS A CA 1
ATOM 1360 C C . LYS A 1 163 ? -3.633 -21.938 -19.141 1 92.62 163 LYS A C 1
ATOM 1362 O O . LYS A 1 163 ? -3.686 -23.141 -18.859 1 92.62 163 LYS A O 1
ATOM 1367 N N . LEU A 1 164 ? -4.473 -21.047 -18.609 1 93.38 164 LEU A N 1
ATOM 1368 C CA . LEU A 1 164 ? -5.516 -21.422 -17.656 1 93.38 164 LEU A CA 1
ATOM 1369 C C . LEU A 1 164 ? -6.508 -22.391 -18.297 1 93.38 164 LEU A C 1
ATOM 1371 O O . LEU A 1 164 ? -6.91 -23.375 -17.656 1 93.38 164 LEU A O 1
ATOM 1375 N N . LEU A 1 165 ? -6.82 -22.109 -19.5 1 93.62 165 LEU A N 1
ATOM 1376 C CA . LEU A 1 165 ? -7.734 -22.984 -20.219 1 93.62 165 LEU A CA 1
ATOM 1377 C C . LEU A 1 165 ? -7.117 -24.375 -20.422 1 93.62 165 LEU A C 1
ATOM 1379 O O . LEU A 1 165 ? -7.801 -25.391 -20.266 1 93.62 165 LEU A O 1
ATOM 1383 N N . ASN A 1 166 ? -5.859 -24.344 -20.719 1 94.62 166 ASN A N 1
ATOM 1384 C CA . ASN A 1 166 ? -5.164 -25.609 -20.906 1 94.62 166 ASN A CA 1
ATOM 1385 C C . ASN A 1 166 ? -5.086 -26.391 -19.594 1 94.62 166 ASN A C 1
ATOM 1387 O O . ASN A 1 166 ? -5.25 -27.609 -19.594 1 94.62 166 ASN A O 1
ATOM 1391 N N . TRP A 1 167 ? -4.863 -25.766 -18.547 1 93.81 167 TRP A N 1
ATOM 1392 C CA . TRP A 1 167 ? -4.82 -26.422 -17.25 1 93.81 167 TRP A CA 1
ATOM 1393 C C . TRP A 1 167 ? -6.184 -27 -16.891 1 93.81 167 TRP A C 1
ATOM 1395 O O . TRP A 1 167 ? -6.266 -28.109 -16.344 1 93.81 167 TRP A O 1
ATOM 1405 N N . ALA A 1 168 ? -7.246 -26.281 -17.125 1 94.19 168 ALA A N 1
ATOM 1406 C CA . ALA A 1 168 ? -8.594 -26.781 -16.875 1 94.19 168 ALA A CA 1
ATOM 1407 C C . ALA A 1 168 ? -8.883 -28.031 -17.672 1 94.19 168 ALA A C 1
ATOM 1409 O O . ALA A 1 168 ? -9.445 -29 -17.156 1 94.19 168 ALA A O 1
ATOM 1410 N N . TYR A 1 169 ? -8.477 -27.922 -18.938 1 94.06 169 TYR A N 1
ATOM 1411 C CA . TYR A 1 169 ? -8.664 -29.078 -19.812 1 94.06 169 TYR A CA 1
ATOM 1412 C C . TYR A 1 169 ? -7.941 -30.312 -19.266 1 94.06 169 TYR A C 1
ATOM 1414 O O . TYR A 1 169 ? -8.516 -31.391 -19.203 1 94.06 169 TYR A O 1
ATOM 1422 N N . GLN A 1 170 ? -6.703 -30.109 -18.859 1 94.81 170 GLN A N 1
ATOM 1423 C CA . GLN A 1 170 ? -5.906 -31.203 -18.312 1 94.81 170 GLN A CA 1
ATOM 1424 C C . GLN A 1 170 ? -6.52 -31.734 -17.031 1 94.81 170 GLN A C 1
ATOM 1426 O O . GLN A 1 170 ? -6.508 -32.938 -16.781 1 94.81 170 GLN A O 1
ATOM 1431 N N . GLN A 1 171 ? -7.051 -30.875 -16.219 1 93.94 171 GLN A N 1
ATOM 1432 C CA . GLN A 1 171 ? -7.68 -31.266 -14.961 1 93.94 171 GLN A CA 1
ATOM 1433 C C . GLN A 1 171 ? -8.883 -32.188 -15.203 1 93.94 171 GLN A C 1
ATOM 1435 O O . GLN A 1 171 ? -9.086 -33.156 -14.492 1 93.94 171 GLN A O 1
ATOM 1440 N N . VAL A 1 172 ? -9.656 -31.859 -16.188 1 93.44 172 VAL A N 1
ATOM 1441 C CA . VAL A 1 172 ? -10.836 -32.656 -16.531 1 93.44 172 VAL A CA 1
ATOM 1442 C C . VAL A 1 172 ? -10.406 -33.969 -17.125 1 93.44 172 VAL A C 1
ATOM 1444 O O . VAL A 1 172 ? -10.953 -35.031 -16.766 1 93.44 172 VAL A O 1
ATOM 1447 N N . GLU A 1 173 ? -9.461 -33.906 -18 1 94.38 173 GLU A N 1
ATOM 1448 C CA . GLU A 1 173 ? -8.961 -35.125 -18.656 1 94.38 173 GLU A CA 1
ATOM 1449 C C . GLU A 1 173 ? -8.406 -36.094 -17.641 1 94.38 173 GLU A C 1
ATOM 1451 O O . GLU A 1 173 ? -8.602 -37.312 -17.766 1 94.38 173 GLU A O 1
ATOM 1456 N N . GLN A 1 174 ? -7.77 -35.562 -16.641 1 95.31 174 GLN A N 1
ATOM 1457 C CA . GLN A 1 174 ? -7.137 -36.406 -15.625 1 95.31 174 GLN A CA 1
ATOM 1458 C C . GLN A 1 174 ? -8.117 -36.75 -14.5 1 95.31 174 GLN A C 1
ATOM 1460 O O . GLN A 1 174 ? -7.773 -37.5 -13.586 1 95.31 174 GLN A O 1
ATOM 1465 N N . LYS A 1 175 ? -9.312 -36.188 -14.469 1 93.25 175 LYS A N 1
ATOM 1466 C CA . LYS A 1 175 ? -10.359 -36.438 -13.477 1 93.25 175 LYS A CA 1
ATOM 1467 C C . LYS A 1 175 ? -9.891 -36.031 -12.078 1 93.25 175 LYS A C 1
ATOM 1469 O O . LYS A 1 175 ? -10.102 -36.781 -11.117 1 93.25 175 LYS A O 1
ATOM 1474 N N . LYS A 1 176 ? -9.133 -35.062 -12.102 1 93.19 176 LYS A N 1
ATOM 1475 C CA . LYS A 1 176 ? -8.719 -34.5 -10.828 1 93.19 176 LYS A CA 1
ATOM 1476 C C . LYS A 1 176 ? -9.703 -33.406 -10.359 1 93.19 176 LYS A C 1
ATOM 1478 O O . LYS A 1 176 ? -9.789 -32.344 -10.945 1 93.19 176 LYS A O 1
ATOM 1483 N N . GLU A 1 177 ? -10.359 -33.594 -9.281 1 89.19 177 GLU A N 1
ATOM 1484 C CA . GLU A 1 177 ? -11.43 -32.719 -8.82 1 89.19 177 GLU A CA 1
ATOM 1485 C C . GLU A 1 177 ? -10.883 -31.469 -8.164 1 89.19 177 GLU A C 1
ATOM 1487 O O . GLU A 1 177 ? -11.523 -30.422 -8.188 1 89.19 177 GLU A O 1
ATOM 1492 N N . ASN A 1 178 ? -9.711 -31.625 -7.539 1 91.75 178 ASN A N 1
ATOM 1493 C CA . ASN A 1 178 ? -9.164 -30.516 -6.766 1 91.75 178 ASN A CA 1
ATOM 1494 C C . ASN A 1 178 ? -7.758 -30.141 -7.227 1 91.75 178 ASN A C 1
ATOM 1496 O O . ASN A 1 178 ? -6.84 -30.953 -7.133 1 91.75 178 ASN A O 1
ATOM 1500 N N . ALA A 1 179 ? -7.609 -28.953 -7.707 1 91.75 179 ALA A N 1
ATOM 1501 C CA . ALA A 1 179 ? -6.336 -28.469 -8.234 1 91.75 179 ALA A CA 1
ATOM 1502 C C . ALA A 1 179 ? -5.504 -27.797 -7.145 1 91.75 179 ALA A C 1
ATOM 1504 O O . ALA A 1 179 ? -4.395 -27.328 -7.402 1 91.75 179 ALA A O 1
ATOM 1505 N N . TRP A 1 180 ? -5.875 -27.859 -5.898 1 92.81 180 TRP A N 1
ATOM 1506 C CA . TRP A 1 180 ? -5.324 -27.062 -4.805 1 92.81 180 TRP A CA 1
ATOM 1507 C C . TRP A 1 180 ? -3.914 -27.516 -4.453 1 92.81 180 TRP A C 1
ATOM 1509 O O . TRP A 1 180 ? -3.691 -28.703 -4.184 1 92.81 180 TRP A O 1
ATOM 1519 N N . ILE A 1 181 ? -3.012 -26.594 -4.469 1 92.38 181 ILE A N 1
ATOM 1520 C CA . ILE A 1 181 ? -1.65 -26.812 -3.994 1 92.38 181 ILE A CA 1
ATOM 1521 C C . ILE A 1 181 ? -1.34 -25.844 -2.855 1 92.38 181 ILE A C 1
ATOM 1523 O O . ILE A 1 181 ? -1.15 -24.641 -3.086 1 92.38 181 ILE A O 1
ATOM 1527 N N . GLU A 1 182 ? -1.134 -26.328 -1.689 1 91.81 182 GLU A N 1
ATOM 1528 C CA . GLU A 1 182 ? -1.109 -25.531 -0.46 1 91.81 182 GLU A CA 1
ATOM 1529 C C . GLU A 1 182 ? 0.088 -24.594 -0.435 1 91.81 182 GLU A C 1
ATOM 1531 O O . GLU A 1 182 ? -0.062 -23.391 -0.159 1 91.81 182 GLU A O 1
ATOM 1536 N N . HIS A 1 183 ? 1.247 -25.094 -0.692 1 91 183 HIS A N 1
ATOM 1537 C CA . HIS A 1 183 ? 2.438 -24.25 -0.566 1 91 183 HIS A CA 1
ATOM 1538 C C . HIS A 1 183 ? 2.447 -23.141 -1.613 1 91 183 HIS A C 1
ATOM 1540 O O . HIS A 1 183 ? 2.957 -22.047 -1.36 1 91 183 HIS A O 1
ATOM 1546 N N . ASP A 1 184 ? 1.876 -23.422 -2.805 1 92.94 184 ASP A N 1
ATOM 1547 C CA . ASP A 1 184 ? 1.776 -22.406 -3.85 1 92.94 184 ASP A CA 1
ATOM 1548 C C . ASP A 1 184 ? 0.857 -21.266 -3.422 1 92.94 184 ASP A C 1
ATOM 1550 O O . ASP A 1 184 ? 1.131 -20.094 -3.713 1 92.94 184 ASP A O 1
ATOM 1554 N N . VAL A 1 185 ? -0.207 -21.594 -2.764 1 95 185 VAL A N 1
ATOM 1555 C CA . VAL A 1 185 ? -1.156 -20.594 -2.273 1 95 185 VAL A CA 1
ATOM 1556 C C . VAL A 1 185 ? -0.491 -19.734 -1.208 1 95 185 VAL A C 1
ATOM 1558 O O . VAL A 1 185 ? -0.516 -18.5 -1.296 1 95 185 VAL A O 1
ATOM 1561 N N . TRP A 1 186 ? 0.183 -20.328 -0.228 1 94.31 186 TRP A N 1
ATOM 1562 C CA . TRP A 1 186 ? 0.855 -19.609 0.843 1 94.31 186 TRP A CA 1
ATOM 1563 C C . TRP A 1 186 ? 1.924 -18.672 0.282 1 94.31 186 TRP A C 1
ATOM 1565 O O . TRP A 1 186 ? 2.021 -17.516 0.687 1 94.31 186 TRP A O 1
ATOM 1575 N N . ARG A 1 187 ? 2.648 -19.172 -0.579 1 95.19 187 ARG A N 1
ATOM 1576 C CA . ARG A 1 187 ? 3.711 -18.391 -1.194 1 95.19 187 ARG A CA 1
ATOM 1577 C C . ARG A 1 187 ? 3.158 -17.109 -1.809 1 95.19 187 ARG A C 1
ATOM 1579 O O . ARG A 1 187 ? 3.639 -16 -1.511 1 95.19 187 ARG A O 1
ATOM 1586 N N . MET A 1 188 ? 2.125 -17.234 -2.637 1 95.5 188 MET A N 1
ATOM 1587 C CA . MET A 1 188 ? 1.586 -16.094 -3.357 1 95.5 188 MET A CA 1
ATOM 1588 C C . MET A 1 188 ? 0.945 -15.094 -2.396 1 95.5 188 MET A C 1
ATOM 1590 O O . MET A 1 188 ? 1.15 -13.891 -2.52 1 95.5 188 MET A O 1
ATOM 1594 N N . GLU A 1 189 ? 0.218 -15.594 -1.41 1 96.69 189 GLU A N 1
ATOM 1595 C CA . GLU A 1 189 ? -0.438 -14.703 -0.455 1 96.69 189 GLU A CA 1
ATOM 1596 C C . GLU A 1 189 ? 0.583 -13.875 0.32 1 96.69 189 GLU A C 1
ATOM 1598 O O . GLU A 1 189 ? 0.394 -12.672 0.518 1 96.69 189 GLU A O 1
ATOM 1603 N N . ILE A 1 190 ? 1.628 -14.5 0.634 1 97 190 ILE A N 1
ATOM 1604 C CA . ILE A 1 190 ? 2.605 -13.844 1.499 1 97 190 ILE A CA 1
ATOM 1605 C C . ILE A 1 190 ? 3.436 -12.859 0.685 1 97 190 ILE A C 1
ATOM 1607 O O . ILE A 1 190 ? 3.551 -11.688 1.051 1 97 190 ILE A O 1
ATOM 1611 N N . TYR A 1 191 ? 3.982 -13.305 -0.39 1 96.25 191 TYR A N 1
ATOM 1612 C CA . TYR A 1 191 ? 4.918 -12.406 -1.056 1 96.25 191 TYR A CA 1
ATOM 1613 C C . TYR A 1 191 ? 4.184 -11.242 -1.711 1 96.25 191 TYR A C 1
ATOM 1615 O O . TYR A 1 191 ? 4.73 -10.148 -1.827 1 96.25 191 TYR A O 1
ATOM 1623 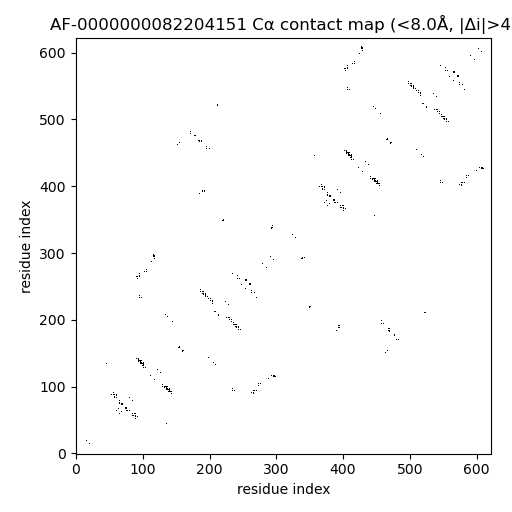N N . VAL A 1 192 ? 2.896 -11.453 -2.189 1 97 192 VAL A N 1
ATOM 1624 C CA . VAL A 1 192 ? 2.135 -10.336 -2.744 1 97 192 VAL A CA 1
ATOM 1625 C C . VAL A 1 192 ? 1.856 -9.305 -1.652 1 97 192 VAL A C 1
ATOM 1627 O O . VAL A 1 192 ? 2.031 -8.102 -1.865 1 97 192 VAL A O 1
ATOM 1630 N N . SER A 1 193 ? 1.476 -9.75 -0.498 1 97.38 193 SER A N 1
ATOM 1631 C CA . SER A 1 193 ? 1.219 -8.852 0.622 1 97.38 193 SER A CA 1
ATOM 1632 C C . SER A 1 193 ? 2.477 -8.086 1.014 1 97.38 193 SER A C 1
ATOM 1634 O O . SER A 1 193 ? 2.428 -6.871 1.231 1 97.38 193 SER A O 1
ATOM 1636 N N . LEU A 1 194 ? 3.566 -8.789 1.062 1 98 194 LEU A N 1
ATOM 1637 C CA . LEU A 1 194 ? 4.836 -8.156 1.395 1 98 194 LEU A CA 1
ATOM 1638 C C . LEU A 1 194 ? 5.223 -7.121 0.339 1 98 194 LEU A C 1
ATOM 1640 O O . LEU A 1 194 ? 5.766 -6.066 0.666 1 98 194 LEU A O 1
ATOM 1644 N N . GLY A 1 195 ? 4.965 -7.453 -0.895 1 98.06 195 GLY A N 1
ATOM 1645 C CA . GLY A 1 195 ? 5.23 -6.512 -1.969 1 98.06 195 GLY A CA 1
ATOM 1646 C C . GLY A 1 195 ? 4.418 -5.234 -1.857 1 98.06 195 GLY A C 1
ATOM 1647 O O . GLY A 1 195 ? 4.945 -4.137 -2.064 1 98.06 195 GLY A O 1
ATOM 1648 N N . ILE A 1 196 ? 3.168 -5.355 -1.537 1 97.88 196 ILE A N 1
ATOM 1649 C CA . ILE A 1 196 ? 2.295 -4.199 -1.37 1 97.88 196 ILE A CA 1
ATOM 1650 C C . ILE A 1 196 ? 2.799 -3.334 -0.217 1 97.88 196 ILE A C 1
ATOM 1652 O O . ILE A 1 196 ? 2.893 -2.109 -0.345 1 97.88 196 ILE A O 1
ATOM 1656 N N . LEU A 1 197 ? 3.129 -3.986 0.864 1 98.06 197 LEU A N 1
ATOM 1657 C CA . LEU A 1 197 ? 3.631 -3.26 2.025 1 98.06 197 LEU A CA 1
ATOM 1658 C C . LEU A 1 197 ? 4.945 -2.561 1.701 1 98.06 197 LEU A C 1
ATOM 1660 O O . LEU A 1 197 ? 5.164 -1.418 2.113 1 98.06 197 LEU A O 1
ATOM 1664 N N . GLY A 1 198 ? 5.812 -3.277 0.983 1 98.38 198 GLY A N 1
ATOM 1665 C CA . GLY A 1 198 ? 7.055 -2.662 0.54 1 98.38 198 GLY A CA 1
ATOM 1666 C C . GLY A 1 198 ? 6.836 -1.449 -0.345 1 98.38 198 GLY A C 1
ATOM 1667 O O . GLY A 1 198 ? 7.48 -0.415 -0.161 1 98.38 198 GLY A O 1
ATOM 1668 N N . LEU A 1 199 ? 5.922 -1.562 -1.299 1 98.44 199 LEU A N 1
ATOM 1669 C CA . LEU A 1 199 ? 5.605 -0.455 -2.195 1 98.44 199 LEU A CA 1
ATOM 1670 C C . LEU A 1 199 ? 5.023 0.722 -1.423 1 98.44 199 LEU A C 1
ATOM 1672 O O . LEU A 1 199 ? 5.328 1.879 -1.721 1 98.44 199 LEU A O 1
ATOM 1676 N N . ALA A 1 200 ? 4.227 0.412 -0.416 1 98.19 200 ALA A N 1
ATOM 1677 C CA . ALA A 1 200 ? 3.633 1.457 0.413 1 98.19 200 ALA A CA 1
ATOM 1678 C C . ALA A 1 200 ? 4.711 2.254 1.146 1 98.19 200 ALA A C 1
ATOM 1680 O O . ALA A 1 200 ? 4.652 3.484 1.195 1 98.19 200 ALA A O 1
ATOM 1681 N N . LEU A 1 201 ? 5.66 1.582 1.679 1 98.31 201 LEU A N 1
ATOM 1682 C CA . LEU A 1 201 ? 6.742 2.258 2.387 1 98.31 201 LEU A CA 1
ATOM 1683 C C . LEU A 1 201 ? 7.586 3.088 1.424 1 98.31 201 LEU A C 1
ATOM 1685 O O . LEU A 1 201 ? 7.984 4.207 1.749 1 98.31 201 LEU A O 1
ATOM 1689 N N . LEU A 1 202 ? 7.832 2.545 0.283 1 98.56 202 LEU A N 1
ATOM 1690 C CA . LEU A 1 202 ? 8.586 3.293 -0.715 1 98.56 202 LEU A CA 1
ATOM 1691 C C . LEU A 1 202 ? 7.836 4.555 -1.133 1 98.56 202 LEU A C 1
ATOM 1693 O O . LEU A 1 202 ? 8.453 5.59 -1.385 1 98.56 202 LEU A O 1
ATOM 1697 N N . ALA A 1 203 ? 6.543 4.449 -1.188 1 97.81 203 ALA A N 1
ATOM 1698 C CA . ALA A 1 203 ? 5.73 5.613 -1.529 1 97.81 203 ALA A CA 1
ATOM 1699 C C . ALA A 1 203 ? 5.848 6.699 -0.462 1 97.81 203 ALA A C 1
ATOM 1701 O O . ALA A 1 203 ? 5.926 7.887 -0.781 1 97.81 203 ALA A O 1
ATOM 1702 N N . ILE A 1 204 ? 5.852 6.258 0.775 1 97.25 204 ILE A N 1
ATOM 1703 C CA . ILE A 1 204 ? 6.016 7.207 1.869 1 97.25 204 ILE A CA 1
ATOM 1704 C C . ILE A 1 204 ? 7.375 7.895 1.753 1 97.25 204 ILE A C 1
ATOM 1706 O O . ILE A 1 204 ? 7.473 9.117 1.887 1 97.25 204 ILE A O 1
ATOM 1710 N N . LEU A 1 205 ? 8.391 7.125 1.438 1 97.94 205 LEU A N 1
ATOM 1711 C CA . LEU A 1 205 ? 9.727 7.688 1.261 1 97.94 205 LEU A CA 1
ATOM 1712 C C . LEU A 1 205 ? 9.75 8.68 0.1 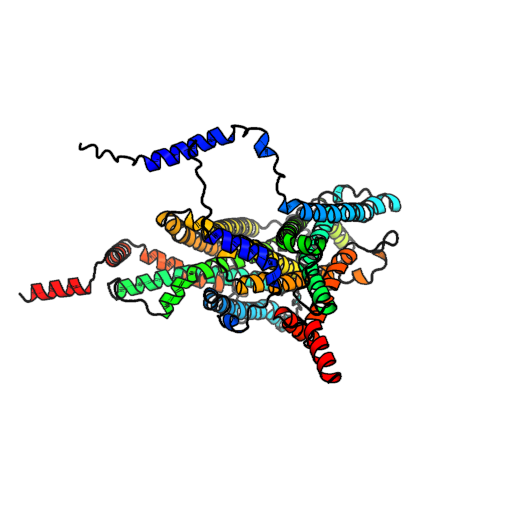1 97.94 205 LEU A C 1
ATOM 1714 O O . LEU A 1 205 ? 10.352 9.75 0.204 1 97.94 205 LEU A O 1
ATOM 1718 N N . ALA A 1 206 ? 9.078 8.398 -0.921 1 97.38 206 ALA A N 1
ATOM 1719 C CA . ALA A 1 206 ? 9.055 9.258 -2.105 1 97.38 206 ALA A CA 1
ATOM 1720 C C . ALA A 1 206 ? 8.312 10.555 -1.828 1 97.38 206 ALA A C 1
ATOM 1722 O O . ALA A 1 206 ? 8.797 11.641 -2.17 1 97.38 206 ALA A O 1
ATOM 1723 N N . VAL A 1 207 ? 7.191 10.469 -1.166 1 94.75 207 VAL A N 1
ATOM 1724 C CA . VAL A 1 207 ? 6.367 11.641 -0.894 1 94.75 207 VAL A CA 1
ATOM 1725 C C . VAL A 1 207 ? 7.102 12.578 0.063 1 94.75 207 VAL A C 1
ATOM 1727 O O . VAL A 1 207 ? 7.059 13.805 -0.099 1 94.75 207 VAL A O 1
ATOM 1730 N N . THR A 1 208 ? 7.762 11.992 1.021 1 95.19 208 THR A N 1
ATOM 1731 C CA . THR A 1 208 ? 8.461 12.82 2.002 1 95.19 208 THR A CA 1
ATOM 1732 C C . THR A 1 208 ? 9.727 13.422 1.398 1 95.19 208 THR A C 1
ATOM 1734 O O . THR A 1 208 ? 10.336 14.312 1.991 1 95.19 208 THR A O 1
ATOM 1737 N N . SER A 1 209 ? 10.141 12.969 0.221 1 94.25 209 SER A N 1
ATOM 1738 C CA . SER A 1 209 ? 11.289 13.547 -0.466 1 94.25 209 SER A CA 1
ATOM 1739 C C . SER A 1 209 ? 10.891 14.766 -1.286 1 94.25 209 SER A C 1
ATOM 1741 O O . SER A 1 209 ? 11.758 15.492 -1.788 1 94.25 209 SER A O 1
ATOM 1743 N N . ILE A 1 210 ? 9.602 15.039 -1.402 1 89.5 210 ILE A N 1
ATOM 1744 C CA . ILE A 1 210 ? 9.125 16.25 -2.068 1 89.5 210 ILE A CA 1
ATOM 1745 C C . ILE A 1 210 ? 9.422 17.469 -1.201 1 89.5 210 ILE A C 1
ATOM 1747 O O . ILE A 1 210 ? 9.117 17.484 -0.005 1 89.5 210 ILE A O 1
ATOM 1751 N N . PRO A 1 211 ? 9.953 18.469 -1.804 1 90.5 211 PRO A N 1
ATOM 1752 C CA . PRO A 1 211 ? 10.406 19.625 -1.016 1 90.5 211 PRO A CA 1
ATOM 1753 C C . PRO A 1 211 ? 9.305 20.203 -0.136 1 90.5 211 PRO A C 1
ATOM 1755 O O . PRO A 1 211 ? 9.531 20.5 1.041 1 90.5 211 PRO A O 1
ATOM 1758 N N . SER A 1 212 ? 8.125 20.297 -0.655 1 89.62 212 SER A N 1
ATOM 1759 C CA . SER A 1 212 ? 7.047 20.891 0.128 1 89.62 212 SER A CA 1
ATOM 1760 C C . SER A 1 212 ? 6.695 20.031 1.334 1 89.62 212 SER A C 1
ATOM 1762 O O . SER A 1 212 ? 6.324 20.547 2.389 1 89.62 212 SER A O 1
ATOM 1764 N N . VAL A 1 213 ? 6.855 18.797 1.222 1 90.94 213 VAL A N 1
ATOM 1765 C CA . VAL A 1 213 ? 6.566 17.891 2.322 1 90.94 213 VAL A CA 1
ATOM 1766 C C . VAL A 1 213 ? 7.766 17.812 3.264 1 90.94 213 VAL A C 1
ATOM 1768 O O . VAL A 1 213 ? 7.613 17.906 4.484 1 90.94 213 VAL A O 1
ATOM 1771 N N . SER A 1 214 ? 8.883 17.688 2.631 1 90.56 214 SER A N 1
ATOM 1772 C CA . SER A 1 214 ? 10.094 17.578 3.436 1 90.56 214 SER A CA 1
ATOM 1773 C C . SER A 1 214 ? 10.297 18.812 4.301 1 90.56 214 SER A C 1
ATOM 1775 O O . SER A 1 214 ? 10.75 18.719 5.441 1 90.56 214 SER A O 1
ATOM 1777 N N . HIS A 1 215 ? 9.875 19.906 3.814 1 89.75 215 HIS A N 1
ATOM 1778 C CA . HIS A 1 215 ? 10.055 21.156 4.535 1 89.75 215 HIS A CA 1
ATOM 1779 C C . HIS A 1 215 ? 9.055 21.297 5.68 1 89.75 215 HIS A C 1
ATOM 1781 O O . HIS A 1 215 ? 9.242 22.109 6.582 1 89.75 215 HIS A O 1
ATOM 1787 N N . SER A 1 216 ? 8.047 20.516 5.594 1 87.12 216 SER A N 1
ATOM 1788 C CA . SER A 1 216 ? 7.059 20.547 6.668 1 87.12 216 SER A CA 1
ATOM 1789 C C . SER A 1 216 ? 7.465 19.641 7.82 1 87.12 216 SER A C 1
ATOM 1791 O O . SER A 1 216 ? 6.836 19.656 8.883 1 87.12 216 SER A O 1
ATOM 1793 N N . LEU A 1 217 ? 8.57 18.875 7.652 1 90.62 217 LEU A N 1
ATOM 1794 C CA . LEU A 1 217 ? 9.07 17.953 8.664 1 90.62 217 LEU A CA 1
ATOM 1795 C C . LEU A 1 217 ? 10.312 18.516 9.352 1 90.62 217 LEU A C 1
ATOM 1797 O O . LEU A 1 217 ? 11.078 19.266 8.734 1 90.62 217 LEU A O 1
ATOM 1801 N N . THR A 1 218 ? 10.406 18.172 10.609 1 90.25 218 THR A N 1
ATOM 1802 C CA . THR A 1 218 ? 11.688 18.453 11.258 1 90.25 218 THR A CA 1
ATOM 1803 C C . THR A 1 218 ? 12.773 17.516 10.734 1 90.25 218 THR A C 1
ATOM 1805 O O . THR A 1 218 ? 12.477 16.469 10.148 1 90.25 218 THR A O 1
ATOM 1808 N N . TRP A 1 219 ? 13.914 17.875 10.883 1 87.88 219 TRP A N 1
ATOM 1809 C CA . TRP A 1 219 ? 15.039 17.062 10.438 1 87.88 219 TRP A CA 1
ATOM 1810 C C . TRP A 1 219 ? 15.008 15.68 11.078 1 87.88 219 TRP A C 1
ATOM 1812 O O . TRP A 1 219 ? 15.273 14.672 10.422 1 87.88 219 TRP A O 1
ATOM 1822 N N . ARG A 1 220 ? 14.742 15.664 12.297 1 90.88 220 ARG A N 1
ATOM 1823 C CA . ARG A 1 220 ? 14.68 14.398 13.016 1 90.88 220 ARG A CA 1
ATOM 1824 C C . ARG A 1 220 ? 13.594 13.484 12.438 1 90.88 220 ARG A C 1
ATOM 1826 O O . ARG A 1 220 ? 13.812 12.289 12.273 1 90.88 220 ARG A O 1
ATOM 1833 N N . GLU A 1 221 ? 12.492 14.148 12.133 1 92.5 221 GLU A N 1
ATOM 1834 C CA . GLU A 1 221 ? 11.391 13.391 11.539 1 92.5 221 GLU A CA 1
ATOM 1835 C C . GLU A 1 221 ? 11.766 12.883 10.148 1 92.5 221 GLU A C 1
ATOM 1837 O O . GLU A 1 221 ? 11.516 11.727 9.812 1 92.5 221 GLU A O 1
ATOM 1842 N N . PHE A 1 222 ? 12.336 13.766 9.438 1 93.44 222 PHE A N 1
ATOM 1843 C CA . PHE A 1 222 ? 12.758 13.406 8.086 1 93.44 222 PHE A CA 1
ATOM 1844 C C . PHE A 1 222 ? 13.781 12.273 8.125 1 93.44 222 PHE A C 1
ATOM 1846 O O . PHE A 1 222 ? 13.664 11.297 7.387 1 93.44 222 PHE A O 1
ATOM 1853 N N . HIS A 1 223 ? 14.703 12.359 8.992 1 90.88 223 HIS A N 1
ATOM 1854 C CA . HIS A 1 223 ? 15.742 11.336 9.133 1 90.88 223 HIS A CA 1
ATOM 1855 C C . HIS A 1 223 ? 15.148 10.008 9.586 1 90.88 223 HIS A C 1
ATOM 1857 O O . HIS A 1 223 ? 15.578 8.945 9.133 1 90.88 223 HIS A O 1
ATOM 1863 N N . TYR A 1 224 ? 14.273 10.148 10.477 1 93.62 224 TYR A N 1
ATOM 1864 C CA . TYR A 1 224 ? 13.602 8.938 10.938 1 93.62 224 TYR A CA 1
ATOM 1865 C C . TYR A 1 224 ? 12.938 8.211 9.781 1 93.62 224 TYR A C 1
ATOM 1867 O O . TYR A 1 224 ? 13.094 6.996 9.625 1 93.62 224 TYR A O 1
ATOM 1875 N N . ILE A 1 225 ? 12.234 8.883 8.969 1 96.06 225 ILE A N 1
ATOM 1876 C CA . ILE A 1 225 ? 11.516 8.297 7.844 1 96.06 225 ILE A CA 1
ATOM 1877 C C . ILE A 1 225 ? 12.508 7.727 6.832 1 96.06 225 ILE A C 1
ATOM 1879 O O . ILE A 1 225 ? 12.406 6.559 6.445 1 96.06 225 ILE A O 1
ATOM 1883 N N . GLN A 1 226 ? 13.469 8.477 6.48 1 95.38 226 GLN A N 1
ATOM 1884 C CA . GLN A 1 226 ? 14.367 8.094 5.395 1 95.38 226 GLN A CA 1
ATOM 1885 C C . GLN A 1 226 ? 15.344 7.012 5.84 1 95.38 226 GLN A C 1
ATOM 1887 O O . GLN A 1 226 ? 15.852 6.246 5.016 1 95.38 226 GLN A O 1
ATOM 1892 N N . SER A 1 227 ? 15.609 6.902 7.09 1 94.69 227 SER A N 1
ATOM 1893 C CA . SER A 1 227 ? 16.547 5.891 7.566 1 94.69 227 SER A CA 1
ATOM 1894 C C . SER A 1 227 ? 15.812 4.67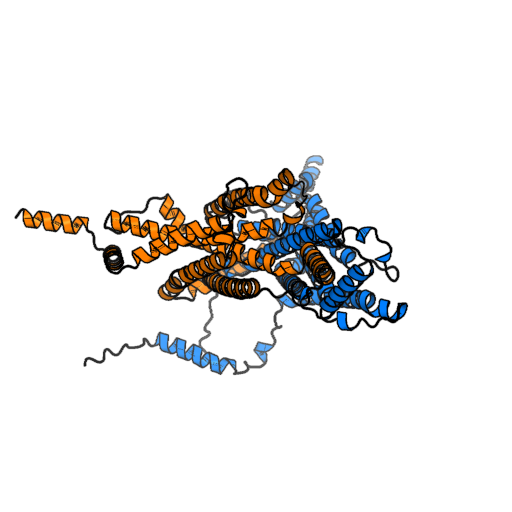6 8.133 1 94.69 227 SER A C 1
ATOM 1896 O O . SER A 1 227 ? 15.82 3.605 7.523 1 94.69 227 SER A O 1
ATOM 1898 N N . LYS A 1 228 ? 15.031 4.898 9.133 1 95.31 228 LYS A N 1
ATOM 1899 C CA . LYS A 1 228 ? 14.391 3.756 9.781 1 95.31 228 LYS A CA 1
ATOM 1900 C C . LYS A 1 228 ? 13.359 3.105 8.867 1 95.31 228 LYS A C 1
ATOM 1902 O O . LYS A 1 228 ? 13.391 1.893 8.656 1 95.31 228 LYS A O 1
ATOM 1907 N N . MET A 1 229 ? 12.5 3.904 8.336 1 97.12 229 MET A N 1
ATOM 1908 C CA . MET A 1 229 ? 11.484 3.352 7.441 1 97.12 229 MET A CA 1
ATOM 1909 C C . MET A 1 229 ? 12.109 2.873 6.137 1 97.12 229 MET A C 1
ATOM 1911 O O . MET A 1 229 ? 11.617 1.926 5.52 1 97.12 229 MET A O 1
ATOM 1915 N N . GLY A 1 230 ? 13.141 3.551 5.75 1 98.12 230 GLY A N 1
ATOM 1916 C CA . GLY A 1 230 ? 13.852 3.119 4.555 1 98.12 230 GLY A CA 1
ATOM 1917 C C . GLY A 1 230 ? 14.461 1.737 4.695 1 98.12 230 GLY A C 1
ATOM 1918 O O . GLY A 1 230 ? 14.312 0.896 3.805 1 98.12 230 GLY A O 1
ATOM 1919 N N . TYR A 1 231 ? 15.117 1.442 5.785 1 98.25 231 TYR A N 1
ATOM 1920 C CA . TYR A 1 231 ? 15.695 0.123 6.02 1 98.25 231 TYR A CA 1
ATOM 1921 C C . TYR A 1 231 ? 14.602 -0.93 6.164 1 98.25 231 TYR A C 1
ATOM 1923 O O . TYR A 1 231 ? 14.781 -2.08 5.754 1 98.25 231 TYR A O 1
ATOM 1931 N N . LEU A 1 232 ? 13.539 -0.502 6.766 1 98.5 232 LEU A N 1
ATOM 1932 C CA . LEU A 1 232 ? 12.406 -1.42 6.848 1 98.5 232 LEU A CA 1
ATOM 1933 C C . LEU A 1 232 ? 11.891 -1.768 5.457 1 98.5 232 LEU A C 1
ATOM 1935 O O . LEU A 1 232 ? 11.547 -2.922 5.191 1 98.5 232 LEU A O 1
ATOM 1939 N N . ALA A 1 233 ? 11.805 -0.758 4.594 1 98.75 233 ALA A N 1
ATOM 1940 C CA . ALA A 1 233 ? 11.406 -1.006 3.213 1 98.75 233 ALA A CA 1
ATOM 1941 C C . ALA A 1 233 ? 12.359 -1.978 2.527 1 98.75 233 ALA A C 1
ATOM 1943 O O . ALA A 1 233 ? 11.922 -2.916 1.856 1 98.75 233 ALA A O 1
ATOM 1944 N N . LEU A 1 234 ? 13.641 -1.785 2.695 1 98.81 234 LEU A N 1
ATOM 1945 C CA . LEU A 1 234 ? 14.633 -2.678 2.113 1 98.81 234 LEU A CA 1
ATOM 1946 C C . LEU A 1 234 ? 14.469 -4.098 2.639 1 98.81 234 LEU A C 1
ATOM 1948 O O . LEU A 1 234 ? 14.547 -5.062 1.873 1 98.81 234 LEU A O 1
ATOM 1952 N N . LEU A 1 235 ? 14.211 -4.195 3.916 1 98.75 235 LEU A N 1
ATOM 1953 C CA . LEU A 1 235 ? 14.008 -5.5 4.535 1 98.75 235 LEU A CA 1
ATOM 1954 C C . LEU A 1 235 ? 12.773 -6.188 3.961 1 98.75 235 LEU A C 1
ATOM 1956 O O . LEU A 1 235 ? 12.828 -7.355 3.568 1 98.75 235 LEU A O 1
ATOM 1960 N N . LEU A 1 236 ? 11.688 -5.457 3.875 1 98.69 236 LEU A N 1
ATOM 1961 C CA . LEU A 1 236 ? 10.445 -6.027 3.369 1 98.69 236 LEU A CA 1
ATOM 1962 C C . LEU A 1 236 ? 10.602 -6.461 1.915 1 98.69 236 LEU A C 1
ATOM 1964 O O . LEU A 1 236 ? 10.133 -7.535 1.531 1 98.69 236 LEU A O 1
ATOM 1968 N N . CYS A 1 237 ? 11.219 -5.645 1.138 1 98.56 237 CYS A N 1
ATOM 1969 C CA . CYS A 1 237 ? 11.43 -5.973 -0.267 1 98.56 237 CYS A CA 1
ATOM 1970 C C . CYS A 1 237 ? 12.336 -7.195 -0.411 1 98.56 237 CYS A C 1
ATOM 1972 O O . CYS A 1 237 ? 12.133 -8.023 -1.3 1 98.56 237 CYS A O 1
ATOM 1974 N N . THR A 1 238 ? 13.305 -7.336 0.431 1 98.62 238 THR A N 1
ATOM 1975 C CA . THR A 1 238 ? 14.188 -8.492 0.408 1 98.62 238 THR A CA 1
ATOM 1976 C C . THR A 1 238 ? 13.422 -9.766 0.781 1 98.62 238 THR A C 1
ATOM 1978 O O . THR A 1 238 ? 13.531 -10.781 0.099 1 98.62 238 THR A O 1
ATOM 1981 N N . ILE A 1 239 ? 12.648 -9.672 1.84 1 98.56 239 ILE A N 1
ATOM 1982 C CA . ILE A 1 239 ? 11.844 -10.82 2.258 1 98.56 239 ILE A CA 1
ATOM 1983 C C . ILE A 1 239 ? 10.836 -11.164 1.166 1 98.56 239 ILE A C 1
ATOM 1985 O O . ILE A 1 239 ? 10.586 -12.344 0.896 1 98.56 239 ILE A O 1
ATOM 1989 N N . HIS A 1 240 ? 10.234 -10.164 0.569 1 98.56 240 HIS A N 1
ATOM 1990 C CA . HIS A 1 240 ? 9.336 -10.359 -0.565 1 98.56 240 HIS A CA 1
ATOM 1991 C C . HIS A 1 240 ? 9.992 -11.203 -1.65 1 98.56 240 HIS A C 1
ATOM 1993 O O . HIS A 1 240 ? 9.398 -12.164 -2.141 1 98.56 240 HIS A O 1
ATOM 1999 N N . ALA A 1 241 ? 11.234 -10.898 -1.999 1 97.56 241 ALA A N 1
ATOM 2000 C CA . ALA A 1 241 ? 11.961 -11.641 -3.031 1 97.56 241 ALA A CA 1
ATOM 2001 C C . ALA A 1 241 ? 12.312 -13.047 -2.557 1 97.56 241 ALA A C 1
ATOM 2003 O O . ALA A 1 241 ? 12.242 -14.008 -3.33 1 97.56 241 ALA A O 1
ATOM 2004 N N . LEU A 1 242 ? 12.641 -13.164 -1.302 1 97.56 242 LEU A N 1
ATOM 2005 C CA . LEU A 1 242 ? 12.984 -14.469 -0.75 1 97.56 242 LEU A CA 1
ATOM 2006 C C . LEU A 1 242 ? 11.773 -15.398 -0.765 1 97.56 242 LEU A C 1
ATOM 2008 O O . LEU A 1 242 ? 11.883 -16.562 -1.15 1 97.56 242 LEU A O 1
ATOM 2012 N N . VAL A 1 243 ? 10.648 -14.859 -0.395 1 97.25 243 VAL A N 1
ATOM 2013 C CA . VAL A 1 243 ? 9.438 -15.664 -0.344 1 97.25 243 VAL A CA 1
ATOM 2014 C C . VAL A 1 243 ? 8.961 -15.977 -1.762 1 97.25 243 VAL A C 1
ATOM 2016 O O . VAL A 1 243 ? 8.438 -17.062 -2.023 1 97.25 243 VAL A O 1
ATOM 2019 N N . PHE A 1 244 ? 9.156 -15.102 -2.672 1 96.25 244 PHE A N 1
ATOM 2020 C CA . PHE A 1 244 ? 8.797 -15.32 -4.066 1 96.25 244 PHE A CA 1
ATOM 2021 C C . PHE A 1 244 ? 9.43 -16.609 -4.598 1 96.25 244 PHE A C 1
ATOM 2023 O O . PHE A 1 244 ? 8.773 -17.391 -5.277 1 96.25 244 PHE A O 1
ATOM 2030 N N . ALA A 1 245 ? 10.703 -16.812 -4.277 1 94.12 245 ALA A N 1
ATOM 2031 C CA . ALA A 1 245 ? 11.414 -17.969 -4.812 1 94.12 245 ALA A CA 1
ATOM 2032 C C . ALA A 1 245 ? 11.016 -19.25 -4.082 1 94.12 245 ALA A C 1
ATOM 2034 O O . ALA A 1 245 ? 11.023 -20.328 -4.664 1 94.12 245 ALA A O 1
ATOM 2035 N N . TRP A 1 246 ? 10.672 -19.109 -2.818 1 92.81 246 TRP A N 1
ATOM 2036 C CA . TRP A 1 246 ? 10.156 -20.219 -2.023 1 92.81 246 TRP A CA 1
ATOM 2037 C C . TRP A 1 246 ? 11.047 -21.453 -2.158 1 92.81 246 TRP A C 1
ATOM 2039 O O . TRP A 1 246 ? 12.203 -21.438 -1.718 1 92.81 246 TRP A O 1
ATOM 2049 N N . ASN A 1 247 ? 10.578 -22.516 -2.887 1 91.5 247 ASN A N 1
ATOM 2050 C CA . ASN A 1 247 ? 11.32 -23.766 -3.01 1 91.5 247 ASN A CA 1
ATOM 2051 C C . ASN A 1 247 ? 12.312 -23.719 -4.172 1 91.5 247 ASN A C 1
ATOM 2053 O O . ASN A 1 247 ? 13.133 -24.625 -4.332 1 91.5 247 ASN A O 1
ATOM 2057 N N . LYS A 1 248 ? 12.352 -22.656 -4.828 1 92.75 248 LYS A N 1
ATOM 2058 C CA . LYS A 1 248 ? 13.242 -22.547 -5.98 1 92.75 248 LYS A CA 1
ATOM 2059 C C . LYS A 1 248 ? 14.68 -22.312 -5.543 1 92.75 248 LYS A C 1
ATOM 2061 O O . LYS A 1 248 ? 15.609 -22.469 -6.336 1 92.75 248 LYS A O 1
ATOM 2066 N N . TRP A 1 249 ? 14.875 -22.016 -4.316 1 92.06 249 TRP A N 1
ATOM 2067 C CA . TRP A 1 249 ? 16.219 -21.766 -3.799 1 92.06 249 TRP A CA 1
ATOM 2068 C C . TRP A 1 249 ? 17.062 -23.047 -3.859 1 92.06 249 TRP A C 1
ATOM 2070 O O . TRP A 1 249 ? 18.281 -22.969 -4.039 1 92.06 249 TRP A O 1
ATOM 2080 N N . VAL A 1 250 ? 16.406 -24.219 -3.748 1 91.5 250 VAL A N 1
ATOM 2081 C CA . VAL A 1 250 ? 17.141 -25.469 -3.672 1 91.5 250 VAL A CA 1
ATOM 2082 C C . VAL A 1 250 ? 16.922 -26.281 -4.949 1 91.5 250 VAL A C 1
ATOM 2084 O O . VAL A 1 250 ? 17.375 -27.422 -5.055 1 91.5 250 VAL A O 1
ATOM 2087 N N . ASP A 1 251 ? 16.234 -25.672 -5.91 1 93.19 251 ASP A N 1
ATOM 2088 C CA . ASP A 1 251 ? 15.977 -26.344 -7.176 1 93.19 251 ASP A CA 1
ATOM 2089 C C . ASP A 1 251 ? 17.141 -26.156 -8.148 1 93.19 251 ASP A C 1
ATOM 2091 O O . ASP A 1 251 ? 17.328 -25.078 -8.703 1 93.19 251 ASP A O 1
ATOM 2095 N N . VAL A 1 252 ? 17.797 -27.172 -8.445 1 92.38 252 VAL A N 1
ATOM 2096 C CA . VAL A 1 252 ? 19 -27.141 -9.289 1 92.38 252 VAL A CA 1
ATOM 2097 C C . VAL A 1 252 ? 18.594 -26.797 -10.727 1 92.38 252 VAL A C 1
ATOM 2099 O O . VAL A 1 252 ? 19.391 -26.219 -11.469 1 92.38 252 VAL A O 1
ATOM 2102 N N . ASN A 1 253 ? 17.375 -27.047 -11.133 1 91.56 253 ASN A N 1
ATOM 2103 C CA . ASN A 1 253 ? 16.906 -26.797 -12.492 1 91.56 253 ASN A CA 1
ATOM 2104 C C . ASN A 1 253 ? 16.797 -25.297 -12.781 1 91.56 253 ASN A C 1
ATOM 2106 O O . ASN A 1 253 ? 16.672 -24.906 -13.938 1 91.56 253 ASN A O 1
ATOM 2110 N N . GLN A 1 254 ? 16.859 -24.547 -11.711 1 92.25 254 GLN A N 1
ATOM 2111 C CA . GLN A 1 254 ? 16.781 -23.094 -11.891 1 92.25 254 GLN A CA 1
ATOM 2112 C C . GLN A 1 254 ? 18.094 -22.547 -12.477 1 92.25 254 GLN A C 1
ATOM 2114 O O . GLN A 1 254 ? 18.125 -21.422 -12.961 1 92.25 254 GLN A O 1
ATOM 2119 N N . PHE A 1 255 ? 19.109 -23.375 -12.406 1 94.19 255 PHE A N 1
ATOM 2120 C CA . PHE A 1 255 ? 20.422 -22.953 -12.906 1 94.19 255 PHE A CA 1
ATOM 2121 C C . PHE A 1 255 ? 20.594 -23.359 -14.359 1 94.19 255 PHE A C 1
ATOM 2123 O O . PHE A 1 255 ? 21.344 -24.297 -14.664 1 94.19 255 PHE A O 1
ATOM 2130 N N . VAL A 1 256 ? 20.094 -22.578 -15.266 1 93.19 256 VAL A N 1
ATOM 2131 C CA . VAL A 1 256 ? 20.203 -22.828 -16.703 1 93.19 256 VAL A CA 1
ATOM 2132 C C . VAL A 1 256 ? 21.547 -22.297 -17.203 1 93.19 256 VAL A C 1
ATOM 2134 O O . VAL A 1 256 ? 21.938 -21.172 -16.875 1 93.19 256 VAL A O 1
ATOM 2137 N N . TRP A 1 257 ? 22.312 -23.062 -18.016 1 94.06 257 TRP A N 1
ATOM 2138 C CA . TRP A 1 257 ? 23.641 -22.734 -18.5 1 94.06 257 TRP A CA 1
ATOM 2139 C C . TRP A 1 257 ? 24.578 -22.375 -17.344 1 94.06 257 TRP A C 1
ATOM 2141 O O . TRP A 1 257 ? 25.359 -21.422 -17.438 1 94.06 257 TRP A O 1
ATOM 2151 N N . TYR A 1 258 ? 24.344 -22.938 -16.203 1 92.06 258 TYR A N 1
ATOM 2152 C CA . TYR A 1 258 ? 25.172 -22.812 -15.008 1 92.06 258 TYR A CA 1
ATOM 2153 C C . TYR A 1 258 ? 25.109 -21.391 -14.461 1 92.06 258 TYR A C 1
ATOM 2155 O O . TYR A 1 258 ? 26.062 -20.922 -13.805 1 92.06 258 TYR A O 1
ATOM 2163 N N . THR A 1 259 ? 24.062 -20.672 -14.773 1 94.88 259 THR A N 1
ATOM 2164 C CA . THR A 1 259 ? 23.891 -19.328 -14.25 1 94.88 259 THR A CA 1
ATOM 2165 C C . THR A 1 259 ? 22.781 -19.297 -13.211 1 94.88 259 THR A C 1
ATOM 2167 O O . THR A 1 259 ? 21.781 -20 -13.336 1 94.88 259 THR A O 1
ATOM 2170 N N . PRO A 1 260 ? 22.984 -18.484 -12.203 1 95.25 260 PRO A N 1
ATOM 2171 C CA . PRO A 1 260 ? 21.953 -18.391 -11.164 1 95.25 260 PRO A CA 1
ATOM 2172 C C . PRO A 1 260 ? 20.688 -17.703 -11.656 1 95.25 260 PRO A C 1
ATOM 2174 O O . PRO A 1 260 ? 20.75 -16.859 -12.555 1 95.25 260 PRO A O 1
ATOM 2177 N N . PRO A 1 261 ? 19.516 -18.109 -11.078 1 95.25 261 PRO A N 1
ATOM 2178 C CA . PRO A 1 261 ? 18.281 -17.391 -11.422 1 95.25 261 PRO A CA 1
ATOM 2179 C C . PRO A 1 261 ? 18.312 -15.93 -10.977 1 95.25 261 PRO A C 1
ATOM 2181 O O . PRO A 1 261 ? 19.078 -15.562 -10.094 1 95.25 261 PRO A O 1
ATOM 2184 N N . THR A 1 262 ? 17.469 -15.133 -11.594 1 95.12 262 THR A N 1
ATOM 2185 C CA . THR A 1 262 ? 17.484 -13.68 -11.43 1 95.12 262 THR A CA 1
ATOM 2186 C C . THR A 1 262 ? 17.172 -13.297 -9.984 1 95.12 262 THR A C 1
ATOM 2188 O O . THR A 1 262 ? 17.703 -12.32 -9.461 1 95.12 262 THR A O 1
ATOM 2191 N N . PHE A 1 263 ? 16.344 -14.078 -9.273 1 94.88 263 PHE A N 1
ATOM 2192 C CA . PHE A 1 263 ? 15.977 -13.727 -7.906 1 94.88 263 PHE A CA 1
ATOM 2193 C C . PHE A 1 263 ? 17.188 -13.82 -6.984 1 94.88 263 PHE A C 1
ATOM 2195 O O . PHE A 1 263 ? 17.266 -13.117 -5.977 1 94.88 263 PHE A O 1
ATOM 2202 N N . MET A 1 264 ? 18.141 -14.688 -7.309 1 95.88 264 MET A N 1
ATOM 2203 C CA . MET A 1 264 ? 19.359 -14.789 -6.504 1 95.88 264 MET A CA 1
ATOM 2204 C C . MET A 1 264 ? 20.219 -13.539 -6.656 1 95.88 264 MET A C 1
ATOM 2206 O O . MET A 1 264 ? 20.828 -13.078 -5.691 1 95.88 264 MET A O 1
ATOM 2210 N N . ILE A 1 265 ? 20.234 -13.039 -7.859 1 96.12 265 ILE A N 1
ATOM 2211 C CA . ILE A 1 265 ? 20.969 -11.812 -8.133 1 96.12 265 ILE A CA 1
ATOM 2212 C C . ILE A 1 265 ? 20.312 -10.641 -7.41 1 96.12 265 ILE A C 1
ATOM 2214 O O . ILE A 1 265 ? 21 -9.789 -6.84 1 96.12 265 ILE A O 1
ATOM 2218 N N . ALA A 1 266 ? 19.062 -10.648 -7.336 1 97.12 266 ALA A N 1
ATOM 2219 C CA . ALA A 1 266 ? 18.281 -9.547 -6.789 1 97.12 266 ALA A CA 1
ATOM 2220 C C . ALA A 1 266 ? 18.531 -9.383 -5.293 1 97.12 266 ALA A C 1
ATOM 2222 O O . ALA A 1 266 ? 18.578 -8.258 -4.789 1 97.12 266 ALA A O 1
ATOM 2223 N N . VAL A 1 267 ? 18.75 -10.477 -4.574 1 97.56 267 VAL A N 1
ATOM 2224 C CA . VAL A 1 267 ? 18.719 -10.367 -3.119 1 97.56 267 VAL A CA 1
ATOM 2225 C C . VAL A 1 267 ? 20.141 -10.242 -2.574 1 97.56 267 VAL A C 1
ATOM 2227 O O . VAL A 1 267 ? 20.328 -9.914 -1.401 1 97.56 267 VAL A O 1
ATOM 2230 N N . PHE A 1 268 ? 21.141 -10.414 -3.41 1 97.5 268 PHE A N 1
ATOM 2231 C CA . PHE A 1 268 ? 22.516 -10.469 -2.93 1 97.5 268 PHE A CA 1
ATOM 2232 C C . PHE A 1 268 ? 22.922 -9.148 -2.283 1 97.5 268 PHE A C 1
ATOM 2234 O O . PHE A 1 268 ? 23.281 -9.109 -1.104 1 97.5 268 PHE A O 1
ATOM 2241 N N . LEU A 1 269 ? 22.828 -8.102 -3 1 98.31 269 LEU A N 1
ATOM 2242 C CA . LEU A 1 269 ? 23.281 -6.805 -2.514 1 98.31 269 LEU A CA 1
ATOM 2243 C C . LEU A 1 269 ? 22.438 -6.336 -1.332 1 98.31 269 LEU A C 1
ATOM 2245 O O . LEU A 1 269 ? 22.984 -5.914 -0.308 1 98.31 269 LEU A O 1
ATOM 2249 N N . PRO A 1 270 ? 21.141 -6.414 -1.393 1 98.62 270 PRO A N 1
ATOM 2250 C CA . PRO A 1 270 ? 20.344 -6 -0.245 1 98.62 270 PRO A CA 1
ATOM 2251 C C . PRO A 1 270 ? 20.672 -6.777 1.024 1 98.62 270 PRO A C 1
ATOM 2253 O O . PRO A 1 270 ? 20.703 -6.203 2.117 1 98.62 270 PRO A O 1
ATOM 2256 N N . ILE A 1 271 ? 20.906 -8.008 0.886 1 98.69 271 ILE A N 1
ATOM 2257 C CA . ILE A 1 271 ? 21.25 -8.812 2.053 1 98.69 271 ILE A CA 1
ATOM 2258 C C . ILE A 1 271 ? 22.578 -8.336 2.645 1 98.69 271 ILE A C 1
ATOM 2260 O O . ILE A 1 271 ? 22.703 -8.211 3.863 1 98.69 271 ILE A O 1
ATOM 2264 N N . VAL A 1 272 ? 23.516 -8.094 1.814 1 98.56 272 VAL A N 1
ATOM 2265 C CA . VAL A 1 272 ? 24.812 -7.602 2.264 1 98.56 272 VAL A CA 1
ATOM 2266 C C . VAL A 1 272 ? 24.625 -6.281 3.008 1 98.56 272 VAL A C 1
ATOM 2268 O O . VAL A 1 272 ? 25.188 -6.09 4.09 1 98.56 272 VAL A O 1
ATOM 2271 N N . VAL A 1 273 ? 23.844 -5.406 2.436 1 98.62 273 VAL A N 1
ATOM 2272 C CA . VAL A 1 273 ? 23.609 -4.094 3.033 1 98.62 273 VAL A CA 1
ATOM 2273 C C . VAL A 1 273 ? 22.922 -4.254 4.387 1 98.62 273 VAL A C 1
ATOM 2275 O O . VAL A 1 273 ? 23.312 -3.623 5.371 1 98.62 273 VAL A O 1
ATOM 2278 N N . LEU A 1 274 ? 21.969 -5.094 4.465 1 98.62 274 LEU A N 1
ATOM 2279 C CA . LEU A 1 274 ? 21.219 -5.312 5.703 1 98.62 274 LEU A CA 1
ATOM 2280 C C . LEU A 1 274 ? 22.125 -5.945 6.766 1 98.62 274 LEU A C 1
ATOM 2282 O O . LEU A 1 274 ? 22.062 -5.578 7.941 1 98.62 274 LEU A O 1
ATOM 2286 N N . LEU A 1 275 ? 22.922 -6.875 6.352 1 98.44 275 LEU A N 1
ATOM 2287 C CA . LEU A 1 275 ? 23.844 -7.512 7.285 1 98.44 275 LEU A CA 1
ATOM 2288 C C . LEU A 1 275 ? 24.859 -6.508 7.82 1 98.44 275 LEU A C 1
ATOM 2290 O O . LEU A 1 275 ? 25.125 -6.473 9.023 1 98.44 275 LEU A O 1
ATOM 2294 N N . CYS A 1 276 ? 25.406 -5.695 6.953 1 97.94 276 CYS A N 1
ATOM 2295 C CA . CYS A 1 276 ? 26.375 -4.676 7.367 1 97.94 276 CYS A CA 1
ATOM 2296 C C . CYS A 1 276 ? 25.719 -3.674 8.312 1 97.94 276 CYS A C 1
ATOM 2298 O O . CYS A 1 276 ? 26.328 -3.273 9.312 1 97.94 276 CYS A O 1
ATOM 2300 N N . LYS A 1 277 ? 24.562 -3.283 7.977 1 97.44 277 LYS A N 1
ATOM 2301 C CA . LYS A 1 277 ? 23.844 -2.367 8.859 1 97.44 277 LYS A CA 1
ATOM 2302 C C . LYS A 1 277 ? 23.625 -2.992 10.234 1 97.44 277 LYS A C 1
ATOM 2304 O O . LYS A 1 277 ? 23.766 -2.322 11.258 1 97.44 277 LYS A O 1
ATOM 2309 N N . SER A 1 278 ? 23.281 -4.242 10.289 1 97.25 278 SER A N 1
ATOM 2310 C CA . SER A 1 278 ? 23.078 -4.949 11.547 1 97.25 278 SER A CA 1
ATOM 2311 C C . SER A 1 278 ? 24.359 -4.984 12.375 1 97.25 278 SER A C 1
ATOM 2313 O O . SER A 1 278 ? 24.312 -4.836 13.602 1 97.25 278 SER A O 1
ATOM 2315 N N . VAL A 1 279 ? 25.406 -5.148 11.773 1 96.88 279 VAL A N 1
ATOM 2316 C CA . VAL A 1 279 ? 26.703 -5.16 12.453 1 96.88 279 VAL A CA 1
ATOM 2317 C C . VAL A 1 279 ? 26.984 -3.783 13.047 1 96.88 279 VAL A C 1
ATOM 2319 O O . VAL A 1 279 ? 27.453 -3.676 14.188 1 96.88 279 VAL A O 1
ATOM 2322 N N . LEU A 1 280 ? 26.688 -2.734 12.32 1 95.62 280 LEU A N 1
ATOM 2323 C CA . LEU A 1 280 ? 26.953 -1.37 12.773 1 95.62 280 LEU A CA 1
ATOM 2324 C C . LEU A 1 280 ? 26.031 -0.999 13.922 1 95.62 280 LEU A C 1
ATOM 2326 O O . LEU A 1 280 ? 26.297 -0.042 14.656 1 95.62 280 LEU A O 1
ATOM 2330 N N . LEU A 1 281 ? 24.938 -1.73 14.016 1 94.75 281 LEU A N 1
ATOM 2331 C CA . LEU A 1 281 ? 23.969 -1.442 15.078 1 94.75 281 LEU A CA 1
ATOM 2332 C C . LEU A 1 281 ? 24.375 -2.117 16.375 1 94.75 281 LEU A C 1
ATOM 2334 O O . LEU A 1 281 ? 23.797 -1.858 17.438 1 94.75 281 LEU A O 1
ATOM 2338 N N . LEU A 1 282 ? 25.359 -2.904 16.312 1 95.62 282 LEU A N 1
ATOM 2339 C CA . LEU A 1 282 ? 25.875 -3.477 17.547 1 95.62 282 LEU A CA 1
ATOM 2340 C C . LEU A 1 282 ? 26.328 -2.379 18.5 1 95.62 282 LEU A C 1
ATOM 2342 O O . LEU A 1 282 ? 26.938 -1.392 18.078 1 95.62 282 LEU A O 1
ATOM 2346 N N . PRO A 1 283 ? 26.109 -2.486 19.812 1 93.44 283 PRO A N 1
ATOM 2347 C CA . PRO A 1 283 ? 26.375 -1.415 20.781 1 93.44 283 PRO A CA 1
ATOM 2348 C C . PRO A 1 283 ? 27.828 -0.95 20.766 1 93.44 283 PRO A C 1
ATOM 2350 O O . PRO A 1 283 ? 28.094 0.25 20.859 1 93.44 283 PRO A O 1
ATOM 2353 N N . CYS A 1 284 ? 28.75 -1.808 20.672 1 93.38 284 CYS A N 1
ATOM 2354 C CA . CYS A 1 284 ? 30.172 -1.442 20.672 1 93.38 284 CYS A CA 1
ATOM 2355 C C . CYS A 1 284 ? 30.5 -0.541 19.5 1 93.38 284 CYS A C 1
ATOM 2357 O O . CYS A 1 284 ? 31.141 0.498 19.656 1 93.38 284 CYS A O 1
ATOM 2359 N N . LEU A 1 285 ? 30.047 -0.875 18.359 1 93.75 285 LEU A N 1
ATOM 2360 C CA . LEU A 1 285 ? 30.328 -0.089 17.172 1 93.75 285 LEU A CA 1
ATOM 2361 C C . LEU A 1 285 ? 29.484 1.172 17.125 1 93.75 285 LEU A C 1
ATOM 2363 O O . LEU A 1 285 ? 29.953 2.24 16.734 1 93.75 285 LEU A O 1
ATOM 2367 N N . ARG A 1 286 ? 28.266 1.04 17.5 1 93.06 286 ARG A N 1
ATOM 2368 C CA . ARG A 1 286 ? 27.344 2.17 17.484 1 93.06 286 ARG A CA 1
ATOM 2369 C C . ARG A 1 286 ? 27.844 3.289 18.391 1 93.06 286 ARG A C 1
ATOM 2371 O O . ARG A 1 286 ? 27.812 4.461 18.016 1 93.06 286 ARG A O 1
ATOM 2378 N N . LYS A 1 287 ? 28.219 2.91 19.578 1 92.5 287 LYS A N 1
ATOM 2379 C CA . LYS A 1 287 ? 28.734 3.898 20.531 1 92.5 287 LYS A CA 1
ATOM 2380 C C . LYS A 1 287 ? 29.984 4.578 19.984 1 92.5 287 LYS A C 1
ATOM 2382 O O . LYS A 1 287 ? 30.156 5.793 20.125 1 92.5 287 LYS A O 1
ATOM 2387 N N . LYS A 1 288 ? 30.828 3.791 19.422 1 92.94 288 LYS A N 1
ATOM 2388 C CA . LYS A 1 288 ? 32.062 4.34 18.859 1 92.94 288 LYS A CA 1
ATOM 2389 C C . LYS A 1 288 ? 31.75 5.328 17.734 1 92.94 288 LYS A C 1
ATOM 2391 O O . LYS A 1 288 ? 32.344 6.402 17.672 1 92.94 288 LYS A O 1
ATOM 2396 N N . ILE A 1 289 ? 30.859 4.988 16.891 1 92.12 289 ILE A N 1
ATOM 2397 C CA . ILE A 1 289 ? 30.484 5.844 15.773 1 92.12 289 ILE A CA 1
ATOM 2398 C C . ILE A 1 289 ? 29.859 7.133 16.297 1 92.12 289 ILE A C 1
ATOM 2400 O O . ILE A 1 289 ? 30.141 8.219 15.789 1 92.12 289 ILE A O 1
ATOM 2404 N N . GLN A 1 290 ? 29.047 6.969 17.281 1 89.56 290 GLN A N 1
ATOM 2405 C CA . GLN A 1 290 ? 28.406 8.133 17.875 1 89.56 290 GLN A CA 1
ATOM 2406 C C . GLN A 1 290 ? 29.438 9.07 18.5 1 89.56 290 GLN A C 1
ATOM 2408 O O . GLN A 1 290 ? 29.328 10.297 18.359 1 89.56 290 GLN A O 1
ATOM 2413 N N . LYS A 1 291 ? 30.359 8.516 19.125 1 89.44 291 LYS A N 1
ATOM 2414 C CA . LYS A 1 291 ? 31.438 9.312 19.703 1 89.44 291 LYS A CA 1
ATOM 2415 C C . LYS A 1 291 ? 32.219 10.078 18.625 1 89.44 291 LYS A C 1
ATOM 2417 O O . LYS A 1 291 ? 32.5 11.266 18.797 1 89.44 291 LYS 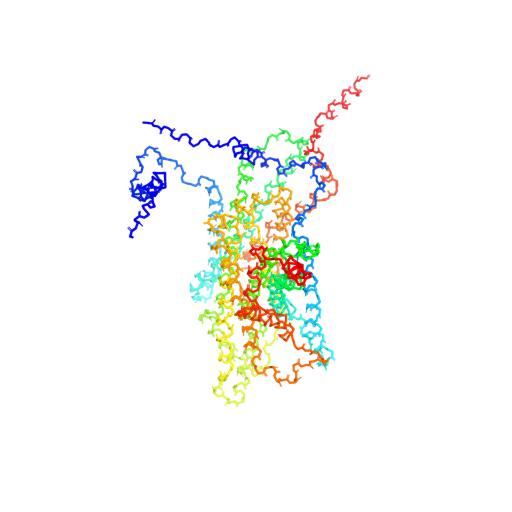A O 1
ATOM 2422 N N . ILE A 1 292 ? 32.5 9.422 17.609 1 89.38 292 ILE A N 1
ATOM 2423 C CA . ILE A 1 292 ? 33.219 10.023 16.5 1 89.38 292 ILE A CA 1
ATOM 2424 C C . ILE A 1 292 ? 32.406 11.172 15.898 1 89.38 292 ILE A C 1
ATOM 2426 O O . ILE A 1 292 ? 32.938 12.25 15.641 1 89.38 292 ILE A O 1
ATOM 2430 N N . ARG A 1 293 ? 31.156 10.977 15.781 1 86.25 293 ARG A N 1
ATOM 2431 C CA . ARG A 1 293 ? 30.297 11.953 15.133 1 86.25 293 ARG A CA 1
ATOM 2432 C C . ARG A 1 293 ? 30.016 13.141 16.047 1 86.25 293 ARG A C 1
ATOM 2434 O O . ARG A 1 293 ? 29.578 14.203 15.586 1 86.25 293 ARG A O 1
ATOM 2441 N N . CYS A 1 294 ? 30.25 12.891 17.359 1 84.5 294 CYS A N 1
ATOM 2442 C CA . CYS A 1 294 ? 30.109 13.977 18.312 1 84.5 294 CYS A CA 1
ATOM 2443 C C . CYS A 1 294 ? 31.406 14.75 18.469 1 84.5 294 CYS A C 1
ATOM 2445 O O . CYS A 1 294 ? 31.484 15.695 19.25 1 84.5 294 CYS A O 1
ATOM 2447 N N . GLY A 1 295 ? 32.406 14.375 17.781 1 83.62 295 GLY A N 1
ATOM 2448 C CA . GLY A 1 295 ? 33.594 15.18 17.781 1 83.62 295 GLY A CA 1
ATOM 2449 C C . GLY A 1 295 ? 34.781 14.469 18.391 1 83.62 295 GLY A C 1
ATOM 2450 O O . GLY A 1 295 ? 35.875 15.055 18.516 1 83.62 295 GLY A O 1
ATOM 2451 N N . TRP A 1 296 ? 34.531 13.289 18.859 1 81.62 296 TRP A N 1
ATOM 2452 C CA . TRP A 1 296 ? 35.656 12.508 19.391 1 81.62 296 TRP A CA 1
ATOM 2453 C C . TRP A 1 296 ? 36.688 12.203 18.297 1 81.62 296 TRP A C 1
ATOM 2455 O O . TRP A 1 296 ? 36.312 11.898 17.156 1 81.62 296 TRP A O 1
ATOM 2465 N N . ASP A 1 297 ? 37.906 12.406 18.609 1 84.12 297 ASP A N 1
ATOM 2466 C CA . ASP A 1 297 ? 39 12.156 17.688 1 84.12 297 ASP A CA 1
ATOM 2467 C C . ASP A 1 297 ? 40.031 11.188 18.281 1 84.12 297 ASP A C 1
ATOM 2469 O O . ASP A 1 297 ? 40.719 11.523 19.25 1 84.12 297 ASP A O 1
ATOM 2473 N N . ALA A 1 298 ? 40.125 10.062 17.797 1 80 298 ALA A N 1
ATOM 2474 C CA . ALA A 1 298 ? 41 9.016 18.312 1 80 298 ALA A CA 1
ATOM 2475 C C . ALA A 1 298 ? 42.469 9.43 18.172 1 80 298 ALA A C 1
ATOM 2477 O O . ALA A 1 298 ? 43.312 9.039 19 1 80 298 ALA A O 1
ATOM 2478 N N . ASN A 1 299 ? 42.781 10.141 17.172 1 76.75 299 ASN A N 1
ATOM 2479 C CA . ASN A 1 299 ? 44.156 10.57 16.938 1 76.75 299 ASN A CA 1
ATOM 2480 C C . ASN A 1 299 ? 44.625 11.555 18.016 1 76.75 299 ASN A C 1
ATOM 2482 O O . ASN A 1 299 ? 45.781 11.523 18.438 1 76.75 299 ASN A O 1
ATOM 2486 N N . THR A 1 300 ? 43.656 12.352 18.438 1 72.75 300 THR A N 1
ATOM 2487 C CA . THR A 1 300 ? 44 13.297 19.5 1 72.75 300 THR A CA 1
ATOM 2488 C C . THR A 1 300 ? 44.125 12.586 20.844 1 72.75 300 THR A C 1
ATOM 2490 O O . THR A 1 300 ? 45 12.898 21.625 1 72.75 300 THR A O 1
ATOM 2493 N N . GLU A 1 301 ? 43.312 11.633 21.062 1 70.12 301 GLU A N 1
ATOM 2494 C CA . GLU A 1 301 ? 43.375 10.898 22.312 1 70.12 301 GLU A CA 1
ATOM 2495 C C . GLU A 1 301 ? 44.656 10.055 22.406 1 70.12 301 GLU A C 1
ATOM 2497 O O . GLU A 1 301 ? 45.25 9.953 23.469 1 70.12 301 GLU A O 1
ATOM 2502 N N . MET A 1 302 ? 44.969 9.477 21.312 1 68.31 302 MET A N 1
ATOM 2503 C CA . MET A 1 302 ? 46.188 8.695 21.281 1 68.31 302 MET A CA 1
ATOM 2504 C C . MET A 1 302 ? 47.406 9.586 21.516 1 68.31 302 MET A C 1
ATOM 2506 O O . MET A 1 302 ? 48.344 9.188 22.203 1 68.31 302 MET A O 1
ATOM 2510 N N . ASN A 1 303 ? 47.281 10.672 20.922 1 66 303 ASN A N 1
ATOM 2511 C CA . ASN A 1 303 ? 48.406 11.602 21.125 1 66 303 ASN A CA 1
ATOM 2512 C C . ASN A 1 303 ? 48.5 12.062 22.578 1 66 303 ASN A C 1
ATOM 2514 O O . ASN A 1 303 ? 49.594 12.195 23.125 1 66 303 ASN A O 1
ATOM 2518 N N . LYS A 1 304 ? 47.375 12.297 23.234 1 64.06 304 LYS A N 1
ATOM 2519 C CA . LYS A 1 304 ? 47.375 12.711 24.641 1 64.06 304 LYS A CA 1
ATOM 2520 C C . LYS A 1 304 ? 47.906 11.602 25.547 1 64.06 304 LYS A C 1
ATOM 2522 O O . LYS A 1 304 ? 48.688 11.875 26.484 1 64.06 304 LYS A O 1
ATOM 2527 N N . THR A 1 305 ? 47.531 10.469 25.25 1 65.5 305 THR A N 1
ATOM 2528 C CA . THR A 1 305 ? 48 9.352 26.047 1 65.5 305 THR A CA 1
ATOM 2529 C C . THR A 1 305 ? 49.5 9.141 25.828 1 65.5 305 THR A C 1
ATOM 2531 O O . THR A 1 305 ? 50.219 8.859 26.781 1 65.5 305 THR A O 1
ATOM 2534 N N . GLN A 1 306 ? 50 9.281 24.641 1 66.06 306 GLN A N 1
ATOM 2535 C CA . GLN A 1 306 ? 51.438 9.125 24.375 1 66.06 306 GLN A CA 1
ATOM 2536 C C . GLN A 1 306 ? 52.25 10.227 25.062 1 66.06 306 GLN A C 1
ATOM 2538 O O . GLN A 1 306 ? 53.344 9.969 25.562 1 66.06 306 GLN A O 1
ATOM 2543 N N . MET A 1 307 ? 51.688 11.406 25 1 64.62 307 MET A N 1
ATOM 2544 C CA . MET A 1 307 ? 52.375 12.516 25.672 1 64.62 307 MET A CA 1
ATOM 2545 C C . MET A 1 307 ? 52.406 12.297 27.172 1 64.62 307 MET A C 1
ATOM 2547 O O . MET A 1 307 ? 53.438 12.586 27.812 1 64.62 307 MET A O 1
ATOM 2551 N N . THR A 1 308 ? 51.406 11.805 27.766 1 65.38 308 THR A N 1
ATOM 2552 C CA . THR A 1 308 ? 51.375 11.555 29.203 1 65.38 308 THR A CA 1
ATOM 2553 C C . THR A 1 308 ? 52.312 10.391 29.562 1 65.38 308 THR A C 1
ATOM 2555 O O . THR A 1 308 ? 52.875 10.375 30.656 1 65.38 308 THR A O 1
ATOM 2558 N N . SER A 1 309 ? 52.531 9.477 28.75 1 59.12 309 SER A N 1
ATOM 2559 C CA . SER A 1 309 ? 53.438 8.359 29.047 1 59.12 309 SER A CA 1
ATOM 2560 C C . SER A 1 309 ? 54.906 8.773 28.938 1 59.12 309 SER A C 1
ATOM 2562 O O . SER A 1 309 ? 55.781 8.188 29.578 1 59.12 309 SER A O 1
ATOM 2564 N N . ARG A 1 310 ? 55.156 9.828 28.281 1 62.28 310 ARG A N 1
ATOM 2565 C CA . ARG A 1 310 ? 56.531 10.305 28.125 1 62.28 310 ARG A CA 1
ATOM 2566 C C . ARG A 1 310 ? 56.906 11.273 29.25 1 62.28 310 ARG A C 1
ATOM 2568 O O . ARG A 1 310 ? 58.062 11.5 29.531 1 62.28 310 ARG A O 1
ATOM 2575 N N . LEU A 1 311 ? 55.938 11.734 29.922 1 49.69 311 LEU A N 1
ATOM 2576 C CA . LEU A 1 311 ? 56.281 12.539 31.078 1 49.69 311 LEU A CA 1
ATOM 2577 C C . LEU A 1 311 ? 56.469 11.656 32.312 1 49.69 311 LEU A C 1
ATOM 2579 O O . LEU A 1 311 ? 57.344 11.93 33.156 1 49.69 311 LEU A O 1
ATOM 2583 N N . ASN B 1 1 ? 17.594 48.094 -18.062 1 22.72 1 ASN B N 1
ATOM 2584 C CA . ASN B 1 1 ? 18.438 46.969 -17.703 1 22.72 1 ASN B CA 1
ATOM 2585 C C . ASN B 1 1 ? 18.234 46.562 -16.234 1 22.72 1 ASN B C 1
ATOM 2587 O O . ASN B 1 1 ? 19.016 46.938 -15.367 1 22.72 1 ASN B O 1
ATOM 2591 N N . MET B 1 2 ? 17.078 46.812 -15.664 1 25.47 2 MET B N 1
ATOM 2592 C CA . MET B 1 2 ? 16.656 46.562 -14.281 1 25.47 2 MET B CA 1
ATOM 2593 C C . MET B 1 2 ? 16.797 45.094 -13.898 1 25.47 2 MET B C 1
ATOM 2595 O O . MET B 1 2 ? 16.125 44.25 -14.461 1 25.47 2 MET B O 1
ATOM 2599 N N . ASP B 1 3 ? 18.062 44.719 -13.461 1 26.5 3 ASP B N 1
ATOM 2600 C CA . ASP B 1 3 ? 18.578 43.469 -12.898 1 26.5 3 ASP B CA 1
ATOM 2601 C C . ASP B 1 3 ? 17.656 42.969 -11.781 1 26.5 3 ASP B C 1
ATOM 2603 O O . ASP B 1 3 ? 17.562 43.594 -10.719 1 26.5 3 ASP B O 1
ATOM 2607 N N . LEU B 1 4 ? 16.406 42.656 -12.078 1 31.78 4 LEU B N 1
ATOM 2608 C CA . LEU B 1 4 ? 15.57 41.938 -11.102 1 31.78 4 LEU B CA 1
ATOM 2609 C C . LEU B 1 4 ? 16.359 40.844 -10.391 1 31.78 4 LEU B C 1
ATOM 2611 O O . LEU B 1 4 ? 16.594 39.781 -10.953 1 31.78 4 LEU B O 1
ATOM 2615 N N . GLN B 1 5 ? 17.406 41.188 -9.578 1 30.3 5 GLN B N 1
ATOM 2616 C CA . GLN B 1 5 ? 18.094 40.312 -8.609 1 30.3 5 GLN B CA 1
ATOM 2617 C C . GLN B 1 5 ? 17.094 39.594 -7.715 1 30.3 5 GLN B C 1
ATOM 2619 O O . GLN B 1 5 ? 16.391 40.219 -6.93 1 30.3 5 GLN B O 1
ATOM 2624 N N . VAL B 1 6 ? 16.453 38.656 -8.25 1 38.06 6 VAL B N 1
ATOM 2625 C CA . VAL B 1 6 ? 15.734 37.75 -7.379 1 38.06 6 VAL B CA 1
ATOM 2626 C C . VAL B 1 6 ? 16.594 37.438 -6.148 1 38.06 6 VAL B C 1
ATOM 2628 O O . VAL B 1 6 ? 17.656 36.812 -6.266 1 38.06 6 VAL B O 1
ATOM 2631 N N . THR B 1 7 ? 16.688 38.344 -5.207 1 32.78 7 THR B N 1
ATOM 2632 C CA . THR B 1 7 ? 17.297 38.156 -3.896 1 32.78 7 THR B CA 1
ATOM 2633 C C . THR B 1 7 ? 16.812 36.875 -3.24 1 32.78 7 THR B C 1
ATOM 2635 O O . THR B 1 7 ? 15.633 36.75 -2.916 1 32.78 7 THR B O 1
ATOM 2638 N N . TYR B 1 8 ? 17.344 35.781 -3.705 1 36.88 8 TYR B N 1
ATOM 2639 C CA . TYR B 1 8 ? 17.172 34.625 -2.861 1 36.88 8 TYR B CA 1
ATOM 2640 C C . TYR B 1 8 ? 17.328 34.969 -1.387 1 36.88 8 TYR B C 1
ATOM 2642 O O . TYR B 1 8 ? 18.281 35.656 -0.999 1 36.88 8 TYR B O 1
ATOM 2650 N N . THR B 1 9 ? 16.219 35.25 -0.7 1 37.56 9 THR B N 1
ATOM 2651 C CA . THR B 1 9 ? 16.328 35.625 0.709 1 37.56 9 THR B CA 1
ATOM 2652 C C . THR B 1 9 ? 17.359 34.75 1.415 1 37.56 9 THR B C 1
ATOM 2654 O O . THR B 1 9 ? 17.609 33.594 0.989 1 37.56 9 THR B O 1
ATOM 2657 N N . HIS B 1 10 ? 18.281 35.25 2.285 1 42.69 10 HIS B N 1
ATOM 2658 C CA . HIS B 1 10 ? 19.328 34.719 3.135 1 42.69 10 HIS B CA 1
ATOM 2659 C C . HIS B 1 10 ? 18.859 33.438 3.82 1 42.69 10 HIS B C 1
ATOM 2661 O O . HIS B 1 10 ? 19.656 32.531 4.109 1 42.69 10 HIS B O 1
ATOM 2667 N N . LYS B 1 11 ? 17.594 33.344 4.176 1 44.78 11 LYS B N 1
ATOM 2668 C CA . LYS B 1 11 ? 17.078 32.188 4.867 1 44.78 11 LYS B CA 1
ATOM 2669 C C . LYS B 1 11 ? 17 30.969 3.926 1 44.78 11 LYS B C 1
ATOM 2671 O O . LYS B 1 11 ? 17.312 29.844 4.32 1 44.78 11 LYS B O 1
ATOM 2676 N N . GLU B 1 12 ? 16.688 31.172 2.738 1 44.62 12 GLU B N 1
ATOM 2677 C CA . GLU B 1 12 ? 16.625 30.062 1.782 1 44.62 12 GLU B CA 1
ATOM 2678 C C . GLU B 1 12 ? 18.016 29.578 1.41 1 44.62 12 GLU B C 1
ATOM 2680 O O . GLU B 1 12 ? 18.25 28.391 1.236 1 44.62 12 GLU B O 1
ATOM 2685 N N . LEU B 1 13 ? 18.969 30.484 1.199 1 43.06 13 LEU B N 1
ATOM 2686 C CA . LEU B 1 13 ? 20.359 30.078 0.97 1 43.06 13 LEU B CA 1
ATOM 2687 C C . LEU B 1 13 ? 20.938 29.391 2.199 1 43.06 13 LEU B C 1
ATOM 2689 O O . LEU B 1 13 ? 21.672 28.406 2.074 1 43.06 13 LEU B O 1
ATOM 2693 N N . ALA B 1 14 ? 20.625 29.906 3.379 1 43.38 14 ALA B N 1
ATOM 2694 C CA . ALA B 1 14 ? 21.078 29.25 4.613 1 43.38 14 ALA B CA 1
ATOM 2695 C C . ALA B 1 14 ? 20.469 27.859 4.75 1 43.38 14 ALA B C 1
ATOM 2697 O O . ALA B 1 14 ? 21.141 26.938 5.215 1 43.38 14 ALA B O 1
ATOM 2698 N N . PHE B 1 15 ? 19.234 27.719 4.441 1 41.91 15 PHE B N 1
ATOM 2699 C CA . PHE B 1 15 ? 18.625 26.391 4.438 1 41.91 15 PHE B CA 1
ATOM 2700 C C . PHE B 1 15 ? 19.266 25.5 3.385 1 41.91 15 PHE B C 1
ATOM 2702 O O . PHE B 1 15 ? 19.5 24.312 3.629 1 41.91 15 PHE B O 1
ATOM 2709 N N . PHE B 1 16 ? 19.547 25.984 2.148 1 41.84 16 PHE B N 1
ATOM 2710 C CA . PHE B 1 16 ? 20.25 25.219 1.127 1 41.84 16 PHE B CA 1
ATOM 2711 C C . PHE B 1 16 ? 21.672 24.906 1.565 1 41.84 16 PHE B C 1
ATOM 2713 O O . PHE B 1 16 ? 22.156 23.797 1.348 1 41.84 16 PHE B O 1
ATOM 2720 N N . HIS B 1 17 ? 22.438 25.891 1.951 1 41.81 17 HIS B N 1
ATOM 2721 C CA . HIS B 1 17 ? 23.781 25.609 2.463 1 41.81 17 HIS B CA 1
ATOM 2722 C C . HIS B 1 17 ? 23.719 24.719 3.697 1 41.81 17 HIS B C 1
ATOM 2724 O O . HIS B 1 17 ? 24.594 23.875 3.896 1 41.81 17 HIS B O 1
ATOM 2730 N N . LEU B 1 18 ? 22.797 25 4.574 1 39.44 18 LEU B N 1
ATOM 2731 C CA . LEU B 1 18 ? 22.641 24.109 5.723 1 39.44 18 LEU B CA 1
ATOM 2732 C C . LEU B 1 18 ? 22.234 22.703 5.277 1 39.44 18 LEU B C 1
ATOM 2734 O O . LEU B 1 18 ? 22.734 21.703 5.809 1 39.44 18 LEU B O 1
ATOM 2738 N N . HIS B 1 19 ? 21.375 22.516 4.293 1 41.06 19 HIS B N 1
ATOM 2739 C CA . HIS B 1 19 ? 21.016 21.188 3.781 1 41.06 19 HIS B CA 1
ATOM 2740 C C . HIS B 1 19 ? 22.125 20.609 2.932 1 41.06 19 HIS B C 1
ATOM 2742 O O . HIS B 1 19 ? 22.297 19.375 2.887 1 41.06 19 HIS B O 1
ATOM 2748 N N . GLN B 1 20 ? 22.734 21.312 2.029 1 40.66 20 GLN B N 1
ATOM 2749 C CA . GLN B 1 20 ? 23.875 20.781 1.292 1 40.66 20 GLN B CA 1
ATOM 2750 C C . GLN B 1 20 ? 25.016 20.422 2.234 1 40.66 20 GLN B C 1
ATOM 2752 O O . GLN B 1 20 ? 25.688 19.422 2.043 1 40.66 20 GLN B O 1
ATOM 2757 N N . THR B 1 21 ? 25.469 21.359 3.09 1 39.56 21 THR B N 1
ATOM 2758 C CA . THR B 1 21 ? 26.469 21.031 4.102 1 39.56 21 THR B CA 1
ATOM 2759 C C . THR B 1 21 ? 25.938 19.984 5.074 1 39.56 21 THR B C 1
ATOM 2761 O O . THR B 1 21 ? 26.703 19.375 5.82 1 39.56 21 THR B O 1
ATOM 2764 N N . HIS B 1 22 ? 24.688 19.906 5.301 1 39.72 22 HIS B N 1
ATOM 2765 C CA . HIS B 1 22 ? 24.047 18.938 6.188 1 39.72 22 HIS B CA 1
ATOM 2766 C C . HIS B 1 22 ? 24.156 17.531 5.621 1 39.72 22 HIS B C 1
ATOM 2768 O O . HIS B 1 22 ? 23.703 16.562 6.258 1 39.72 22 HIS B O 1
ATOM 2774 N N . HIS B 1 23 ? 24.328 17.406 4.406 1 40.09 23 HIS B N 1
ATOM 2775 C CA . HIS B 1 23 ? 24.531 16.047 3.951 1 40.09 23 HIS B CA 1
ATOM 2776 C C . HIS B 1 23 ? 25.609 15.336 4.77 1 40.09 23 HIS B C 1
ATOM 2778 O O . HIS B 1 23 ? 25.531 14.125 4.984 1 40.09 23 HIS B O 1
ATOM 2784 N N . PHE B 1 24 ? 26.672 16.062 5.02 1 40.44 24 PHE B N 1
ATOM 2785 C CA . PHE B 1 24 ? 27.625 15.539 5.984 1 40.44 24 PHE B CA 1
ATOM 2786 C C . PHE B 1 24 ? 27 15.422 7.367 1 40.44 24 PHE B C 1
ATOM 2788 O O . PHE B 1 24 ? 27.547 14.75 8.25 1 40.44 24 PHE B O 1
ATOM 2795 N N . ASP B 1 25 ? 26.016 16.25 7.621 1 41.91 25 ASP B N 1
ATOM 2796 C CA . ASP B 1 25 ? 25.391 16.281 8.938 1 41.91 25 ASP B CA 1
ATOM 2797 C C . ASP B 1 25 ? 24.484 15.078 9.156 1 41.91 25 ASP B C 1
ATOM 2799 O O . ASP B 1 25 ? 23.797 14.977 10.18 1 41.91 25 ASP B O 1
ATOM 2803 N N . GLU B 1 26 ? 24.047 14.508 8.094 1 46.09 26 GLU B N 1
ATOM 2804 C CA . GLU B 1 26 ? 23.266 13.289 8.328 1 46.09 26 GLU B CA 1
ATOM 2805 C C . GLU B 1 26 ? 23.922 12.414 9.391 1 46.09 26 GLU B C 1
ATOM 2807 O O . GLU B 1 26 ? 23.234 11.656 10.078 1 46.09 26 GLU B O 1
ATOM 2812 N N . PHE B 1 27 ? 25.266 12.484 9.398 1 45.25 27 PHE B N 1
ATOM 2813 C CA . PHE B 1 27 ? 26 11.75 10.422 1 45.25 27 PHE B CA 1
ATOM 2814 C C . PHE B 1 27 ? 26.188 12.594 11.672 1 45.25 27 PHE B C 1
ATOM 2816 O O . PHE B 1 27 ? 26.781 12.148 12.648 1 45.25 27 PHE B O 1
ATOM 2823 N N . GLU B 1 28 ? 25.984 13.852 11.5 1 46.72 28 GLU B N 1
ATOM 2824 C CA . GLU B 1 28 ? 26.125 14.57 12.766 1 46.72 28 GLU B CA 1
ATOM 2825 C C . GLU B 1 28 ? 24.891 14.375 13.648 1 46.72 28 GLU B C 1
ATOM 2827 O O . GLU B 1 28 ? 23.766 14.578 13.195 1 46.72 28 GLU B O 1
ATOM 2832 N N . TYR B 1 29 ? 24.875 13.422 14.516 1 45.72 29 TYR B N 1
ATOM 2833 C CA . TYR B 1 29 ? 23.875 13.352 15.57 1 45.72 29 TYR B CA 1
ATOM 2834 C C . TYR B 1 29 ? 23.625 14.719 16.188 1 45.72 29 TYR B C 1
ATOM 2836 O O . TYR B 1 29 ? 24.562 15.352 16.703 1 45.72 29 TYR B O 1
ATOM 2844 N N . PRO B 1 30 ? 22.656 15.453 15.812 1 46.78 30 PRO B N 1
ATOM 2845 C CA . PRO B 1 30 ? 22.484 16.641 16.641 1 46.78 30 PRO B CA 1
ATOM 2846 C C . PRO B 1 30 ? 22.766 16.375 18.125 1 46.78 30 PRO B C 1
ATOM 2848 O O . PRO B 1 30 ? 22.609 15.234 18.578 1 46.78 30 PRO B O 1
ATOM 2851 N N . SER B 1 31 ? 23.469 17.219 18.828 1 44.22 31 SER B N 1
ATOM 2852 C CA . SER B 1 31 ? 23.641 17.141 20.281 1 44.22 31 SER B CA 1
ATOM 2853 C C . SER B 1 31 ? 22.375 16.672 20.969 1 44.22 31 SER B C 1
ATOM 2855 O O . SER B 1 31 ? 21.266 16.875 20.469 1 44.22 31 SER B O 1
ATOM 2857 N N . ASP B 1 32 ? 22.391 15.656 21.844 1 46.19 32 ASP B N 1
ATOM 2858 C CA . ASP B 1 32 ? 21.406 15.062 22.734 1 46.19 32 ASP B CA 1
ATOM 2859 C C . ASP B 1 32 ? 20.281 16.047 23.062 1 46.19 32 ASP B C 1
ATOM 2861 O O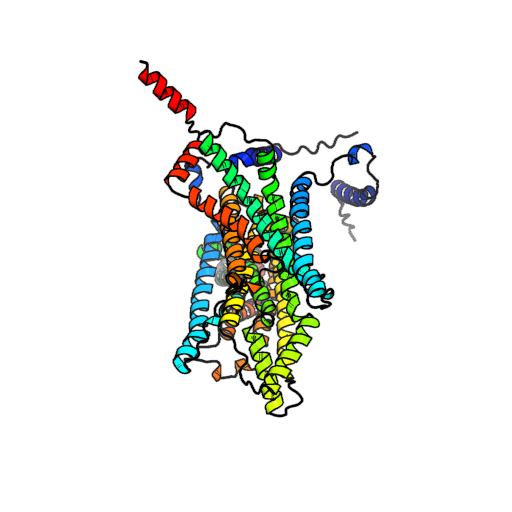 . ASP B 1 32 ? 19.203 15.656 23.516 1 46.19 32 ASP B O 1
ATOM 2865 N N . GLN B 1 33 ? 20.594 17.297 23.266 1 46.56 33 GLN B N 1
ATOM 2866 C CA . GLN B 1 33 ? 19.641 18.234 23.844 1 46.56 33 GLN B CA 1
ATOM 2867 C C . GLN B 1 33 ? 18.438 18.453 22.922 1 46.56 33 GLN B C 1
ATOM 2869 O O . GLN B 1 33 ? 17.328 18.719 23.375 1 46.56 33 GLN B O 1
ATOM 2874 N N . HIS B 1 34 ? 18.547 18.531 21.625 1 48.62 34 HIS B N 1
ATOM 2875 C CA . HIS B 1 34 ? 17.438 18.875 20.734 1 48.62 34 HIS B CA 1
ATOM 2876 C C . HIS B 1 34 ? 16.578 17.656 20.422 1 48.62 34 HIS B C 1
ATOM 2878 O O . HIS B 1 34 ? 15.656 17.75 19.594 1 48.62 34 HIS B O 1
ATOM 2884 N N . CYS B 1 35 ? 16.953 16.547 20.922 1 53.12 35 CYS B N 1
ATOM 2885 C CA . CYS B 1 35 ? 16.281 15.297 20.625 1 53.12 35 CYS B CA 1
ATOM 2886 C C . CYS B 1 35 ? 15 15.156 21.453 1 53.12 35 CYS B C 1
ATOM 2888 O O . CYS B 1 35 ? 14.328 14.125 21.391 1 53.12 35 CYS B O 1
ATOM 2890 N N . LYS B 1 36 ? 14.781 16.188 22.281 1 58.88 36 LYS B N 1
ATOM 2891 C CA . LYS B 1 36 ? 13.734 15.859 23.25 1 58.88 36 LYS B CA 1
ATOM 2892 C C . LYS B 1 36 ? 12.352 16.109 22.656 1 58.88 36 LYS B C 1
ATOM 2894 O O . LYS B 1 36 ? 11.336 15.812 23.281 1 58.88 36 LYS B O 1
ATOM 2899 N N . GLY B 1 37 ? 12.367 16.625 21.531 1 70.81 37 GLY B N 1
ATOM 2900 C CA . GLY B 1 37 ? 10.992 16.906 21.125 1 70.81 37 GLY B CA 1
ATOM 2901 C C . GLY B 1 37 ? 10.281 15.688 20.578 1 70.81 37 GLY B C 1
ATOM 2902 O O . GLY B 1 37 ? 10.922 14.734 20.125 1 70.81 37 GLY B O 1
ATOM 2903 N N . ASP B 1 38 ? 8.984 15.523 20.891 1 81.88 38 ASP B N 1
ATOM 2904 C CA . ASP B 1 38 ? 8.156 14.422 20.406 1 81.88 38 ASP B CA 1
ATOM 2905 C C . ASP B 1 38 ? 8.211 14.32 18.891 1 81.88 38 ASP B C 1
ATOM 2907 O O . ASP B 1 38 ? 8.203 15.344 18.188 1 81.88 38 ASP B O 1
ATOM 2911 N N . LEU B 1 39 ? 8.414 13.086 18.438 1 83.44 39 LEU B N 1
ATOM 2912 C CA . LEU B 1 39 ? 8.375 12.805 17.016 1 83.44 39 LEU B CA 1
ATOM 2913 C C . LEU B 1 39 ? 6.945 12.836 16.484 1 83.44 39 LEU B C 1
ATOM 2915 O O . LEU B 1 39 ? 6.062 12.18 17.031 1 83.44 39 LEU B O 1
ATOM 2919 N N . PHE B 1 40 ? 6.648 13.609 15.5 1 91.12 40 PHE B N 1
ATOM 2920 C CA . PHE B 1 40 ? 5.387 13.711 14.781 1 91.12 40 PHE B CA 1
ATOM 2921 C C . PHE B 1 40 ? 4.242 14.039 15.742 1 91.12 40 PHE B C 1
ATOM 2923 O O . PHE B 1 40 ? 3.238 13.32 15.781 1 91.12 40 PHE B O 1
ATOM 2930 N N . PRO B 1 41 ? 4.285 15.023 16.469 1 89.88 41 PRO B N 1
ATOM 2931 C CA . PRO B 1 41 ? 3.264 15.312 17.484 1 89.88 41 PRO B CA 1
ATOM 2932 C C . PRO B 1 41 ? 1.863 15.43 16.875 1 89.88 41 PRO B C 1
ATOM 2934 O O . PRO B 1 41 ? 0.886 15 17.5 1 89.88 41 PRO B O 1
ATOM 2937 N N . LYS B 1 42 ? 1.688 16 15.711 1 90.75 42 LYS B N 1
ATOM 2938 C CA . LYS B 1 42 ? 0.382 16.203 15.094 1 90.75 42 LYS B CA 1
ATOM 2939 C C . LYS B 1 42 ? -0.219 14.875 14.641 1 90.75 42 LYS B C 1
ATOM 2941 O O . LYS B 1 42 ? -1.41 14.797 14.328 1 90.75 42 LYS B O 1
ATOM 2946 N N . TRP B 1 43 ? 0.551 13.828 14.656 1 93.94 43 TRP B N 1
ATOM 2947 C CA . TRP B 1 43 ? 0.11 12.539 14.125 1 93.94 43 TRP B CA 1
ATOM 2948 C C . TRP B 1 43 ? -0.209 11.562 15.258 1 93.94 43 TRP B C 1
ATOM 2950 O O . TRP B 1 43 ? -0.701 10.461 15.016 1 93.94 43 TRP B O 1
ATOM 2960 N N . HIS B 1 44 ? -0.013 11.953 16.484 1 94.5 44 HIS B N 1
ATOM 2961 C CA . HIS B 1 44 ? -0.212 11.047 17.609 1 94.5 44 HIS B CA 1
ATOM 2962 C C . HIS B 1 44 ? -1.672 10.617 17.719 1 94.5 44 HIS B C 1
ATOM 2964 O O . HIS B 1 44 ? -1.974 9.422 17.75 1 94.5 44 HIS B O 1
ATOM 2970 N N . LEU B 1 45 ? -2.525 11.617 17.75 1 94.44 45 LEU B N 1
ATOM 2971 C CA . LEU B 1 45 ? -3.943 11.312 17.906 1 94.44 45 LEU B CA 1
ATOM 2972 C C . LEU B 1 45 ? -4.473 10.539 16.703 1 94.44 45 LEU B C 1
ATOM 2974 O O . LEU B 1 45 ? -5.09 9.484 16.859 1 94.44 45 LEU B O 1
ATOM 2978 N N . PRO B 1 46 ? -4.23 10.969 15.523 1 96.44 46 PRO B N 1
ATOM 2979 C CA . PRO B 1 46 ? -4.703 10.219 14.352 1 96.44 46 PRO B CA 1
ATOM 2980 C C . PRO B 1 46 ? -4.188 8.781 14.328 1 96.44 46 PRO B C 1
ATOM 2982 O O . PRO B 1 46 ? -4.945 7.859 14.023 1 96.44 46 PRO B O 1
ATOM 2985 N N . LEU B 1 47 ? -2.961 8.555 14.664 1 96.38 47 LEU B N 1
ATOM 2986 C CA . LEU B 1 47 ? -2.391 7.207 14.648 1 96.38 47 LEU B CA 1
ATOM 2987 C C . LEU B 1 47 ? -3.008 6.344 15.742 1 96.38 47 LEU B C 1
ATOM 2989 O O . LEU B 1 47 ? -3.182 5.137 15.562 1 96.38 47 LEU B O 1
ATOM 2993 N N . LYS B 1 48 ? -3.283 6.969 16.828 1 96.94 48 LYS B N 1
ATOM 2994 C CA . LYS B 1 48 ? -3.992 6.25 17.891 1 96.94 48 LYS B CA 1
ATOM 2995 C C . LYS B 1 48 ? -5.379 5.812 17.422 1 96.94 48 LYS B C 1
ATOM 2997 O O . LYS B 1 48 ? -5.797 4.684 17.688 1 96.94 48 LYS B O 1
ATOM 3002 N N . ILE B 1 49 ? -6.047 6.648 16.734 1 96.94 49 ILE B N 1
ATOM 3003 C CA . ILE B 1 49 ? -7.379 6.352 16.219 1 96.94 49 ILE B CA 1
ATOM 3004 C C . ILE B 1 49 ? -7.297 5.211 15.195 1 96.94 49 ILE B C 1
ATOM 3006 O O . ILE B 1 49 ? -8.125 4.301 15.211 1 96.94 49 ILE B O 1
ATOM 3010 N N . VAL B 1 50 ? -6.289 5.25 14.383 1 97.62 50 VAL B N 1
ATOM 3011 C CA . VAL B 1 50 ? -6.086 4.195 13.398 1 97.62 50 VAL B CA 1
ATOM 3012 C C . VAL B 1 50 ? -5.832 2.867 14.109 1 97.62 50 VAL B C 1
ATOM 3014 O O . VAL B 1 50 ? -6.379 1.834 13.727 1 97.62 50 VAL B O 1
ATOM 3017 N N . SER B 1 51 ? -5.051 2.902 15.164 1 97.31 51 SER B N 1
ATOM 3018 C CA . SER B 1 51 ? -4.723 1.681 15.898 1 97.31 51 SER B CA 1
ATOM 3019 C C . SER B 1 51 ? -5.945 1.116 16.609 1 97.31 51 SER B C 1
ATOM 3021 O O . SER B 1 51 ? -6.203 -0.087 16.547 1 97.31 51 SER B O 1
ATOM 3023 N N . ILE B 1 52 ? -6.695 1.986 17.156 1 96.06 52 ILE B N 1
ATOM 3024 C CA . ILE B 1 52 ? -7.875 1.59 17.906 1 96.06 52 ILE B CA 1
ATOM 3025 C C . ILE B 1 52 ? -8.961 1.091 16.953 1 96.06 52 ILE B C 1
ATOM 3027 O O . ILE B 1 52 ? -9.773 0.239 17.328 1 96.06 52 ILE B O 1
ATOM 3031 N N . SER B 1 53 ? -8.953 1.526 15.742 1 96.5 53 SER B N 1
ATOM 3032 C CA . SER B 1 53 ? -9.938 1.087 14.758 1 96.5 53 SER B CA 1
ATOM 3033 C C . SER B 1 53 ? -9.461 -0.164 14.023 1 96.5 53 SER B C 1
ATOM 3035 O O . SER B 1 53 ? -10.234 -1.108 13.836 1 96.5 53 SER B O 1
ATOM 3037 N N . SER B 1 54 ? -8.195 -0.26 13.742 1 97.69 54 SER B N 1
ATOM 3038 C CA . SER B 1 54 ? -7.68 -1.33 12.898 1 97.69 54 SER B CA 1
ATOM 3039 C C . SER B 1 54 ? -7.559 -2.639 13.672 1 97.69 54 SER B C 1
ATOM 3041 O O . SER B 1 54 ? -7.934 -3.699 13.172 1 97.69 54 SER B O 1
ATOM 3043 N N . LEU B 1 55 ? -7.09 -2.588 14.883 1 97.75 55 LEU B N 1
ATOM 3044 C CA . LEU B 1 55 ? -6.781 -3.801 15.633 1 97.75 55 LEU B CA 1
ATOM 3045 C C . LEU B 1 55 ? -8.055 -4.566 15.977 1 97.75 55 LEU B C 1
ATOM 3047 O O . LEU B 1 55 ? -8.172 -5.758 15.68 1 97.75 55 LEU B O 1
ATOM 3051 N N . PRO B 1 56 ? -9.055 -3.934 16.547 1 97.88 56 PRO B N 1
ATOM 3052 C CA . PRO B 1 56 ? -10.281 -4.676 16.828 1 97.88 56 PRO B CA 1
ATOM 3053 C C . PRO B 1 56 ? -10.961 -5.211 15.578 1 97.88 56 PRO B C 1
ATOM 3055 O O . PRO B 1 56 ? -11.484 -6.328 15.578 1 97.88 56 PRO B O 1
ATOM 3058 N N . ILE B 1 57 ? -10.953 -4.422 14.5 1 97.94 57 ILE B N 1
ATOM 3059 C CA . ILE B 1 57 ? -11.586 -4.867 13.258 1 97.94 57 ILE B CA 1
ATOM 3060 C C . ILE B 1 57 ? -10.812 -6.059 12.688 1 97.94 57 ILE B C 1
ATOM 3062 O O . ILE B 1 57 ? -11.414 -6.992 12.156 1 97.94 57 ILE B O 1
ATOM 3066 N N . PHE B 1 58 ? -9.516 -6.027 12.812 1 98.31 58 PHE B N 1
ATOM 3067 C CA . PHE B 1 58 ? -8.703 -7.152 12.359 1 98.31 58 PHE B CA 1
ATOM 3068 C C . PHE B 1 58 ? -9.016 -8.406 13.164 1 98.31 58 PHE B C 1
ATOM 3070 O O . PHE B 1 58 ? -9.25 -9.477 12.594 1 98.31 58 PHE B O 1
ATOM 3077 N N . ILE B 1 59 ? -8.992 -8.227 14.492 1 98.06 59 ILE B N 1
ATOM 3078 C CA . ILE B 1 59 ? -9.281 -9.359 15.367 1 98.06 59 ILE B CA 1
ATOM 3079 C C . ILE B 1 59 ? -10.672 -9.906 15.062 1 98.06 59 ILE B C 1
ATOM 3081 O O . ILE B 1 59 ? -10.867 -11.117 14.953 1 98.06 59 ILE B O 1
ATOM 3085 N N . TYR B 1 60 ? -11.602 -9.023 14.875 1 97.81 60 TYR B N 1
ATOM 3086 C CA . TYR B 1 60 ? -12.984 -9.391 14.562 1 97.81 60 TYR B CA 1
ATOM 3087 C C . TYR B 1 60 ? -13.047 -10.18 13.258 1 97.81 60 TYR B C 1
ATOM 3089 O O . TYR B 1 60 ? -13.641 -11.258 13.203 1 97.81 60 TYR B O 1
ATOM 3097 N N . THR B 1 61 ? -12.43 -9.68 12.227 1 97.25 61 THR B N 1
ATOM 3098 C CA . THR B 1 61 ? -12.453 -10.312 10.922 1 97.25 61 THR B CA 1
ATOM 3099 C C . THR B 1 61 ? -11.68 -11.633 10.945 1 97.25 61 THR B C 1
ATOM 3101 O O . THR B 1 61 ? -12.117 -12.617 10.344 1 97.25 61 THR B O 1
ATOM 3104 N N . PHE B 1 62 ? -10.586 -11.656 11.68 1 97.75 62 PHE B N 1
ATOM 3105 C CA . PHE B 1 62 ? -9.781 -12.859 11.836 1 97.75 62 PHE B CA 1
ATOM 3106 C C . PHE B 1 62 ? -10.594 -13.969 12.508 1 97.75 62 PHE B C 1
ATOM 3108 O O . PHE B 1 62 ? -10.586 -15.109 12.047 1 97.75 62 PHE B O 1
ATOM 3115 N N . LEU B 1 63 ? -11.312 -13.617 13.578 1 97.06 63 LEU B N 1
ATOM 3116 C CA . LEU B 1 63 ? -12.125 -14.594 14.297 1 97.06 63 LEU B CA 1
ATOM 3117 C C . LEU B 1 63 ? -13.258 -15.109 13.414 1 97.06 63 LEU B C 1
ATOM 3119 O O . LEU B 1 63 ? -13.516 -16.312 13.375 1 97.06 63 LEU B O 1
ATOM 3123 N N . ARG B 1 64 ? -13.781 -14.273 12.688 1 96 64 ARG B N 1
ATOM 3124 C CA . ARG B 1 64 ? -14.961 -14.641 11.898 1 96 64 ARG B CA 1
ATOM 3125 C C . ARG B 1 64 ? -14.562 -15.414 10.648 1 96 64 ARG B C 1
ATOM 3127 O O . ARG B 1 64 ? -15.203 -16.422 10.305 1 96 64 ARG B O 1
ATOM 3134 N N . ASP B 1 65 ? -13.484 -15.008 9.992 1 95.12 65 ASP B N 1
ATOM 3135 C CA . ASP B 1 65 ? -13.211 -15.523 8.648 1 95.12 65 ASP B CA 1
ATOM 3136 C C . ASP B 1 65 ? -12.156 -16.625 8.688 1 95.12 65 ASP B C 1
ATOM 3138 O O . ASP B 1 65 ? -11.992 -17.359 7.719 1 95.12 65 ASP B O 1
ATOM 3142 N N . VAL B 1 66 ? -11.453 -16.797 9.781 1 96.44 66 VAL B N 1
ATOM 3143 C CA . VAL B 1 66 ? -10.383 -17.781 9.82 1 96.44 66 VAL B CA 1
ATOM 3144 C C . VAL B 1 66 ? -10.625 -18.766 10.969 1 96.44 66 VAL B C 1
ATOM 3146 O O . VAL B 1 66 ? -10.656 -19.984 10.758 1 96.44 66 VAL B O 1
ATOM 3149 N N . VAL B 1 67 ? -10.922 -18.234 12.094 1 96.5 67 VAL B N 1
ATOM 3150 C CA . VAL B 1 67 ? -11.055 -19.078 13.273 1 96.5 67 VAL B CA 1
ATOM 3151 C C . VAL B 1 67 ? -12.391 -19.828 13.219 1 96.5 67 VAL B C 1
ATOM 3153 O O . VAL B 1 67 ? -12.438 -21.031 13.484 1 96.5 67 VAL B O 1
ATOM 3156 N N . HIS B 1 68 ? -13.453 -19.172 12.883 1 95.19 68 HIS B N 1
ATOM 3157 C CA . HIS B 1 68 ? -14.781 -19.797 12.867 1 95.19 68 HIS B CA 1
ATOM 3158 C C . HIS B 1 68 ? -14.812 -21 11.945 1 95.19 68 HIS B C 1
ATOM 3160 O O . HIS B 1 68 ? -15.219 -22.094 12.359 1 95.19 68 HIS B O 1
ATOM 3166 N N . PRO B 1 69 ? -14.406 -20.828 10.719 1 93.94 69 PRO B N 1
ATOM 3167 C CA . PRO B 1 69 ? -14.398 -22.016 9.859 1 93.94 69 PRO B CA 1
ATOM 3168 C C . PRO B 1 69 ? -13.461 -23.109 10.367 1 93.94 69 PRO B C 1
ATOM 3170 O O . PRO B 1 69 ? -13.742 -24.297 10.195 1 93.94 69 PRO B O 1
ATOM 3173 N N . PHE B 1 70 ? -12.375 -22.766 10.969 1 95.25 70 PHE B N 1
ATOM 3174 C CA . PHE B 1 70 ? -11.43 -23.734 11.523 1 95.25 70 PHE B CA 1
ATOM 3175 C C . PHE B 1 70 ? -12.078 -24.531 12.641 1 95.25 70 PHE B C 1
ATOM 3177 O O . PHE B 1 70 ? -11.922 -25.766 12.695 1 95.25 70 PHE B O 1
ATOM 3184 N N . VAL B 1 71 ? -12.883 -23.938 13.469 1 95.12 71 VAL B N 1
ATOM 3185 C CA . VAL B 1 71 ? -13.477 -24.562 14.641 1 95.12 71 VAL B CA 1
ATOM 3186 C C . VAL B 1 71 ? -14.742 -25.312 14.234 1 95.12 71 VAL B C 1
ATOM 3188 O O . VAL B 1 71 ? -15.016 -26.406 14.75 1 95.12 71 VAL B O 1
ATOM 3191 N N . THR B 1 72 ? -15.484 -24.859 13.297 1 93.75 72 THR B N 1
ATOM 3192 C CA . THR B 1 72 ? -16.797 -25.422 12.977 1 93.75 72 THR B CA 1
ATOM 3193 C C . THR B 1 72 ? -16.672 -26.5 11.906 1 93.75 72 THR B C 1
ATOM 3195 O O . THR B 1 72 ? -17.328 -27.547 12 1 93.75 72 THR B O 1
ATOM 3198 N N . THR B 1 73 ? -15.906 -26.25 10.961 1 93.69 73 THR B N 1
ATOM 3199 C CA . THR B 1 73 ? -15.859 -27.188 9.844 1 93.69 73 THR B CA 1
ATOM 3200 C C . THR B 1 73 ? -14.453 -27.766 9.68 1 93.69 73 THR B C 1
ATOM 3202 O O . THR B 1 73 ? -14.18 -28.469 8.711 1 93.69 73 THR B O 1
ATOM 3205 N N . ASN B 1 74 ? -13.461 -27.453 10.492 1 93.06 74 ASN B N 1
ATOM 3206 C CA . ASN B 1 74 ? -12.086 -27.922 10.461 1 93.06 74 ASN B CA 1
ATOM 3207 C C . ASN B 1 74 ? -11.391 -27.547 9.156 1 93.06 74 ASN B C 1
ATOM 3209 O O . ASN B 1 74 ? -10.641 -28.344 8.594 1 93.06 74 ASN B O 1
ATOM 3213 N N . GLU B 1 75 ? -11.797 -26.438 8.648 1 90.62 75 GLU B N 1
ATOM 3214 C CA . GLU B 1 75 ? -11.164 -25.922 7.441 1 90.62 75 GLU B CA 1
ATOM 3215 C C . GLU B 1 75 ? -9.977 -25.016 7.785 1 90.62 75 GLU B C 1
ATOM 3217 O O . GLU B 1 75 ? -10.125 -24.047 8.531 1 90.62 75 GLU B O 1
ATOM 3222 N N . ASN B 1 76 ? -8.828 -25.453 7.258 1 90.31 76 ASN B N 1
ATOM 3223 C CA . ASN B 1 76 ? -7.648 -24.625 7.469 1 90.31 76 ASN B CA 1
ATOM 3224 C C . ASN B 1 76 ? -7.566 -23.484 6.441 1 90.31 76 ASN B C 1
ATOM 3226 O O . ASN B 1 76 ? -7.023 -23.672 5.352 1 90.31 76 ASN B O 1
ATOM 3230 N N . THR B 1 77 ? -8.086 -22.328 6.801 1 93.19 77 THR B N 1
ATOM 3231 C CA . THR B 1 77 ? -8.109 -21.188 5.891 1 93.19 77 THR B CA 1
ATOM 3232 C C . THR B 1 77 ? -7.176 -20.094 6.375 1 93.19 77 THR B C 1
ATOM 3234 O O . THR B 1 77 ? -7.422 -18.906 6.133 1 93.19 77 THR B O 1
ATOM 3237 N N . PHE B 1 78 ? -6.051 -20.406 7.016 1 94.81 78 PHE B N 1
ATOM 3238 C CA . PHE B 1 78 ? -5.109 -19.438 7.562 1 94.81 78 PHE B CA 1
ATOM 3239 C C . PHE B 1 78 ? -4.402 -18.688 6.445 1 94.81 78 PHE B C 1
ATOM 3241 O O . PHE B 1 78 ? -3.922 -17.562 6.648 1 94.81 78 PHE B O 1
ATOM 3248 N N . TYR B 1 79 ? -4.352 -19.234 5.273 1 94.19 79 TYR B N 1
ATOM 3249 C CA . TYR B 1 79 ? -3.689 -18.609 4.137 1 94.19 79 TYR B CA 1
ATOM 3250 C C . TYR B 1 79 ? -4.402 -17.328 3.725 1 94.19 79 TYR B C 1
ATOM 3252 O O . TYR B 1 79 ? -3.855 -16.516 2.977 1 94.19 79 TYR B O 1
ATOM 3260 N N . LYS B 1 80 ? -5.609 -17.078 4.246 1 95.62 80 LYS B N 1
ATOM 3261 C CA . LYS B 1 80 ? -6.426 -15.93 3.879 1 95.62 80 LYS B CA 1
ATOM 3262 C C . LYS B 1 80 ? -5.945 -14.664 4.59 1 95.62 80 LYS B C 1
ATOM 3264 O O . LYS B 1 80 ? -6.324 -13.555 4.219 1 95.62 80 LYS B O 1
ATOM 3269 N N . ILE B 1 81 ? -5.164 -14.805 5.543 1 96.31 81 ILE B N 1
ATOM 3270 C CA . ILE B 1 81 ? -4.824 -13.703 6.445 1 96.31 81 ILE B CA 1
ATOM 3271 C C . ILE B 1 81 ? -4.066 -12.625 5.684 1 96.31 81 ILE B C 1
ATOM 3273 O O . ILE B 1 81 ? -4.434 -11.445 5.73 1 96.31 81 ILE B O 1
ATOM 3277 N N . PRO B 1 82 ? -3.082 -12.969 4.875 1 95.69 82 PRO B N 1
ATOM 3278 C CA . PRO B 1 82 ? -2.236 -11.914 4.316 1 95.69 82 PRO B CA 1
ATOM 3279 C C . PRO B 1 82 ? -2.988 -11.008 3.34 1 95.69 82 PRO B C 1
ATOM 3281 O O . PRO B 1 82 ? -2.711 -9.812 3.264 1 95.69 82 PRO B O 1
ATOM 3284 N N . ILE B 1 83 ? -3.893 -11.586 2.635 1 96.12 83 ILE B N 1
ATOM 3285 C CA . ILE B 1 83 ? -4.512 -10.766 1.603 1 96.12 83 ILE B CA 1
ATOM 3286 C C . ILE B 1 83 ? -5.996 -10.57 1.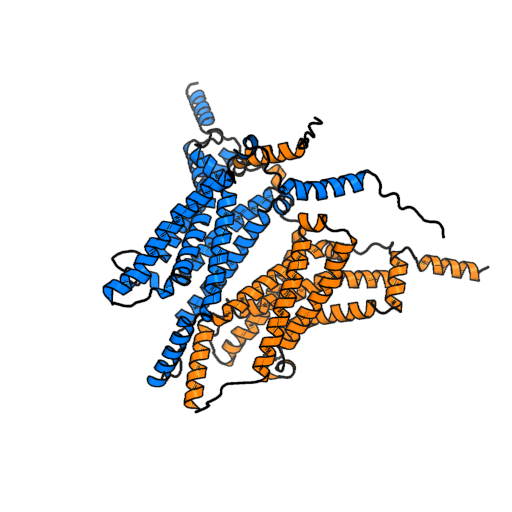915 1 96.12 83 ILE B C 1
ATOM 3288 O O . ILE B 1 83 ? -6.449 -9.445 2.127 1 96.12 83 ILE B O 1
ATOM 3292 N N . LEU B 1 84 ? -6.773 -11.633 2.076 1 96.31 84 LEU B N 1
ATOM 3293 C CA . LEU B 1 84 ? -8.227 -11.531 2.168 1 96.31 84 LEU B CA 1
ATOM 3294 C C . LEU B 1 84 ? -8.641 -10.836 3.457 1 96.31 84 LEU B C 1
ATOM 3296 O O . LEU B 1 84 ? -9.477 -9.93 3.436 1 96.31 84 LEU B O 1
ATOM 3300 N N . VAL B 1 85 ? -8.094 -11.242 4.609 1 97.31 85 VAL B N 1
ATOM 3301 C CA . VAL B 1 85 ? -8.469 -10.648 5.887 1 97.31 85 VAL B CA 1
ATOM 3302 C C . VAL B 1 85 ? -8.047 -9.172 5.91 1 97.31 85 VAL B C 1
ATOM 3304 O O . VAL B 1 85 ? -8.844 -8.305 6.281 1 97.31 85 VAL B O 1
ATOM 3307 N N . VAL B 1 86 ? -6.828 -8.945 5.449 1 97.56 86 VAL B N 1
ATOM 3308 C CA . VAL B 1 86 ? -6.324 -7.574 5.418 1 97.56 86 VAL B CA 1
ATOM 3309 C C . VAL B 1 86 ? -7.199 -6.723 4.504 1 97.56 86 VAL B C 1
ATOM 3311 O O . VAL B 1 86 ? -7.555 -5.594 4.852 1 97.56 86 VAL B O 1
ATOM 3314 N N . ASN B 1 87 ? -7.566 -7.223 3.396 1 97.31 87 ASN B N 1
ATOM 3315 C CA . ASN B 1 87 ? -8.352 -6.488 2.412 1 97.31 87 ASN B CA 1
ATOM 3316 C C . ASN B 1 87 ? -9.766 -6.223 2.912 1 97.31 87 ASN B C 1
ATOM 3318 O O . ASN B 1 87 ? -10.469 -5.359 2.383 1 97.31 87 ASN B O 1
ATOM 3322 N N . LYS B 1 88 ? -10.258 -6.969 3.848 1 97.31 88 LYS B N 1
ATOM 3323 C CA . LYS B 1 88 ? -11.562 -6.719 4.461 1 97.31 88 LYS B CA 1
ATOM 3324 C C . LYS B 1 88 ? -11.461 -5.656 5.551 1 97.31 88 LYS B C 1
ATOM 3326 O O . LYS B 1 88 ? -12.414 -4.914 5.797 1 97.31 88 LYS B O 1
ATOM 3331 N N . VAL B 1 89 ? -10.32 -5.59 6.176 1 98.38 89 VAL B N 1
ATOM 3332 C CA . VAL B 1 89 ? -10.102 -4.66 7.281 1 98.38 89 VAL B CA 1
ATOM 3333 C C . VAL B 1 89 ? -9.836 -3.26 6.734 1 98.38 89 VAL B C 1
ATOM 3335 O O . VAL B 1 89 ? -10.359 -2.273 7.254 1 98.38 89 VAL B O 1
ATOM 3338 N N . LEU B 1 90 ? -9.133 -3.154 5.656 1 98.44 90 LEU B N 1
ATOM 3339 C CA . LEU B 1 90 ? -8.648 -1.889 5.117 1 98.44 90 LEU B CA 1
ATOM 3340 C C . LEU B 1 90 ? -9.812 -0.965 4.766 1 98.44 90 LEU B C 1
ATOM 3342 O O . LEU B 1 90 ? -9.836 0.195 5.18 1 98.44 90 LEU B O 1
ATOM 3346 N N . PRO B 1 91 ? -10.781 -1.408 4.074 1 98.19 91 PRO B N 1
ATOM 3347 C CA . PRO B 1 91 ? -11.867 -0.488 3.717 1 98.19 91 PRO B CA 1
ATOM 3348 C C . PRO B 1 91 ? -12.703 -0.069 4.922 1 98.19 91 PRO B C 1
ATOM 3350 O O . PRO B 1 91 ? -13.227 1.05 4.957 1 98.19 91 PRO B O 1
ATOM 3353 N N . VAL B 1 92 ? -12.852 -0.925 5.891 1 98.56 92 VAL B N 1
ATOM 3354 C CA . VAL B 1 92 ? -13.609 -0.572 7.09 1 98.56 92 VAL B CA 1
ATOM 3355 C C . VAL B 1 92 ? -12.906 0.564 7.828 1 98.56 92 VAL B C 1
ATOM 3357 O O . VAL B 1 92 ? -13.539 1.549 8.211 1 98.56 92 VAL B O 1
ATOM 3360 N N . VAL B 1 93 ? -11.648 0.398 7.961 1 98.69 93 VAL B N 1
ATOM 3361 C CA . VAL B 1 93 ? -10.867 1.426 8.641 1 98.69 93 VAL B CA 1
ATOM 3362 C C . VAL B 1 93 ? -10.883 2.713 7.82 1 98.69 93 VAL B C 1
ATOM 3364 O O . VAL B 1 93 ? -11.078 3.803 8.367 1 98.69 93 VAL B O 1
ATOM 3367 N N . SER B 1 94 ? -10.719 2.596 6.559 1 98.75 94 SER B N 1
ATOM 3368 C CA . SER B 1 94 ? -10.672 3.762 5.68 1 98.75 94 SER B CA 1
ATOM 3369 C C . SER B 1 94 ? -11.953 4.582 5.777 1 98.75 94 SER B C 1
ATOM 3371 O O . SER B 1 94 ? -11.906 5.789 6.004 1 98.75 94 SER B O 1
ATOM 3373 N N . ILE B 1 95 ? -13.07 3.973 5.613 1 98.75 95 ILE B N 1
ATOM 3374 C CA . ILE B 1 95 ? -14.336 4.699 5.578 1 98.75 95 ILE B CA 1
ATOM 3375 C C . ILE B 1 95 ? -14.664 5.23 6.973 1 98.75 95 ILE B C 1
ATOM 3377 O O . ILE B 1 95 ? -15.273 6.293 7.109 1 98.75 95 ILE B O 1
ATOM 3381 N N . THR B 1 96 ? -14.266 4.492 8.023 1 98.69 96 THR B N 1
ATOM 3382 C CA . THR B 1 96 ? -14.43 4.977 9.391 1 98.69 96 THR B CA 1
ATOM 3383 C C . THR B 1 96 ? -13.633 6.258 9.609 1 98.69 96 THR B C 1
ATOM 3385 O O . THR B 1 96 ? -14.156 7.23 10.164 1 98.69 96 THR B O 1
ATOM 3388 N N . LEU B 1 97 ? -12.43 6.211 9.164 1 98.75 97 LEU B N 1
ATOM 3389 C CA . LEU B 1 97 ? -11.594 7.402 9.289 1 98.75 97 LEU B CA 1
ATOM 3390 C C . LEU B 1 97 ? -12.195 8.57 8.523 1 98.75 97 LEU B C 1
ATOM 3392 O O . LEU B 1 97 ? -12.203 9.703 9.008 1 98.75 97 LEU B O 1
ATOM 3396 N N . LEU B 1 98 ? -12.672 8.305 7.359 1 98.81 98 LEU B N 1
ATOM 3397 C CA . LEU B 1 98 ? -13.289 9.367 6.57 1 98.81 98 LEU B CA 1
ATOM 3398 C C . LEU B 1 98 ? -14.508 9.938 7.293 1 98.81 98 LEU B C 1
ATOM 3400 O O . LEU B 1 98 ? -14.695 11.156 7.324 1 98.81 98 LEU B O 1
ATOM 3404 N N . ALA B 1 99 ? -15.289 9.102 7.844 1 98.81 99 ALA B N 1
ATOM 3405 C CA . ALA B 1 99 ? -16.438 9.547 8.617 1 98.81 99 ALA B CA 1
ATOM 3406 C C . ALA B 1 99 ? -16 10.391 9.812 1 98.81 99 ALA B C 1
ATOM 3408 O O . ALA B 1 99 ? -16.641 11.391 10.148 1 98.81 99 ALA B O 1
ATOM 3409 N N . LEU B 1 100 ? -14.906 10.008 10.367 1 98.62 100 LEU B N 1
ATOM 3410 C CA . LEU B 1 100 ? -14.406 10.711 11.539 1 98.62 100 LEU B CA 1
ATOM 3411 C C . LEU B 1 100 ? -13.812 12.062 11.156 1 98.62 100 LEU B C 1
ATOM 3413 O O . LEU B 1 100 ? -13.609 12.922 12.016 1 98.62 100 LEU B O 1
ATOM 3417 N N . VAL B 1 101 ? -13.484 12.242 9.961 1 98.5 101 VAL B N 1
ATOM 3418 C CA . VAL B 1 101 ? -13.055 13.555 9.477 1 98.5 101 VAL B CA 1
ATOM 3419 C C . VAL B 1 101 ? -14.211 14.539 9.562 1 98.5 101 VAL B C 1
ATOM 3421 O O . VAL B 1 101 ? -14.016 15.711 9.891 1 98.5 101 VAL B O 1
ATOM 3424 N N . TYR B 1 102 ? -15.43 14.078 9.336 1 98.38 102 TYR B N 1
ATOM 3425 C CA . TYR B 1 102 ? -16.547 14.992 9.172 1 98.38 102 TYR B CA 1
ATOM 3426 C C . TYR B 1 102 ? -17.422 15.023 10.43 1 98.38 102 TYR B C 1
ATOM 3428 O O . TYR B 1 102 ? -18.125 16 10.68 1 98.38 102 TYR B O 1
ATOM 3436 N N . LEU B 1 103 ? -17.297 14.047 11.227 1 98.44 103 LEU B N 1
ATOM 3437 C CA . LEU B 1 103 ? -18.125 13.93 12.422 1 98.44 103 LEU B CA 1
ATOM 3438 C C . LEU B 1 103 ? -17.891 15.109 13.367 1 98.44 103 LEU B C 1
ATOM 3440 O O . LEU B 1 103 ? -18.828 15.672 13.906 1 98.44 103 LEU B O 1
ATOM 3444 N N . PRO B 1 104 ? -16.641 15.531 13.617 1 97.12 104 PRO B N 1
ATOM 3445 C CA . PRO B 1 104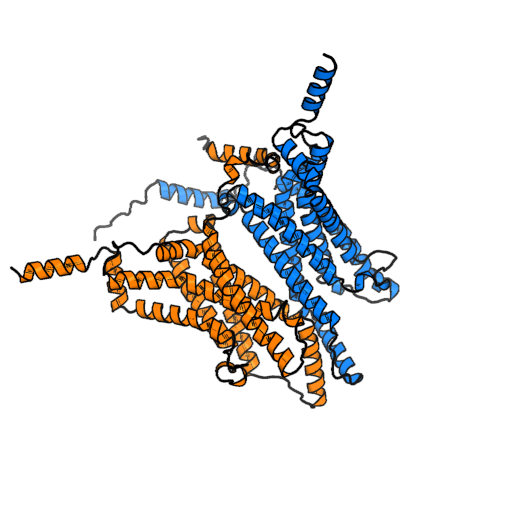 ? -16.453 16.656 14.539 1 97.12 104 PRO B CA 1
ATOM 3446 C C . PRO B 1 104 ? -17.109 17.938 14.047 1 97.12 104 PRO B C 1
ATOM 3448 O O . PRO B 1 104 ? -17.562 18.75 14.859 1 97.12 104 PRO B O 1
ATOM 3451 N N . GLY B 1 105 ? -17.172 18.125 12.773 1 95.81 105 GLY B N 1
ATOM 3452 C CA . GLY B 1 105 ? -17.906 19.266 12.242 1 95.81 105 GLY B CA 1
ATOM 3453 C C . GLY B 1 105 ? -19.375 19.234 12.594 1 95.81 105 GLY B C 1
ATOM 3454 O O . GLY B 1 105 ? -19.969 20.281 12.898 1 95.81 105 GLY B O 1
ATOM 3455 N N . ILE B 1 106 ? -19.922 18.156 12.516 1 96.81 106 ILE B N 1
ATOM 3456 C CA . ILE B 1 106 ? -21.328 17.969 12.867 1 96.81 106 ILE B CA 1
ATOM 3457 C C . ILE B 1 106 ? -21.516 18.203 14.359 1 96.81 106 ILE B C 1
ATOM 3459 O O . ILE B 1 106 ? -22.453 18.891 14.773 1 96.81 106 ILE B O 1
ATOM 3463 N N . LEU B 1 107 ? -20.625 17.672 15.164 1 96.75 107 LEU B N 1
ATOM 3464 C CA . LEU B 1 107 ? -20.688 17.891 16.609 1 96.75 107 LEU B CA 1
ATOM 3465 C C . LEU B 1 107 ? -20.531 19.359 16.953 1 96.75 107 LEU B C 1
ATOM 3467 O O . LEU B 1 107 ? -21.219 19.875 17.828 1 96.75 107 LEU B O 1
ATOM 3471 N N . ALA B 1 108 ? -19.641 20.016 16.297 1 95.12 108 ALA B N 1
ATOM 3472 C CA . ALA B 1 108 ? -19.438 21.438 16.5 1 95.12 108 ALA B CA 1
ATOM 3473 C C . ALA B 1 108 ? -20.703 22.234 16.188 1 95.12 108 ALA B C 1
ATOM 3475 O O . ALA B 1 108 ? -21.078 23.141 16.922 1 95.12 108 ALA B O 1
ATOM 3476 N N . ALA B 1 109 ? -21.359 21.859 15.109 1 94.69 109 ALA B N 1
ATOM 3477 C CA . ALA B 1 109 ? -22.625 22.5 14.758 1 94.69 109 ALA B CA 1
ATOM 3478 C C . ALA B 1 109 ? -23.688 22.266 15.836 1 94.69 109 ALA B C 1
ATOM 3480 O O . ALA B 1 109 ? -24.438 23.156 16.188 1 94.69 109 ALA B O 1
ATOM 3481 N N . GLY B 1 110 ? -23.75 21.078 16.328 1 94.44 110 GLY B N 1
ATOM 3482 C CA . GLY B 1 110 ? -24.656 20.766 17.422 1 94.44 110 GLY B CA 1
ATOM 3483 C C . GLY B 1 110 ? -24.375 21.594 18.672 1 94.44 110 GLY B C 1
ATOM 3484 O O . GLY B 1 110 ? -25.312 22.078 19.312 1 94.44 110 GLY B O 1
ATOM 3485 N N . PHE B 1 111 ? -23.141 21.703 18.969 1 92.94 111 PHE B N 1
ATOM 3486 C CA . PHE B 1 111 ? -22.719 22.516 20.094 1 92.94 111 PHE B CA 1
ATOM 3487 C C . PHE B 1 111 ? -23.141 23.969 19.906 1 92.94 111 PHE B C 1
ATOM 3489 O O . PHE B 1 111 ? -23.656 24.594 20.844 1 92.94 111 PHE B O 1
ATOM 3496 N N . GLN B 1 112 ? -22.922 24.453 18.75 1 92.38 112 GLN B N 1
ATOM 3497 C CA . GLN B 1 112 ? -23.281 25.828 18.438 1 92.38 112 GLN B CA 1
ATOM 3498 C C . GLN B 1 112 ? -24.797 26.016 18.484 1 92.38 112 GLN B C 1
ATOM 3500 O O . GLN B 1 112 ? -25.281 27.047 18.969 1 92.38 112 GLN B O 1
ATOM 3505 N N . LEU B 1 113 ? -25.531 25.109 18.016 1 92.5 113 LEU B N 1
ATOM 3506 C CA . LEU B 1 113 ? -27 25.172 18.047 1 92.5 113 LEU B CA 1
ATOM 3507 C C . LEU B 1 113 ? -27.5 25.094 19.484 1 92.5 113 LEU B C 1
ATOM 3509 O O . LEU B 1 113 ? -28.453 25.781 19.859 1 92.5 113 LEU B O 1
ATOM 3513 N N . HIS B 1 114 ? -26.906 24.297 20.266 1 92.5 114 HIS B N 1
ATOM 3514 C CA . HIS B 1 114 ? -27.328 24.109 21.641 1 92.5 114 HIS B CA 1
ATOM 3515 C C . HIS B 1 114 ? -27.062 25.344 22.484 1 92.5 114 HIS B C 1
ATOM 3517 O O . HIS B 1 114 ? -27.922 25.781 23.25 1 92.5 114 HIS B O 1
ATOM 3523 N N . TYR B 1 115 ? -25.953 26 22.281 1 91.38 115 TYR B N 1
ATOM 3524 C CA . TYR B 1 115 ? -25.578 27.156 23.094 1 91.38 115 TYR B CA 1
ATOM 3525 C C . TYR B 1 115 ? -26.031 28.453 22.438 1 91.38 115 TYR B C 1
ATOM 3527 O O . TYR B 1 115 ? -26.109 29.5 23.094 1 91.38 115 TYR B O 1
ATOM 3535 N N . GLY B 1 116 ? -26.219 28.438 21.109 1 88.81 116 GLY B N 1
ATOM 3536 C CA . GLY B 1 116 ? -26.75 29.578 20.391 1 88.81 116 GLY B CA 1
ATOM 3537 C C . GLY B 1 116 ? -25.734 30.672 20.156 1 88.81 116 GLY B C 1
ATOM 3538 O O . GLY B 1 116 ? -26.094 31.844 20.031 1 88.81 116 GLY B O 1
ATOM 3539 N N . THR B 1 117 ? -24.453 30.312 20.312 1 85.38 117 THR B N 1
ATOM 3540 C CA . THR B 1 117 ? -23.406 31.312 20.109 1 85.38 117 THR B CA 1
ATOM 3541 C C . THR B 1 117 ? -22.141 30.672 19.562 1 85.38 117 THR B C 1
ATOM 3543 O O . THR B 1 117 ? -21.875 29.5 19.797 1 85.38 117 THR B O 1
ATOM 3546 N N . LYS B 1 118 ? -21.406 31.391 18.797 1 87.75 118 LYS B N 1
ATOM 3547 C CA . LYS B 1 118 ? -20.125 30.938 18.266 1 87.75 118 LYS B CA 1
ATOM 3548 C C . LYS B 1 118 ? -18.984 31.234 19.25 1 87.75 118 LYS B C 1
ATOM 3550 O O . LYS B 1 118 ? -17.859 30.75 19.078 1 87.75 118 LYS B O 1
ATOM 3555 N N . TYR B 1 119 ? -19.203 32.062 20.344 1 84.5 119 TYR B N 1
ATOM 3556 C CA . TYR B 1 119 ? -18.172 32.594 21.219 1 84.5 119 TYR B CA 1
ATOM 3557 C C . TYR B 1 119 ? -17.812 31.594 22.312 1 84.5 119 TYR B C 1
ATOM 3559 O O . TYR B 1 119 ? -16.797 31.75 22.984 1 84.5 119 TYR B O 1
ATOM 3567 N N . LYS B 1 120 ? -18.734 30.688 22.531 1 87.94 120 LYS B N 1
ATOM 3568 C CA . LYS B 1 120 ? -18.375 29.625 23.469 1 87.94 120 LYS B CA 1
ATOM 3569 C C . LYS B 1 120 ? -17.328 28.703 22.875 1 87.94 120 LYS B C 1
ATOM 3571 O O . LYS B 1 120 ? -17.516 28.156 21.781 1 87.94 120 LYS B O 1
ATOM 3576 N N . ARG B 1 121 ? -16.328 28.531 23.625 1 89.88 121 ARG B N 1
ATOM 3577 C CA . ARG B 1 121 ? -15.211 27.703 23.156 1 89.88 121 ARG B CA 1
ATOM 3578 C C . ARG B 1 121 ? -15.586 26.234 23.156 1 89.88 121 ARG B C 1
ATOM 3580 O O . ARG B 1 121 ? -16.266 25.75 24.062 1 89.88 121 ARG B O 1
ATOM 3587 N N . PHE B 1 122 ? -15.117 25.531 22.141 1 92.25 122 PHE B N 1
ATOM 3588 C CA . PHE B 1 122 ? -15.312 24.078 22.062 1 92.25 122 PHE B CA 1
ATOM 3589 C C . PHE B 1 122 ? -14.484 23.375 23.125 1 92.25 122 PHE B C 1
ATOM 3591 O O . PHE B 1 122 ? -13.414 23.844 23.5 1 92.25 122 PHE B O 1
ATOM 3598 N N . PRO B 1 123 ? -15 22.344 23.703 1 93.5 123 PRO B N 1
ATOM 3599 C CA . PRO B 1 123 ? -14.172 21.531 24.594 1 93.5 123 PRO B CA 1
ATOM 3600 C C . PRO B 1 123 ? -12.859 21.094 23.953 1 93.5 123 PRO B C 1
ATOM 3602 O O . PRO B 1 123 ? -12.805 20.906 22.734 1 93.5 123 PRO B O 1
ATOM 3605 N N . PRO B 1 124 ? -11.82 20.891 24.734 1 93.69 124 PRO B N 1
ATOM 3606 C CA . PRO B 1 124 ? -10.484 20.594 24.219 1 93.69 124 PRO B CA 1
ATOM 3607 C C . PRO B 1 124 ? -10.461 19.328 23.359 1 93.69 124 PRO B C 1
ATOM 3609 O O . PRO B 1 124 ? -9.734 19.266 22.359 1 93.69 124 PRO B O 1
ATOM 3612 N N . TRP B 1 125 ? -11.219 18.344 23.766 1 93.69 125 TRP B N 1
ATOM 3613 C CA . TRP B 1 125 ? -11.211 17.094 23 1 93.69 125 TRP B CA 1
ATOM 3614 C C . TRP B 1 125 ? -11.781 17.328 21.594 1 93.69 125 TRP B C 1
ATOM 3616 O O . TRP B 1 125 ? -11.312 16.734 20.625 1 93.69 125 TRP B O 1
ATOM 3626 N N . LEU B 1 126 ? -12.781 18.125 21.438 1 94.81 126 LEU B N 1
ATOM 3627 C CA . LEU B 1 126 ? -13.375 18.422 20.141 1 94.81 126 LEU B CA 1
ATOM 3628 C C . LEU B 1 126 ? -12.438 19.297 19.312 1 94.81 126 LEU B C 1
ATOM 3630 O O . LEU B 1 126 ? -12.297 19.078 18.109 1 94.81 126 LEU B O 1
ATOM 3634 N N . ASN B 1 127 ? -11.797 20.266 20 1 94.06 127 ASN B N 1
ATOM 3635 C CA . ASN B 1 127 ? -10.82 21.109 19.312 1 94.06 127 ASN B CA 1
ATOM 3636 C C . ASN B 1 127 ? -9.656 20.281 18.766 1 94.06 127 ASN B C 1
ATOM 3638 O O . ASN B 1 127 ? -9.25 20.469 17.625 1 94.06 127 ASN B O 1
ATOM 3642 N N . GLY B 1 128 ? -9.195 19.375 19.594 1 94 128 GLY B N 1
ATOM 3643 C CA . GLY B 1 128 ? -8.133 18.484 19.141 1 94 128 GLY B CA 1
ATOM 3644 C C . GLY B 1 128 ? -8.547 17.609 17.969 1 94 128 GLY B C 1
ATOM 3645 O O . GLY B 1 128 ? -7.766 17.422 17.031 1 94 128 GLY B O 1
ATOM 3646 N N . TRP B 1 129 ? -9.742 17.125 18.047 1 96 129 TRP B N 1
ATOM 3647 C CA . TRP B 1 129 ? -10.305 16.312 16.969 1 96 129 TRP B CA 1
ATOM 3648 C C . TRP B 1 129 ? -10.422 17.109 15.68 1 96 129 TRP B C 1
ATOM 3650 O O . TRP B 1 129 ? -10.016 16.656 14.609 1 96 129 TRP B O 1
ATOM 3660 N N . MET B 1 130 ? -10.82 18.297 15.773 1 95.31 130 MET B N 1
ATOM 3661 C CA . MET B 1 130 ? -10.984 19.172 14.617 1 95.31 130 MET B CA 1
ATOM 3662 C C . MET B 1 130 ? -9.641 19.484 13.977 1 95.31 130 MET B C 1
ATOM 3664 O O . MET B 1 130 ? -9.523 19.547 12.75 1 95.31 130 MET B O 1
ATOM 3668 N N . LEU B 1 131 ? -8.648 19.594 14.797 1 94.25 131 LEU B N 1
ATOM 3669 C CA . LEU B 1 131 ? -7.316 19.938 14.32 1 94.25 131 LEU B CA 1
ATOM 3670 C C . LEU B 1 131 ? -6.625 18.734 13.688 1 94.25 131 LEU B C 1
ATOM 3672 O O . LEU B 1 131 ? -5.629 18.891 12.977 1 94.25 131 LEU B O 1
ATOM 3676 N N . SER B 1 132 ? -7.211 17.547 13.859 1 96.06 132 SER B N 1
ATOM 3677 C CA . SER B 1 132 ? -6.586 16.328 13.359 1 96.06 132 SER B CA 1
ATOM 3678 C C . SER B 1 132 ? -7.262 15.844 12.078 1 96.06 132 SER B C 1
ATOM 3680 O O . SER B 1 132 ? -6.914 14.789 11.555 1 96.06 132 SER B O 1
ATOM 3682 N N . ARG B 1 133 ? -8.172 16.594 11.539 1 96.81 133 ARG B N 1
ATOM 3683 C CA . ARG B 1 133 ? -9 16.156 10.422 1 96.81 133 ARG B CA 1
ATOM 3684 C C . ARG B 1 133 ? -8.156 15.914 9.172 1 96.81 133 ARG B C 1
ATOM 3686 O O . ARG B 1 133 ? -8.398 14.969 8.422 1 96.81 133 ARG B O 1
ATOM 3693 N N . LYS B 1 134 ? -7.203 16.781 9.008 1 95.88 134 LYS B N 1
ATOM 3694 C CA . LYS B 1 134 ? -6.344 16.641 7.836 1 95.88 134 LYS B CA 1
ATOM 3695 C C . LYS B 1 134 ? -5.605 15.297 7.871 1 95.88 134 LYS B C 1
ATOM 3697 O O . LYS B 1 134 ? -5.59 14.57 6.875 1 95.88 134 LYS B O 1
ATOM 3702 N N . GLN B 1 135 ? -4.988 14.953 9.016 1 96.81 135 GLN B N 1
ATOM 3703 C CA . GLN B 1 135 ? -4.246 13.711 9.172 1 96.81 135 GLN B CA 1
ATOM 3704 C C . GLN B 1 135 ? -5.164 12.5 9.047 1 96.81 135 GLN B C 1
ATOM 3706 O O . GLN B 1 135 ? -4.805 11.5 8.414 1 96.81 135 GLN B O 1
ATOM 3711 N N . LEU B 1 136 ? -6.32 12.617 9.555 1 98.25 136 LEU B N 1
ATOM 3712 C CA . LEU B 1 136 ? -7.289 11.531 9.453 1 98.25 136 LEU B CA 1
ATOM 3713 C C . LEU B 1 136 ? -7.691 11.289 8 1 98.25 136 LEU B C 1
ATOM 3715 O O . LEU B 1 136 ? -7.812 10.141 7.57 1 98.25 136 LEU B O 1
ATOM 3719 N N . GLY B 1 137 ? -7.918 12.367 7.332 1 98.38 137 GLY B N 1
ATOM 3720 C CA . GLY B 1 137 ? -8.25 12.258 5.922 1 98.38 137 GLY B CA 1
ATOM 3721 C C . GLY B 1 137 ? -7.152 11.625 5.094 1 98.38 137 GLY B C 1
ATOM 3722 O O . GLY B 1 137 ? -7.422 10.797 4.223 1 98.38 137 GLY B O 1
ATOM 3723 N N . LEU B 1 138 ? -5.934 12.031 5.328 1 97.44 138 LEU B N 1
ATOM 3724 C CA . LEU B 1 138 ? -4.793 11.461 4.613 1 97.44 138 LEU B CA 1
ATOM 3725 C C . LEU B 1 138 ? -4.648 9.977 4.914 1 97.44 138 LEU B C 1
ATOM 3727 O O . LEU B 1 138 ? -4.34 9.188 4.02 1 97.44 138 LEU B O 1
ATOM 3731 N N . LEU B 1 139 ? -4.863 9.609 6.148 1 98.31 139 LEU B N 1
ATOM 3732 C CA . LEU B 1 139 ? -4.816 8.195 6.527 1 98.31 139 LEU B CA 1
ATOM 3733 C C . LEU B 1 139 ? -5.949 7.418 5.875 1 98.31 139 LEU B C 1
ATOM 3735 O O . LEU B 1 139 ? -5.77 6.27 5.473 1 98.31 139 LEU B O 1
ATOM 3739 N N . SER B 1 140 ? -7.094 8.023 5.797 1 98.75 140 SER B N 1
ATOM 3740 C CA . SER B 1 140 ? -8.203 7.402 5.086 1 98.75 140 SER B CA 1
ATOM 3741 C C . SER B 1 140 ? -7.84 7.105 3.637 1 98.75 140 SER B C 1
ATOM 3743 O O . SER B 1 140 ? -8.078 6 3.146 1 98.75 140 SER B O 1
ATOM 3745 N N . PHE B 1 141 ? -7.242 8.07 3.021 1 98.69 141 PHE B N 1
ATOM 3746 C CA . PHE B 1 141 ? -6.805 7.891 1.644 1 98.69 141 PHE B CA 1
ATOM 3747 C C . PHE B 1 141 ? -5.762 6.781 1.548 1 98.69 141 PHE B C 1
ATOM 3749 O O . PHE B 1 141 ? -5.793 5.973 0.62 1 98.69 141 PHE B O 1
ATOM 3756 N N . PHE B 1 142 ? -4.852 6.805 2.453 1 98.31 142 PHE B N 1
ATOM 3757 C CA . PHE B 1 142 ? -3.807 5.785 2.471 1 98.31 142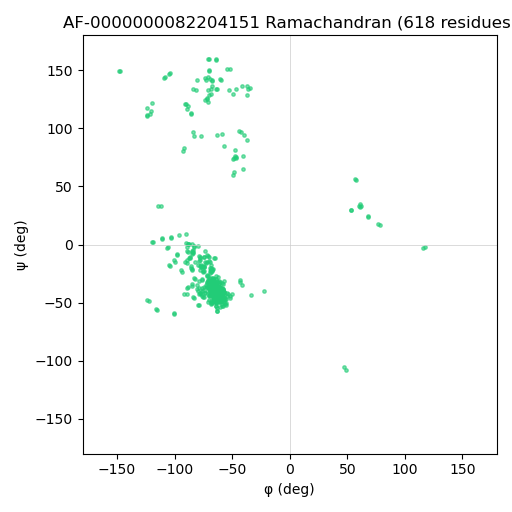 PHE B CA 1
ATOM 3758 C C . PHE B 1 142 ? -4.414 4.391 2.555 1 98.31 142 PHE B C 1
ATOM 3760 O O . PHE B 1 142 ? -4.059 3.506 1.771 1 98.31 142 PHE B O 1
ATOM 3767 N N . PHE B 1 143 ? -5.32 4.125 3.439 1 98.62 143 PHE B N 1
ATOM 3768 C CA . PHE B 1 143 ? -5.949 2.824 3.619 1 98.62 143 PHE B CA 1
ATOM 3769 C C . PHE B 1 143 ? -6.809 2.469 2.412 1 98.62 143 PHE B C 1
ATOM 3771 O O . PHE B 1 143 ? -6.902 1.299 2.033 1 98.62 143 PHE B O 1
ATOM 3778 N N . ALA B 1 144 ? -7.445 3.471 1.836 1 98.69 144 ALA B N 1
ATOM 3779 C CA . ALA B 1 144 ? -8.227 3.23 0.623 1 98.69 144 ALA B CA 1
ATOM 3780 C C . ALA B 1 144 ? -7.32 2.789 -0.527 1 98.69 144 ALA B C 1
ATOM 3782 O O . ALA B 1 144 ? -7.68 1.893 -1.296 1 98.69 144 ALA B O 1
ATOM 3783 N N . SER B 1 145 ? -6.188 3.426 -0.625 1 98 145 SER B N 1
ATOM 3784 C CA . SER B 1 145 ? -5.234 3.068 -1.673 1 98 145 SER B CA 1
ATOM 3785 C C . SER B 1 145 ? -4.711 1.649 -1.483 1 98 145 SER B C 1
ATOM 3787 O O . SER B 1 145 ? -4.594 0.891 -2.447 1 98 145 SER B O 1
ATOM 3789 N N . MET B 1 146 ? -4.43 1.34 -0.245 1 97.81 146 MET B N 1
ATOM 3790 C CA . MET B 1 146 ? -4.023 -0.029 0.056 1 97.81 146 MET B CA 1
ATOM 3791 C C . MET B 1 146 ? -5.133 -1.016 -0.295 1 97.81 146 MET B C 1
ATOM 3793 O O . MET B 1 146 ? -4.875 -2.045 -0.921 1 97.81 146 MET B O 1
ATOM 3797 N N . HIS B 1 147 ? -6.312 -0.701 0.06 1 98.25 147 HIS B N 1
ATOM 3798 C CA . HIS B 1 147 ? -7.465 -1.527 -0.274 1 98.25 147 HIS B CA 1
ATOM 3799 C C . HIS B 1 147 ? -7.562 -1.758 -1.778 1 98.25 147 HIS B C 1
ATOM 3801 O O . HIS B 1 147 ? -7.773 -2.887 -2.225 1 98.25 147 HIS B O 1
ATOM 3807 N N . ALA B 1 148 ? -7.418 -0.699 -2.516 1 97.69 148 ALA B N 1
ATOM 3808 C CA . ALA B 1 148 ? -7.469 -0.806 -3.971 1 97.69 148 ALA B CA 1
ATOM 3809 C C . ALA B 1 148 ? -6.367 -1.725 -4.492 1 97.69 148 ALA B C 1
ATOM 3811 O O . ALA B 1 148 ? -6.613 -2.58 -5.344 1 97.69 148 ALA B O 1
ATOM 3812 N N . CYS B 1 149 ? -5.156 -1.595 -3.945 1 96.62 149 CYS B N 1
ATOM 3813 C CA . CYS B 1 149 ? -4.039 -2.43 -4.363 1 96.62 149 CYS B CA 1
ATOM 3814 C C . CYS B 1 149 ? -4.293 -3.895 -4.031 1 96.62 149 CYS B C 1
ATOM 3816 O O . CYS B 1 149 ? -4.109 -4.77 -4.875 1 96.62 149 CYS B O 1
ATOM 3818 N N . TYR B 1 150 ? -4.707 -4.125 -2.834 1 97.38 150 TYR B N 1
ATOM 3819 C CA . TYR B 1 150 ? -5.008 -5.492 -2.424 1 97.38 150 TYR B CA 1
ATOM 3820 C C . TYR B 1 150 ? -6.117 -6.086 -3.283 1 97.38 150 TYR B C 1
ATOM 3822 O O . TYR B 1 150 ? -6.051 -7.254 -3.674 1 97.38 150 TYR B O 1
ATOM 3830 N N . SER B 1 151 ? -7.121 -5.305 -3.615 1 96.88 151 SER B N 1
ATOM 3831 C CA . SER B 1 151 ? -8.25 -5.781 -4.414 1 96.88 151 SER B CA 1
ATOM 3832 C C . SER B 1 151 ? -7.82 -6.086 -5.844 1 96.88 151 SER B C 1
ATOM 3834 O O . SER B 1 151 ? -8.281 -7.062 -6.441 1 96.88 151 SER B O 1
ATOM 3836 N N . LEU B 1 152 ? -6.98 -5.262 -6.355 1 95.25 152 LEU B N 1
ATOM 3837 C CA . LEU B 1 152 ? -6.527 -5.445 -7.727 1 95.25 152 LEU B CA 1
ATOM 3838 C C . LEU B 1 152 ? -5.672 -6.703 -7.852 1 95.25 152 LEU B C 1
ATOM 3840 O O . LEU B 1 152 ? -5.551 -7.273 -8.938 1 95.25 152 LEU B O 1
ATOM 3844 N N . CYS B 1 153 ? -5.109 -7.152 -6.754 1 94.56 153 CYS B N 1
ATOM 3845 C CA . CYS B 1 153 ? -4.254 -8.336 -6.766 1 94.56 153 CYS B CA 1
ATOM 3846 C C . CYS B 1 153 ? -5.082 -9.609 -6.641 1 94.56 153 CYS B C 1
ATOM 3848 O O . CYS B 1 153 ? -4.543 -10.711 -6.711 1 94.56 153 CYS B O 1
ATOM 3850 N N . TYR B 1 154 ? -6.367 -9.461 -6.555 1 91.19 154 TYR B N 1
ATOM 3851 C CA . TYR B 1 154 ? -7.23 -10.602 -6.273 1 91.19 154 TYR B CA 1
ATOM 3852 C C . TYR B 1 154 ? -7.098 -11.664 -7.359 1 91.19 154 TYR B C 1
ATOM 3854 O O . TYR B 1 154 ? -6.887 -12.844 -7.059 1 91.19 154 TYR B O 1
ATOM 3862 N N . PRO B 1 155 ? -7.082 -11.258 -8.617 1 90.44 155 PRO B N 1
ATOM 3863 C CA . PRO B 1 155 ? -7.008 -12.281 -9.664 1 90.44 155 PRO B CA 1
ATOM 3864 C C . PRO B 1 155 ? -5.633 -12.945 -9.734 1 90.44 155 PRO B C 1
ATOM 3866 O O . PRO B 1 155 ? -5.492 -14.008 -10.352 1 90.44 155 PRO B O 1
ATOM 3869 N N . MET B 1 156 ? -4.691 -12.375 -9.133 1 91.06 156 MET B N 1
ATOM 3870 C CA . MET B 1 156 ? -3.334 -12.914 -9.188 1 91.06 156 MET B CA 1
ATOM 3871 C C . MET B 1 156 ? -3.15 -14.031 -8.172 1 91.06 156 MET B C 1
ATOM 3873 O O . MET B 1 156 ? -2.197 -14.805 -8.258 1 91.06 156 MET B O 1
ATOM 3877 N N . ARG B 1 157 ? -4.043 -14.109 -7.266 1 92.75 157 ARG B N 1
ATOM 3878 C CA . ARG B 1 157 ? -3.922 -15.078 -6.188 1 92.75 157 ARG B CA 1
ATOM 3879 C C . ARG B 1 157 ? -4.055 -16.5 -6.715 1 92.75 157 ARG B C 1
ATOM 3881 O O . ARG B 1 157 ? -4.891 -16.781 -7.582 1 92.75 157 ARG B O 1
ATOM 3888 N N . ARG B 1 158 ? -3.246 -17.359 -6.148 1 92.94 158 ARG B N 1
ATOM 3889 C CA . ARG B 1 158 ? -3.318 -18.766 -6.543 1 92.94 158 ARG B CA 1
ATOM 3890 C C . ARG B 1 158 ? -4.594 -19.422 -6.023 1 92.94 158 ARG B C 1
ATOM 3892 O O . ARG B 1 158 ? -5.176 -20.281 -6.691 1 92.94 158 ARG B O 1
ATOM 3899 N N . SER B 1 159 ? -4.969 -19 -4.836 1 92.69 159 SER B N 1
ATOM 3900 C CA . SER B 1 159 ? -6.211 -19.531 -4.285 1 92.69 159 SER B CA 1
ATOM 3901 C C . SER B 1 159 ? -7.391 -19.266 -5.211 1 92.69 159 SER B C 1
ATOM 3903 O O . SER B 1 159 ? -8.234 -20.125 -5.43 1 92.69 159 SER B O 1
ATOM 3905 N N . TYR B 1 160 ? -7.434 -18.125 -5.77 1 92.56 160 TYR B N 1
ATOM 3906 C CA . TYR B 1 160 ? -8.492 -17.766 -6.703 1 92.56 160 TYR B CA 1
ATOM 3907 C C . TYR B 1 160 ? -8.398 -18.578 -7.984 1 92.56 160 TYR B C 1
ATOM 3909 O O . TYR B 1 160 ? -9.406 -19.047 -8.508 1 92.56 160 TYR B O 1
ATOM 3917 N N . ARG B 1 161 ? -7.199 -18.719 -8.477 1 92.5 161 ARG B N 1
ATOM 3918 C CA . ARG B 1 161 ? -6.98 -19.5 -9.688 1 92.5 161 ARG B CA 1
ATOM 3919 C C . ARG B 1 161 ? -7.469 -20.938 -9.508 1 92.5 161 ARG B C 1
ATOM 3921 O O . ARG B 1 161 ? -8.141 -21.484 -10.383 1 92.5 161 ARG B O 1
ATOM 3928 N N . TYR B 1 162 ? -7.129 -21.5 -8.43 1 94.38 162 TYR B N 1
ATOM 3929 C CA . TYR B 1 162 ? -7.535 -22.875 -8.18 1 94.38 162 TYR B CA 1
ATOM 3930 C C . TYR B 1 162 ? -9.047 -22.984 -8.031 1 94.38 162 TYR B C 1
ATOM 3932 O O . TYR B 1 162 ? -9.656 -23.969 -8.461 1 94.38 162 TYR B O 1
ATOM 3940 N N . LYS B 1 163 ? -9.609 -22 -7.445 1 92.69 163 LYS B N 1
ATOM 3941 C CA . LYS B 1 163 ? -11.062 -21.984 -7.359 1 92.69 163 LYS B CA 1
ATOM 3942 C C . LYS B 1 163 ? -11.695 -21.922 -8.742 1 92.69 163 LYS B C 1
ATOM 3944 O O . LYS B 1 163 ? -12.672 -22.625 -9.016 1 92.69 163 LYS B O 1
ATOM 3949 N N . LEU B 1 164 ? -11.148 -21.141 -9.641 1 93.31 164 LEU B N 1
ATOM 3950 C CA . LEU B 1 164 ? -11.641 -21.016 -11.008 1 93.31 164 LEU B CA 1
ATOM 3951 C C . LEU B 1 164 ? -11.523 -22.344 -11.742 1 93.31 164 LEU B C 1
ATOM 3953 O O . LEU B 1 164 ? -12.453 -22.766 -12.445 1 93.31 164 LEU B O 1
ATOM 3957 N N . LEU B 1 165 ? -10.422 -22.984 -11.508 1 94.5 165 LEU B N 1
ATOM 3958 C CA . LEU B 1 165 ? -10.211 -24.281 -12.133 1 94.5 165 LEU B CA 1
ATOM 3959 C C . LEU B 1 165 ? -11.211 -25.312 -11.609 1 94.5 165 LEU B C 1
ATOM 3961 O O . LEU B 1 165 ? -11.766 -26.094 -12.383 1 94.5 165 LEU B O 1
ATOM 3965 N N . ASN B 1 166 ? -11.422 -25.234 -10.305 1 94.06 166 ASN B N 1
ATOM 3966 C CA . ASN B 1 166 ? -12.391 -26.156 -9.711 1 94.06 166 ASN B CA 1
ATOM 3967 C C . ASN B 1 166 ? -13.812 -25.859 -10.18 1 94.06 166 ASN B C 1
ATOM 3969 O O . ASN B 1 166 ? -14.602 -26.781 -10.391 1 94.06 166 ASN B O 1
ATOM 3973 N N . TRP B 1 167 ? -14.148 -24.641 -10.359 1 92.88 167 TRP B N 1
ATOM 3974 C CA . TRP B 1 167 ? -15.453 -24.25 -10.906 1 92.88 167 TRP B CA 1
ATOM 3975 C C . TRP B 1 167 ? -15.617 -24.766 -12.328 1 92.88 167 TRP B C 1
ATOM 3977 O O . TRP B 1 167 ? -16.688 -25.234 -12.711 1 92.88 167 TRP B O 1
ATOM 3987 N N . ALA B 1 168 ? -14.586 -24.656 -13.133 1 93.5 168 ALA B N 1
ATOM 3988 C CA . ALA B 1 168 ? -14.617 -25.156 -14.5 1 93.5 168 ALA B CA 1
ATOM 3989 C C . ALA B 1 168 ? -14.82 -26.672 -14.523 1 93.5 168 ALA B C 1
ATOM 3991 O O . ALA B 1 168 ? -15.594 -27.188 -15.336 1 93.5 168 ALA B O 1
ATOM 3992 N N . TYR B 1 169 ? -14.133 -27.297 -13.641 1 93.56 169 TYR B N 1
ATOM 3993 C CA . TYR B 1 169 ? -14.289 -28.75 -13.531 1 93.56 169 TYR B CA 1
ATOM 3994 C C . TYR B 1 169 ? -15.734 -29.109 -13.219 1 93.56 169 TYR B C 1
ATOM 3996 O O . TYR B 1 169 ? -16.312 -30 -13.867 1 93.56 169 TYR B O 1
ATOM 4004 N N . GLN B 1 170 ? -16.312 -28.438 -12.227 1 93.25 170 GLN B N 1
ATOM 4005 C CA . GLN B 1 170 ? -17.688 -28.703 -11.82 1 93.25 170 GLN B CA 1
ATOM 4006 C C . GLN B 1 170 ? -18.656 -28.391 -12.953 1 93.25 170 GLN B C 1
ATOM 4008 O O . GLN B 1 170 ? -19.656 -29.109 -13.133 1 93.25 170 GLN B O 1
ATOM 4013 N N . GLN B 1 171 ? -18.391 -27.344 -13.648 1 93.62 171 GLN B N 1
ATOM 4014 C CA . GLN B 1 171 ? -19.234 -26.969 -14.773 1 93.62 171 GLN B CA 1
ATOM 4015 C C . GLN B 1 171 ? -19.297 -28.078 -15.82 1 93.62 171 GLN B C 1
ATOM 4017 O O . GLN B 1 171 ? -20.359 -28.375 -16.359 1 93.62 171 GLN B O 1
ATOM 4022 N N . VAL B 1 172 ? -18.203 -28.672 -16.109 1 93.38 172 VAL B N 1
ATOM 4023 C CA . VAL B 1 172 ? -18.125 -29.75 -17.078 1 93.38 172 VAL B CA 1
ATOM 4024 C C . VAL B 1 172 ? -18.812 -31 -16.531 1 93.38 172 VAL B C 1
ATOM 4026 O O . VAL B 1 172 ? -19.578 -31.672 -17.234 1 93.38 172 VAL B O 1
ATOM 4029 N N . GLU B 1 173 ? -18.516 -31.234 -15.266 1 92.19 173 GLU B N 1
ATOM 4030 C CA . GLU B 1 173 ? -19.094 -32.406 -14.633 1 92.19 173 GLU B CA 1
ATOM 4031 C C . GLU B 1 173 ? -20.609 -32.344 -14.602 1 92.19 173 GLU B C 1
ATOM 4033 O O . GLU B 1 173 ? -21.297 -33.344 -14.789 1 92.19 173 GLU B O 1
ATOM 4038 N N . GLN B 1 174 ? -21.125 -31.172 -14.414 1 94.12 174 GLN B N 1
ATOM 4039 C CA . GLN B 1 174 ? -22.562 -30.953 -14.312 1 94.12 174 GLN B CA 1
ATOM 4040 C C . GLN B 1 174 ? -23.172 -30.688 -15.688 1 94.12 174 GLN B C 1
ATOM 4042 O O . GLN B 1 174 ? -24.391 -30.516 -15.805 1 94.12 174 GLN B O 1
ATOM 4047 N N . LYS B 1 175 ? -22.359 -30.578 -16.688 1 94.12 175 LYS B N 1
ATOM 4048 C CA . LYS B 1 175 ? -22.781 -30.344 -18.078 1 94.12 175 LYS B CA 1
ATOM 4049 C C . LYS B 1 175 ? -23.531 -29.031 -18.203 1 94.12 175 LYS B C 1
ATOM 4051 O O . LYS B 1 175 ? -24.578 -28.969 -18.844 1 94.12 175 LYS B O 1
ATOM 4056 N N . LYS B 1 176 ? -23.109 -28.156 -17.453 1 92.81 176 LYS B N 1
ATOM 4057 C CA . LYS B 1 176 ? -23.656 -26.797 -17.562 1 92.81 176 LYS B CA 1
ATOM 4058 C C . LYS B 1 176 ? -22.891 -25.969 -18.578 1 92.81 176 LYS B C 1
ATOM 4060 O O . LYS B 1 176 ? -21.703 -25.703 -18.406 1 92.81 176 LYS B O 1
ATOM 4065 N N . GLU B 1 177 ? -23.469 -25.484 -19.609 1 90.5 177 GLU B N 1
ATOM 4066 C CA . GLU B 1 177 ? -22.797 -24.797 -20.719 1 90.5 177 GLU B CA 1
ATOM 4067 C C . GLU B 1 177 ? -22.5 -23.344 -20.359 1 90.5 177 GLU B C 1
ATOM 4069 O O . GLU B 1 177 ? -21.5 -22.781 -20.812 1 90.5 177 GLU B O 1
ATOM 4074 N N . ASN B 1 178 ? -23.438 -22.75 -19.562 1 92.44 178 ASN B N 1
ATOM 4075 C CA . ASN B 1 178 ? -23.328 -21.328 -19.281 1 92.44 178 ASN B CA 1
ATOM 4076 C C . ASN B 1 178 ? -23.172 -21.062 -17.781 1 92.44 178 ASN B C 1
ATOM 4078 O O . ASN B 1 178 ? -24.078 -21.391 -17.016 1 92.44 178 ASN B O 1
ATOM 4082 N N . ALA B 1 179 ? -22.109 -20.422 -17.375 1 91.19 179 ALA B N 1
ATOM 4083 C CA . ALA B 1 179 ? -21.828 -20.141 -15.977 1 91.19 179 ALA B CA 1
ATOM 4084 C C . ALA B 1 179 ? -22.281 -18.734 -15.602 1 91.19 179 ALA B C 1
ATOM 4086 O O . ALA B 1 179 ? -22.078 -18.281 -14.469 1 91.19 179 ALA B O 1
ATOM 4087 N N . TRP B 1 180 ? -23.016 -17.969 -16.469 1 92.06 180 TRP B N 1
ATOM 4088 C CA . TRP B 1 180 ? -23.359 -16.547 -16.328 1 92.06 180 TRP B CA 1
ATOM 4089 C C . TRP B 1 180 ? -24.391 -16.359 -15.227 1 92.06 180 TRP B C 1
ATOM 4091 O O . TRP B 1 180 ? -25.453 -16.984 -15.258 1 92.06 180 TRP B O 1
ATOM 4101 N N . ILE B 1 181 ? -24.094 -15.5 -14.281 1 91.69 181 ILE B N 1
ATOM 4102 C CA . ILE B 1 181 ? -25.031 -15.078 -13.234 1 91.69 181 ILE B CA 1
ATOM 4103 C C . ILE B 1 181 ? -25.219 -13.562 -13.305 1 91.69 181 ILE B C 1
ATOM 4105 O O . ILE B 1 181 ? -24.344 -12.805 -12.898 1 91.69 181 ILE B O 1
ATOM 4109 N N . GLU B 1 182 ? -26.375 -13.094 -13.664 1 91.62 182 GLU B N 1
ATOM 4110 C CA . GLU B 1 182 ? -26.656 -11.711 -14.031 1 91.62 182 GLU B CA 1
ATOM 4111 C C . GLU B 1 182 ? -26.438 -10.766 -12.852 1 91.62 182 GLU B C 1
ATOM 4113 O O . GLU B 1 182 ? -25.75 -9.75 -12.984 1 91.62 182 GLU B O 1
ATOM 4118 N N . HIS B 1 183 ? -26.969 -11.062 -11.727 1 91 183 HIS B N 1
ATOM 4119 C CA . HIS B 1 183 ? -26.891 -10.133 -10.594 1 91 183 HIS B CA 1
ATOM 4120 C C . HIS B 1 183 ? -25.469 -10.008 -10.086 1 91 183 HIS B C 1
ATOM 4122 O O . HIS B 1 183 ? -25.062 -8.938 -9.609 1 91 183 HIS B O 1
ATOM 4128 N N . ASP B 1 184 ? -24.719 -11.102 -10.172 1 92.38 184 ASP B N 1
ATOM 4129 C CA . ASP B 1 184 ? -23.312 -11.055 -9.766 1 92.38 184 ASP B CA 1
ATOM 4130 C C . ASP B 1 184 ? -22.5 -10.125 -10.672 1 92.38 184 ASP B C 1
ATOM 4132 O O . ASP B 1 184 ? -21.625 -9.398 -10.203 1 92.38 184 ASP B O 1
ATOM 4136 N N . VAL B 1 185 ? -22.797 -10.164 -11.93 1 94.31 185 VAL B N 1
ATOM 4137 C CA . VAL B 1 185 ? -22.125 -9.32 -12.898 1 94.31 185 VAL B CA 1
ATOM 4138 C C . VAL B 1 185 ? -22.438 -7.855 -12.633 1 94.31 185 VAL B C 1
ATOM 4140 O O . VAL B 1 185 ? -21.531 -7.02 -12.555 1 94.31 185 VAL B O 1
ATOM 4143 N N . TRP B 1 186 ? -23.703 -7.508 -12.43 1 93.5 186 TRP B N 1
ATOM 4144 C CA . TRP B 1 186 ? -24.125 -6.137 -12.172 1 93.5 186 TRP B CA 1
ATOM 4145 C C . TRP B 1 186 ? -23.516 -5.609 -10.875 1 93.5 186 TRP B C 1
ATOM 4147 O O . TRP B 1 186 ? -23.016 -4.484 -10.836 1 93.5 186 TRP B O 1
ATOM 4157 N N . ARG B 1 187 ? -23.547 -6.383 -9.883 1 95.31 187 ARG B N 1
ATOM 4158 C CA . ARG B 1 187 ? -23 -6.004 -8.586 1 95.31 187 ARG B CA 1
ATOM 4159 C C . ARG B 1 187 ? -21.531 -5.59 -8.711 1 95.31 187 ARG B C 1
ATOM 4161 O O . ARG B 1 187 ? -21.156 -4.496 -8.281 1 95.31 187 ARG B O 1
ATOM 4168 N N . MET B 1 188 ? -20.75 -6.434 -9.359 1 95.44 188 MET B N 1
ATOM 4169 C CA . MET B 1 188 ? -19.312 -6.184 -9.445 1 95.44 188 MET B CA 1
ATOM 4170 C C . MET B 1 188 ? -19.031 -4.945 -10.297 1 95.44 188 MET B C 1
ATOM 4172 O O . MET B 1 188 ? -18.219 -4.105 -9.922 1 95.44 188 MET B O 1
ATOM 4176 N N . GLU B 1 189 ? -19.75 -4.777 -11.43 1 96.62 189 GLU B N 1
ATOM 4177 C CA . GLU B 1 189 ? -19.516 -3.629 -12.305 1 96.62 189 GLU B CA 1
ATOM 4178 C C . GLU B 1 189 ? -19.828 -2.318 -11.586 1 96.62 189 GLU B C 1
ATOM 4180 O O . GLU B 1 189 ? -19.078 -1.35 -11.711 1 96.62 189 GLU B O 1
ATOM 4185 N N . ILE B 1 190 ? -20.797 -2.385 -10.789 1 97.25 190 ILE B N 1
ATOM 4186 C CA . ILE B 1 190 ? -21.25 -1.154 -10.148 1 97.25 190 ILE B CA 1
ATOM 4187 C C . ILE B 1 190 ? -20.344 -0.815 -8.977 1 97.25 190 ILE B C 1
ATOM 4189 O O . ILE B 1 190 ? -19.812 0.296 -8.891 1 97.25 190 ILE B O 1
ATOM 4193 N N . TYR B 1 191 ? -20.141 -1.798 -8.086 1 96.5 191 TYR B N 1
ATOM 4194 C CA . TYR B 1 191 ? -19.422 -1.416 -6.883 1 96.5 191 TYR B CA 1
ATOM 4195 C C . TYR B 1 191 ? -17.953 -1.142 -7.195 1 96.5 191 TYR B C 1
ATOM 4197 O O . TYR B 1 191 ? -17.312 -0.318 -6.535 1 96.5 191 TYR B O 1
ATOM 4205 N N . VAL B 1 192 ? -17.359 -1.83 -8.227 1 97.38 192 VAL B N 1
ATOM 4206 C CA . VAL B 1 192 ? -15.984 -1.533 -8.602 1 97.38 192 VAL B CA 1
ATOM 4207 C C . VAL B 1 192 ? -15.891 -0.118 -9.172 1 97.38 192 VAL B C 1
ATOM 4209 O O . VAL B 1 192 ? -14.984 0.64 -8.82 1 97.38 192 VAL B O 1
ATOM 4212 N N . SER B 1 193 ? -16.859 0.285 -10.047 1 97.94 193 SER B N 1
ATOM 4213 C CA . SER B 1 193 ? -16.891 1.628 -10.617 1 97.94 193 SER B CA 1
ATOM 4214 C C . SER B 1 193 ? -17.047 2.686 -9.523 1 97.94 193 SER B C 1
ATOM 4216 O O . SER B 1 193 ? -16.328 3.691 -9.531 1 97.94 193 SER B O 1
ATOM 4218 N N . LEU B 1 194 ? -17.891 2.428 -8.57 1 98.19 194 LEU B N 1
ATOM 4219 C CA . LEU B 1 194 ? -18.109 3.355 -7.469 1 98.19 194 LEU B CA 1
ATOM 4220 C C . LEU B 1 194 ? -16.859 3.467 -6.598 1 98.19 194 LEU B C 1
ATOM 4222 O O . LEU B 1 194 ? -16.531 4.555 -6.129 1 98.19 194 LEU B O 1
ATOM 4226 N N . GLY B 1 195 ? -16.234 2.34 -6.395 1 98.38 195 GLY B N 1
ATOM 4227 C CA . GLY B 1 195 ? -14.984 2.359 -5.645 1 98.38 195 GLY B CA 1
ATOM 4228 C C . GLY B 1 195 ? -13.906 3.186 -6.309 1 98.38 195 GLY B C 1
ATOM 4229 O O . GLY B 1 195 ? -13.195 3.941 -5.637 1 98.38 195 GLY B O 1
ATOM 4230 N N . ILE B 1 196 ? -13.75 3.031 -7.602 1 98.12 196 ILE B N 1
ATOM 4231 C CA . ILE B 1 196 ? -12.766 3.787 -8.367 1 98.12 196 ILE B CA 1
ATOM 4232 C C . ILE B 1 196 ? -13.078 5.281 -8.273 1 98.12 196 ILE B C 1
ATOM 4234 O O . ILE B 1 196 ? -12.18 6.09 -8.031 1 98.12 196 ILE B O 1
ATOM 4238 N N . LEU B 1 197 ? -14.312 5.648 -8.453 1 98.38 197 LEU B N 1
ATOM 4239 C CA . LEU B 1 197 ? -14.719 7.043 -8.359 1 98.38 197 LEU B CA 1
ATOM 4240 C C . LEU B 1 197 ? -14.469 7.59 -6.957 1 98.38 197 LEU B C 1
ATOM 4242 O O . LEU B 1 197 ? -14.008 8.719 -6.797 1 98.38 197 LEU B O 1
ATOM 4246 N N . GLY B 1 198 ? -14.82 6.766 -5.934 1 98.56 198 GLY B N 1
ATOM 4247 C CA . GLY B 1 198 ? -14.531 7.164 -4.562 1 98.56 198 GLY B CA 1
ATOM 4248 C C . GLY B 1 198 ? -13.055 7.391 -4.305 1 98.56 198 GLY B C 1
ATOM 4249 O O . GLY B 1 198 ? -12.68 8.383 -3.684 1 98.56 198 GLY B O 1
ATOM 4250 N N . LEU B 1 199 ? -12.219 6.504 -4.801 1 98.62 199 LEU B N 1
ATOM 4251 C CA . LEU B 1 199 ? -10.773 6.629 -4.641 1 98.62 199 LEU B CA 1
ATOM 4252 C C . LEU B 1 199 ? -10.258 7.875 -5.352 1 98.62 199 LEU B C 1
ATOM 4254 O O . LEU B 1 199 ? -9.375 8.57 -4.84 1 98.62 199 LEU B O 1
ATOM 4258 N N . ALA B 1 200 ? -10.805 8.164 -6.547 1 98.44 200 ALA B N 1
ATOM 4259 C CA . ALA B 1 200 ? -10.406 9.352 -7.301 1 98.44 200 ALA B CA 1
ATOM 4260 C C . ALA B 1 200 ? -10.695 10.625 -6.512 1 98.44 200 ALA B C 1
ATOM 4262 O O . ALA B 1 200 ? -9.859 11.531 -6.453 1 98.44 200 ALA B O 1
ATOM 4263 N N . LEU B 1 201 ? -11.812 10.695 -5.902 1 98.56 201 LEU B N 1
ATOM 4264 C CA . LEU B 1 201 ? -12.164 11.875 -5.113 1 98.56 201 LEU B CA 1
ATOM 4265 C C . LEU B 1 201 ? -11.273 11.984 -3.883 1 98.56 201 LEU B C 1
ATOM 4267 O O . LEU B 1 201 ? -10.844 13.086 -3.521 1 98.56 201 LEU B O 1
ATOM 4271 N N . LEU B 1 202 ? -11.023 10.875 -3.246 1 98.75 202 LEU B N 1
ATOM 4272 C CA . LEU B 1 202 ? -10.125 10.883 -2.098 1 98.75 202 LEU B CA 1
ATOM 4273 C C . LEU B 1 202 ? -8.734 11.359 -2.498 1 98.75 202 LEU B C 1
ATOM 4275 O O . LEU B 1 202 ? -8.062 12.055 -1.731 1 98.75 202 LEU B O 1
ATOM 4279 N N . ALA B 1 203 ? -8.32 10.969 -3.686 1 98.38 203 ALA B N 1
ATOM 4280 C CA . ALA B 1 203 ? -7.02 11.414 -4.184 1 98.38 203 ALA B CA 1
ATOM 4281 C C . ALA B 1 203 ? -6.992 12.922 -4.367 1 98.38 203 ALA B C 1
ATOM 4283 O O . ALA B 1 203 ? -5.992 13.578 -4.059 1 98.38 203 ALA B O 1
ATOM 4284 N N . ILE B 1 204 ? -8.055 13.461 -4.91 1 98.06 204 ILE B N 1
ATOM 4285 C CA . ILE B 1 204 ? -8.148 14.906 -5.066 1 98.06 204 ILE B CA 1
ATOM 4286 C C . ILE B 1 204 ? -8.062 15.586 -3.697 1 98.06 204 ILE B C 1
ATOM 4288 O O . ILE B 1 204 ? -7.324 16.562 -3.527 1 98.06 204 ILE B O 1
ATOM 4292 N N . LEU B 1 205 ? -8.766 15.023 -2.725 1 98.19 205 LEU B N 1
ATOM 4293 C CA . LEU B 1 205 ? -8.719 15.57 -1.373 1 98.19 205 LEU B CA 1
ATOM 4294 C C . LEU B 1 205 ? -7.309 15.492 -0.803 1 98.19 205 LEU B C 1
ATOM 4296 O O . LEU B 1 205 ? -6.836 16.453 -0.177 1 98.19 205 LEU B O 1
ATOM 4300 N N . ALA B 1 206 ? -6.617 14.445 -1.033 1 97.31 206 ALA B N 1
ATOM 4301 C CA . ALA B 1 206 ? -5.266 14.25 -0.513 1 97.31 206 ALA B CA 1
ATOM 4302 C C . ALA B 1 206 ? -4.281 15.219 -1.163 1 97.31 206 ALA B C 1
ATOM 4304 O O . ALA B 1 206 ? -3.479 15.852 -0.474 1 97.31 206 ALA B O 1
ATOM 4305 N N . VAL B 1 207 ? -4.375 15.367 -2.467 1 96.06 207 VAL B N 1
ATOM 4306 C CA . VAL B 1 207 ? -3.449 16.219 -3.203 1 96.06 207 VAL B CA 1
ATOM 4307 C C . VAL B 1 207 ? -3.66 17.672 -2.805 1 96.06 207 VAL B C 1
ATOM 4309 O O . VAL B 1 207 ? -2.697 18.438 -2.654 1 96.06 207 VAL B O 1
ATOM 4312 N N . THR B 1 208 ? -4.852 18.031 -2.619 1 96.31 208 THR B N 1
ATOM 4313 C CA . THR B 1 208 ? -5.141 19.422 -2.266 1 96.31 208 THR B CA 1
ATOM 4314 C C . THR B 1 208 ? -4.77 19.703 -0.812 1 96.31 208 THR B C 1
ATOM 4316 O O . THR B 1 208 ? -4.75 20.844 -0.379 1 96.31 208 THR B O 1
ATOM 4319 N N . SER B 1 209 ? -4.461 18.656 -0.02 1 93.69 209 SER B N 1
ATOM 4320 C CA . SER B 1 209 ? -4.023 18.844 1.359 1 93.69 209 SER B CA 1
ATOM 4321 C C . SER B 1 209 ? -2.514 19.062 1.435 1 93.69 209 SER B C 1
ATOM 4323 O O . SER B 1 209 ? -1.979 19.375 2.498 1 93.69 209 SER B O 1
ATOM 4325 N N . ILE B 1 210 ? -1.825 18.844 0.354 1 89.62 210 ILE B N 1
ATOM 4326 C CA . ILE B 1 210 ? -0.398 19.141 0.284 1 89.62 210 ILE B CA 1
ATOM 4327 C C . ILE B 1 210 ? -0.18 20.641 0.349 1 89.62 210 ILE B C 1
ATOM 4329 O O . ILE B 1 210 ? -0.841 21.406 -0.362 1 89.62 210 ILE B O 1
ATOM 4333 N N . PRO B 1 211 ? 0.773 21.094 1.113 1 90.38 211 PRO B N 1
ATOM 4334 C CA . PRO B 1 211 ? 0.933 22.531 1.339 1 90.38 211 PRO B CA 1
ATOM 4335 C C . PRO B 1 211 ? 1.127 23.312 0.043 1 90.38 211 PRO B C 1
ATOM 4337 O O . PRO B 1 211 ? 0.518 24.359 -0.142 1 90.38 211 PRO B O 1
ATOM 4340 N N . SER B 1 212 ? 1.871 22.812 -0.88 1 90.44 212 SER B N 1
ATOM 4341 C CA . SER B 1 212 ? 2.111 23.531 -2.123 1 90.44 212 SER B CA 1
ATOM 4342 C C . SER B 1 212 ? 0.827 23.688 -2.93 1 90.44 212 SER B C 1
ATOM 4344 O O . SER B 1 212 ? 0.604 24.719 -3.561 1 90.44 212 SER B O 1
ATOM 4346 N N . VAL B 1 213 ? 0.01 22.766 -2.854 1 92.31 213 VAL B N 1
ATOM 4347 C CA . VAL B 1 213 ? -1.24 22.797 -3.605 1 92.31 213 VAL B CA 1
ATOM 4348 C C . VAL B 1 213 ? -2.279 23.609 -2.838 1 92.31 213 VAL B C 1
ATOM 4350 O O . VAL B 1 213 ? -2.967 24.453 -3.416 1 92.31 213 VAL B O 1
ATOM 4353 N N . SER B 1 214 ? -2.359 23.328 -1.573 1 91.06 214 SER B N 1
ATOM 4354 C CA . SER B 1 214 ? -3.336 24.047 -0.756 1 91.06 214 SER B CA 1
ATOM 4355 C C . SER B 1 214 ? -3.09 25.547 -0.784 1 91.06 214 SER B C 1
ATOM 4357 O O . SER B 1 214 ? -4.035 26.344 -0.787 1 91.06 214 SER B O 1
ATOM 4359 N N . HIS B 1 215 ? -1.866 25.922 -0.883 1 91.06 215 HIS B N 1
ATOM 4360 C CA . HIS B 1 215 ? -1.512 27.328 -0.875 1 91.06 215 HIS B CA 1
ATOM 4361 C C . HIS B 1 215 ? -1.834 28 -2.213 1 91.06 215 HIS B C 1
ATOM 4363 O O . HIS B 1 215 ? -1.914 29.219 -2.303 1 91.06 215 HIS B O 1
ATOM 4369 N N . SER B 1 216 ? -1.962 27.188 -3.178 1 93.19 216 SER B N 1
ATOM 4370 C CA . SER B 1 216 ? -2.283 27.734 -4.492 1 93.19 216 SER B CA 1
ATOM 4371 C C . SER B 1 216 ? -3.783 27.953 -4.648 1 93.19 216 SER B C 1
ATOM 4373 O O . SER B 1 216 ? -4.23 28.562 -5.625 1 93.19 216 SER B O 1
ATOM 4375 N N . LEU B 1 217 ? -4.582 27.516 -3.668 1 94.62 217 LEU B N 1
ATOM 4376 C CA . LEU B 1 217 ? -6.035 27.641 -3.695 1 94.62 217 LEU B CA 1
ATOM 4377 C C . LEU B 1 217 ? -6.5 28.766 -2.77 1 94.62 217 LEU B C 1
ATOM 4379 O O . LEU B 1 217 ? -5.859 29.047 -1.756 1 94.62 217 LEU B O 1
ATOM 4383 N N . THR B 1 218 ? -7.609 29.391 -3.205 1 95.5 218 THR B N 1
ATOM 4384 C CA . THR B 1 218 ? -8.266 30.297 -2.26 1 95.5 218 THR B CA 1
ATOM 4385 C C . THR B 1 218 ? -8.922 29.5 -1.131 1 95.5 218 THR B C 1
ATOM 4387 O O . THR B 1 218 ? -9.172 28.312 -1.271 1 95.5 218 THR B O 1
ATOM 4390 N N . TRP B 1 219 ? -9.141 30.203 -0.067 1 92 219 TRP B N 1
ATOM 4391 C CA . TRP B 1 219 ? -9.789 29.547 1.067 1 92 219 TRP B CA 1
ATOM 4392 C C . TRP B 1 219 ? -11.148 28.984 0.665 1 92 219 TRP B C 1
ATOM 4394 O O . TRP B 1 219 ? -11.516 27.875 1.076 1 92 219 TRP B O 1
ATOM 4404 N N . ARG B 1 220 ? -11.859 29.656 -0.102 1 94.44 220 ARG B N 1
ATOM 4405 C CA . ARG B 1 220 ? -13.18 29.219 -0.542 1 94.44 220 ARG B CA 1
ATOM 4406 C C . ARG B 1 220 ? -13.078 27.953 -1.397 1 94.44 220 ARG B C 1
ATOM 4408 O O . ARG B 1 220 ? -13.875 27.031 -1.24 1 94.44 220 ARG B O 1
ATOM 4415 N N . GLU B 1 221 ? -12.078 27.953 -2.32 1 95.94 221 GLU B N 1
ATOM 4416 C CA . GLU B 1 221 ? -11.852 26.781 -3.164 1 95.94 221 GLU B CA 1
ATOM 4417 C C . GLU B 1 221 ? -11.445 25.578 -2.33 1 95.94 221 GLU B C 1
ATOM 4419 O O . GLU B 1 221 ? -11.961 24.469 -2.537 1 95.94 221 GLU B O 1
ATOM 4424 N N . PHE B 1 222 ? -10.57 25.844 -1.461 1 95.69 222 PHE B N 1
ATOM 4425 C CA . PHE B 1 222 ? -10.102 24.766 -0.587 1 95.69 222 PHE B CA 1
ATOM 4426 C C . PHE B 1 222 ? -11.242 24.203 0.244 1 95.69 222 PHE B C 1
ATOM 4428 O O . PHE B 1 222 ? -11.406 22.984 0.336 1 95.69 222 PHE B O 1
ATOM 4435 N N . HIS B 1 223 ? -12.055 25.094 0.808 1 93.44 223 HIS B N 1
ATOM 4436 C CA . HIS B 1 223 ? -13.188 24.672 1.628 1 93.44 223 HIS B CA 1
ATOM 4437 C C . HIS B 1 223 ? -14.211 23.906 0.802 1 93.44 223 HIS B C 1
ATOM 4439 O O . HIS B 1 223 ? -14.797 22.922 1.28 1 93.44 223 HIS B O 1
ATOM 4445 N N . TYR B 1 224 ? -14.406 24.375 -0.371 1 95.81 224 TYR B N 1
ATOM 4446 C CA . TYR B 1 224 ? -15.328 23.672 -1.261 1 95.81 224 TYR B CA 1
ATOM 4447 C C . TYR B 1 224 ? -14.859 22.25 -1.513 1 95.81 224 TYR B C 1
ATOM 4449 O O . TYR B 1 224 ? -15.648 21.297 -1.409 1 95.81 224 TYR B O 1
ATOM 4457 N N . ILE B 1 225 ? -13.672 22.047 -1.82 1 97.31 225 ILE B N 1
ATOM 4458 C CA . ILE B 1 225 ? -13.109 20.734 -2.123 1 97.31 225 ILE B CA 1
ATOM 4459 C C . ILE B 1 225 ? -13.18 19.844 -0.883 1 97.31 225 ILE B C 1
ATOM 4461 O O . ILE B 1 225 ? -13.711 18.734 -0.938 1 97.31 225 ILE B O 1
ATOM 4465 N N . GLN B 1 226 ? -12.742 20.359 0.228 1 96.88 226 GLN B N 1
ATOM 4466 C CA . GLN B 1 226 ? -12.609 19.547 1.431 1 96.88 226 GLN B CA 1
ATOM 4467 C C . GLN B 1 226 ? -13.969 19.266 2.062 1 96.88 226 GLN B C 1
ATOM 4469 O O . GLN B 1 226 ? -14.141 18.266 2.771 1 96.88 226 GLN B O 1
ATOM 4474 N N . SER B 1 227 ? -14.969 20.078 1.8 1 95.56 227 SER B N 1
ATOM 4475 C CA . SER B 1 227 ? -16.281 19.875 2.383 1 95.56 227 SER B CA 1
ATOM 4476 C C . SER B 1 227 ? -17.234 19.219 1.382 1 95.56 227 SER B C 1
ATOM 4478 O O . SER B 1 227 ? -17.562 18.047 1.512 1 95.56 227 SER B O 1
ATOM 4480 N N . LYS B 1 228 ? -17.438 19.859 0.282 1 96.31 228 LYS B N 1
ATOM 4481 C CA . LYS B 1 228 ? -18.438 19.344 -0.656 1 96.31 228 LYS B CA 1
ATOM 4482 C C . LYS B 1 228 ? -17.953 18.062 -1.332 1 96.31 228 LYS B C 1
ATOM 4484 O O . LYS B 1 228 ? -18.656 17.062 -1.338 1 96.31 228 LYS B O 1
ATOM 4489 N N . MET B 1 229 ? -16.781 18.109 -1.834 1 97.75 229 MET B N 1
ATOM 4490 C CA . MET B 1 229 ? -16.25 16.906 -2.492 1 97.75 229 MET B CA 1
ATOM 4491 C C . MET B 1 229 ? -15.961 15.812 -1.476 1 97.75 229 MET B C 1
ATOM 4493 O O . MET B 1 229 ? -16.062 14.625 -1.791 1 97.75 229 MET B O 1
ATOM 4497 N N . GLY B 1 230 ? -15.602 16.25 -0.313 1 98.31 230 GLY B N 1
ATOM 4498 C CA . GLY B 1 230 ? -15.375 15.289 0.744 1 98.31 230 GLY B CA 1
ATOM 4499 C C . GLY B 1 230 ? -16.625 14.508 1.124 1 98.31 230 GLY B C 1
ATOM 4500 O O . GLY B 1 230 ? -16.578 13.281 1.245 1 98.31 230 GLY B O 1
ATOM 4501 N N . TYR B 1 231 ? -17.719 15.172 1.286 1 98.31 231 TYR B N 1
ATOM 4502 C CA . TYR B 1 231 ? -18.984 14.508 1.594 1 98.31 231 TYR B CA 1
ATOM 4503 C C . TYR B 1 231 ? -19.422 13.625 0.432 1 98.31 231 TYR B C 1
ATOM 4505 O O . TYR B 1 231 ? -20.016 12.57 0.64 1 98.31 231 TYR B O 1
ATOM 4513 N N . LEU B 1 232 ? -19.188 14.109 -0.753 1 98.5 232 LEU B N 1
ATOM 4514 C CA . LEU B 1 232 ? -19.5 13.281 -1.918 1 98.5 232 LEU B CA 1
ATOM 4515 C C . LEU B 1 232 ? -18.672 12 -1.907 1 98.5 232 LEU B C 1
ATOM 4517 O O . LEU B 1 232 ? -19.188 10.922 -2.23 1 98.5 232 LEU B O 1
ATOM 4521 N N . ALA B 1 233 ? -17.406 12.133 -1.565 1 98.75 233 ALA B N 1
ATOM 4522 C CA . ALA B 1 233 ? -16.547 10.945 -1.442 1 98.75 233 ALA B CA 1
ATOM 4523 C C . ALA B 1 233 ? -17.109 9.984 -0.399 1 98.75 233 ALA B C 1
ATOM 4525 O O . ALA B 1 233 ? -17.172 8.773 -0.639 1 98.75 233 ALA B O 1
ATOM 4526 N N . LEU B 1 234 ? -17.516 10.5 0.731 1 98.81 234 LEU B N 1
ATOM 4527 C CA . LEU B 1 234 ? -18.094 9.672 1.783 1 98.81 234 LEU B CA 1
ATOM 4528 C C . LEU B 1 234 ? -19.359 8.969 1.293 1 98.81 234 LEU B C 1
ATOM 4530 O O . LEU B 1 234 ? -19.547 7.781 1.564 1 98.81 234 LEU B O 1
ATOM 4534 N N . LEU B 1 235 ? -20.141 9.695 0.562 1 98.75 235 LEU B N 1
ATOM 4535 C CA . LEU B 1 235 ? -21.375 9.133 0.014 1 98.75 235 LEU B CA 1
ATOM 4536 C C . LEU B 1 235 ? -21.062 8.016 -0.976 1 98.75 235 LEU B C 1
ATOM 4538 O O . LEU B 1 235 ? -21.641 6.922 -0.882 1 98.75 235 LEU B O 1
ATOM 4542 N N . LEU B 1 236 ? -20.172 8.281 -1.88 1 98.69 236 LEU B N 1
ATOM 4543 C CA . LEU B 1 236 ? -19.828 7.293 -2.896 1 98.69 236 LEU B CA 1
ATOM 4544 C C . LEU B 1 236 ? -19.234 6.039 -2.258 1 98.69 236 LEU B C 1
ATOM 4546 O O . LEU B 1 236 ? -19.578 4.918 -2.65 1 98.69 236 LEU B O 1
ATOM 4550 N N . CYS B 1 237 ? -18.375 6.211 -1.295 1 98.62 237 CYS B N 1
ATOM 4551 C CA . CYS B 1 237 ? -17.766 5.078 -0.604 1 98.62 237 CYS B CA 1
ATOM 4552 C C . CYS B 1 237 ? -18.812 4.285 0.167 1 98.62 237 CYS B C 1
ATOM 4554 O O . CYS B 1 237 ? -18.75 3.057 0.239 1 98.62 237 CYS B O 1
ATOM 4556 N N . THR B 1 238 ? -19.766 4.949 0.754 1 98.62 238 THR B N 1
ATOM 4557 C CA . THR B 1 238 ? -20.859 4.273 1.463 1 98.62 238 THR B CA 1
ATOM 4558 C C . THR B 1 238 ? -21.703 3.457 0.497 1 98.62 238 THR B C 1
ATOM 4560 O O . THR B 1 238 ? -22 2.291 0.758 1 98.62 238 THR B O 1
ATOM 4563 N N . ILE B 1 239 ? -22.062 4.066 -0.637 1 98.5 239 ILE B N 1
ATOM 4564 C CA . ILE B 1 239 ? -22.844 3.359 -1.645 1 98.5 239 ILE B CA 1
ATOM 4565 C C . ILE B 1 239 ? -22.047 2.184 -2.193 1 98.5 239 ILE B C 1
ATOM 4567 O O . ILE B 1 239 ? -22.594 1.105 -2.432 1 98.5 239 ILE B O 1
ATOM 4571 N N . HIS B 1 240 ? -20.766 2.398 -2.404 1 98.62 240 HIS B N 1
ATOM 4572 C CA . HIS B 1 240 ? -19.859 1.329 -2.818 1 98.62 240 HIS B CA 1
ATOM 4573 C C . HIS B 1 240 ? -19.969 0.127 -1.887 1 98.62 240 HIS B C 1
ATOM 4575 O O . HIS B 1 240 ? -20.125 -1.009 -2.346 1 98.62 240 HIS B O 1
ATOM 4581 N N . ALA B 1 241 ? -20 0.371 -0.586 1 97.69 241 ALA B N 1
ATOM 4582 C CA . ALA B 1 241 ? -20.078 -0.704 0.4 1 97.69 241 ALA B CA 1
ATOM 4583 C C . ALA B 1 241 ? -21.469 -1.335 0.405 1 97.69 241 ALA B C 1
ATOM 4585 O O . ALA B 1 241 ? -21.609 -2.553 0.548 1 97.69 241 ALA B O 1
ATOM 4586 N N . LEU B 1 242 ? -22.453 -0.54 0.218 1 97.44 242 LEU B N 1
ATOM 4587 C CA . LEU B 1 242 ? -23.812 -1.048 0.194 1 97.44 242 LEU B CA 1
ATOM 4588 C C . LEU B 1 242 ? -24.031 -1.968 -1.002 1 97.44 242 LEU B C 1
ATOM 4590 O O . LEU B 1 242 ? -24.625 -3.041 -0.866 1 97.44 242 LEU B O 1
ATOM 4594 N N . VAL B 1 243 ? -23.516 -1.545 -2.113 1 97.06 243 VAL B N 1
ATOM 4595 C CA . VAL B 1 243 ? -23.703 -2.332 -3.328 1 97.06 243 VAL B CA 1
ATOM 4596 C C . VAL B 1 243 ? -22.844 -3.594 -3.258 1 97.06 243 VAL B C 1
ATOM 4598 O O . VAL B 1 243 ? -23.234 -4.648 -3.756 1 97.06 243 VAL B O 1
ATOM 4601 N N . PHE B 1 244 ? -21.719 -3.539 -2.684 1 96.19 244 PHE B N 1
ATOM 4602 C CA . PHE B 1 244 ? -20.859 -4.695 -2.512 1 96.19 244 PHE B CA 1
ATOM 4603 C C . PHE B 1 244 ? -21.594 -5.84 -1.841 1 96.19 244 PHE B C 1
ATOM 4605 O O . PHE B 1 244 ? -21.469 -6.996 -2.258 1 96.19 244 PHE B O 1
ATOM 4612 N N . ALA B 1 245 ? -22.391 -5.547 -0.795 1 93.75 245 ALA B N 1
ATOM 4613 C CA . ALA B 1 245 ? -23.078 -6.594 -0.05 1 93.75 245 ALA B CA 1
ATOM 4614 C C . ALA B 1 245 ? -24.281 -7.117 -0.83 1 93.75 245 ALA B C 1
ATOM 4616 O O . ALA B 1 245 ? -24.641 -8.289 -0.705 1 93.75 245 ALA B O 1
ATOM 4617 N N . TRP B 1 246 ? -24.859 -6.27 -1.63 1 92.62 246 TRP B N 1
ATOM 4618 C CA . TRP B 1 246 ? -25.953 -6.645 -2.529 1 92.62 246 TRP B CA 1
ATOM 4619 C C . TRP B 1 246 ? -27.016 -7.461 -1.793 1 92.62 246 TRP B C 1
ATOM 4621 O O . TRP B 1 246 ? -27.688 -6.949 -0.898 1 92.62 246 TRP B O 1
ATOM 4631 N N . ASN B 1 247 ? -27.062 -8.812 -2.049 1 91.44 247 ASN B N 1
ATOM 4632 C CA . ASN B 1 247 ? -28.094 -9.664 -1.457 1 91.44 247 ASN B CA 1
ATOM 4633 C C . ASN B 1 247 ? -27.656 -10.203 -0.098 1 91.44 247 ASN B C 1
ATOM 4635 O O . ASN B 1 247 ? -28.469 -10.797 0.624 1 91.44 247 ASN B O 1
ATOM 4639 N N . LYS B 1 248 ? -26.531 -9.852 0.311 1 92.44 248 LYS B N 1
ATOM 4640 C CA . LYS B 1 248 ? -26.031 -10.352 1.585 1 92.44 248 LYS B CA 1
ATOM 4641 C C . LYS B 1 248 ? -26.656 -9.617 2.76 1 92.44 248 LYS B C 1
ATOM 4643 O O . LYS B 1 248 ? -26.578 -10.07 3.902 1 92.44 248 LYS B O 1
ATOM 4648 N N . TRP B 1 249 ? -27.297 -8.531 2.477 1 91.81 249 TRP B N 1
ATOM 4649 C CA . TRP B 1 249 ? -27.938 -7.746 3.529 1 91.81 249 TRP B CA 1
ATOM 4650 C C . TRP B 1 249 ? -29.047 -8.539 4.199 1 91.81 249 TRP B C 1
ATOM 4652 O O . TRP B 1 249 ? -29.312 -8.375 5.395 1 91.81 249 TRP B O 1
ATOM 4662 N N . VAL B 1 250 ? -29.688 -9.469 3.439 1 91.19 250 VAL B N 1
ATOM 4663 C CA . VAL B 1 250 ? -30.859 -10.18 3.959 1 91.19 250 VAL B CA 1
ATOM 4664 C C . VAL B 1 250 ? -30.5 -11.648 4.184 1 91.19 250 VAL B C 1
ATOM 4666 O O . VAL B 1 250 ? -31.375 -12.453 4.531 1 91.19 250 VAL B O 1
ATOM 4669 N N . ASP B 1 251 ? -29.25 -11.984 3.986 1 93.12 251 ASP B N 1
ATOM 4670 C CA . ASP B 1 251 ? -28.812 -13.359 4.164 1 93.12 251 ASP B CA 1
ATOM 4671 C C . ASP B 1 251 ? -28.453 -13.648 5.621 1 93.12 251 ASP B C 1
ATOM 4673 O O . ASP B 1 251 ? -27.422 -13.195 6.117 1 93.12 251 ASP B O 1
ATOM 4677 N N . VAL B 1 252 ? -29.203 -14.453 6.25 1 91.94 252 VAL B N 1
ATOM 4678 C CA . VAL B 1 252 ? -29.047 -14.734 7.672 1 91.94 252 VAL B CA 1
ATOM 4679 C C . VAL B 1 252 ? -27.766 -15.523 7.906 1 91.94 252 VAL B C 1
ATOM 4681 O O . VAL B 1 252 ? -27.172 -15.453 8.984 1 91.94 252 VAL B O 1
ATOM 4684 N N . ASN B 1 253 ? -27.25 -16.219 6.902 1 91.44 253 ASN B N 1
ATOM 4685 C CA . ASN B 1 253 ? -26.047 -17.031 7.023 1 91.44 253 ASN B CA 1
ATOM 4686 C C . ASN B 1 253 ? -24.797 -16.172 7.199 1 91.44 253 ASN B C 1
ATOM 4688 O O . ASN B 1 253 ? -23.75 -16.672 7.574 1 91.44 253 ASN B O 1
ATOM 4692 N N . GLN B 1 254 ? -24.969 -14.906 6.906 1 92.12 254 GLN B N 1
ATOM 4693 C CA . GLN B 1 254 ? -23.844 -13.992 7.059 1 92.12 254 GLN B CA 1
ATOM 4694 C C . GLN B 1 254 ? -23.547 -13.719 8.531 1 92.12 254 GLN B C 1
ATOM 4696 O O . GLN B 1 254 ? -22.484 -13.211 8.875 1 92.12 254 GLN B O 1
ATOM 4701 N N . PHE B 1 255 ? -24.5 -14.047 9.383 1 94.06 255 PHE B N 1
ATOM 4702 C CA . PHE B 1 255 ? -24.344 -13.797 10.812 1 94.06 255 PHE B CA 1
ATOM 4703 C C . PHE B 1 255 ? -23.75 -15.016 11.516 1 94.06 255 PHE B C 1
ATOM 4705 O O . PHE B 1 255 ? -24.453 -15.719 12.242 1 94.06 255 PHE B O 1
ATOM 4712 N N . VAL B 1 256 ? -22.469 -15.172 11.43 1 93.38 256 VAL B N 1
ATOM 4713 C CA . VAL B 1 256 ? -21.75 -16.281 12.062 1 93.38 256 VAL B CA 1
ATOM 4714 C C . VAL B 1 256 ? -21.516 -15.961 13.539 1 93.38 256 VAL B C 1
ATOM 4716 O O . VAL B 1 256 ? -21.109 -14.852 13.891 1 93.38 256 VAL B O 1
ATOM 4719 N N . TRP B 1 257 ? -21.797 -16.922 14.5 1 94 257 TRP B N 1
ATOM 4720 C CA . TRP B 1 257 ? -21.719 -16.75 15.945 1 94 257 TRP B CA 1
ATOM 4721 C C . TRP B 1 257 ? -22.531 -15.539 16.375 1 94 257 TRP B C 1
ATOM 4723 O O . TRP B 1 257 ? -22.109 -14.758 17.234 1 94 257 TRP B O 1
ATOM 4733 N N . TYR B 1 258 ? -23.547 -15.234 15.664 1 91.81 258 TYR B N 1
ATOM 4734 C CA . TYR B 1 258 ? -24.516 -14.18 15.977 1 91.81 258 TYR B CA 1
ATOM 4735 C C . TYR B 1 258 ? -23.875 -12.805 15.859 1 91.81 258 TYR B C 1
ATOM 4737 O O . TYR B 1 258 ? -24.312 -11.859 16.531 1 91.81 258 TYR B O 1
ATOM 4745 N N . THR B 1 259 ? -22.844 -12.719 15.086 1 94.75 259 THR B N 1
ATOM 4746 C CA . THR B 1 259 ? -22.203 -11.43 14.867 1 94.75 259 THR B CA 1
ATOM 4747 C C . THR B 1 259 ? -22.453 -10.93 13.445 1 94.75 259 THR B C 1
ATOM 4749 O O . THR B 1 259 ? -22.516 -11.719 12.508 1 94.75 259 THR B O 1
ATOM 4752 N N . PRO B 1 260 ? -22.625 -9.625 13.32 1 95.25 260 PRO B N 1
ATOM 4753 C CA . PRO B 1 260 ? -22.875 -9.086 11.984 1 95.25 260 PRO B CA 1
ATOM 4754 C C . PRO B 1 260 ? -21.656 -9.156 11.078 1 95.25 260 PRO B C 1
ATOM 4756 O O . PRO B 1 260 ? -20.516 -9.133 11.562 1 95.25 260 PRO B O 1
ATOM 4759 N N . PRO B 1 261 ? -21.906 -9.289 9.742 1 95.38 261 PRO B N 1
ATOM 4760 C CA . PRO B 1 261 ? -20.781 -9.25 8.805 1 95.38 261 PRO B CA 1
ATOM 4761 C C . PRO B 1 261 ? -20.062 -7.898 8.805 1 95.38 261 PRO B C 1
ATOM 4763 O O . PRO B 1 261 ? -20.641 -6.891 9.219 1 95.38 261 PRO B O 1
ATOM 4766 N N . THR B 1 262 ? -18.844 -7.898 8.359 1 95.06 262 THR B N 1
ATOM 4767 C CA . THR B 1 262 ? -17.953 -6.738 8.461 1 95.06 262 THR B CA 1
ATOM 4768 C C . THR B 1 262 ? -18.516 -5.566 7.656 1 95.06 262 THR B C 1
ATOM 4770 O O . THR B 1 262 ? -18.359 -4.406 8.055 1 95.06 262 THR B O 1
ATOM 4773 N N . PHE B 1 263 ? -19.219 -5.82 6.57 1 94.75 263 PHE B N 1
ATOM 4774 C CA . PHE B 1 263 ? -19.734 -4.734 5.742 1 94.75 263 PHE B CA 1
ATOM 4775 C C . PHE B 1 263 ? -20.812 -3.943 6.488 1 94.75 263 PHE B C 1
ATOM 4777 O O . PHE B 1 263 ? -20.984 -2.75 6.238 1 94.75 263 PHE B O 1
ATOM 4784 N N . MET B 1 264 ? -21.516 -4.586 7.395 1 95.69 264 MET B N 1
ATOM 4785 C CA . MET B 1 264 ? -22.531 -3.881 8.188 1 95.69 264 MET B CA 1
ATOM 4786 C C . MET B 1 264 ? -21.859 -2.912 9.164 1 95.69 264 MET B C 1
ATOM 4788 O O . MET B 1 264 ? -22.375 -1.814 9.398 1 95.69 264 MET B O 1
ATOM 4792 N N . ILE B 1 265 ? -20.75 -3.352 9.695 1 96 265 ILE B N 1
ATOM 4793 C CA . ILE B 1 265 ? -19.969 -2.504 10.602 1 96 265 ILE B CA 1
ATOM 4794 C C . ILE B 1 265 ? -19.406 -1.309 9.836 1 96 265 ILE B C 1
ATOM 4796 O O . ILE B 1 265 ? -19.422 -0.181 10.336 1 96 265 ILE B O 1
ATOM 4800 N N . ALA B 1 266 ? -19.047 -1.499 8.648 1 97.12 266 ALA B N 1
ATOM 4801 C CA . ALA B 1 266 ? -18.375 -0.5 7.824 1 97.12 266 ALA B CA 1
ATOM 4802 C C . ALA B 1 266 ? -19.312 0.666 7.504 1 97.12 266 ALA B C 1
ATOM 4804 O O . ALA B 1 266 ? -18.875 1.82 7.465 1 97.12 266 ALA B O 1
ATOM 4805 N N . VAL B 1 267 ? -20.594 0.41 7.328 1 97.5 267 VAL B N 1
ATOM 4806 C CA . VAL B 1 267 ? -21.453 1.445 6.754 1 97.5 267 VAL B CA 1
ATOM 4807 C C . VAL B 1 267 ? -22.188 2.184 7.867 1 97.5 267 VAL B C 1
ATOM 4809 O O . VAL B 1 267 ? -22.781 3.238 7.633 1 97.5 267 VAL B O 1
ATOM 4812 N N . PHE B 1 268 ? -22.109 1.703 9.094 1 97.5 268 PHE B N 1
ATOM 4813 C CA . PHE B 1 268 ? -22.922 2.262 10.172 1 97.5 268 PHE B CA 1
ATOM 4814 C C . PHE B 1 268 ? -22.547 3.721 10.422 1 97.5 268 PHE B C 1
ATOM 4816 O O . PHE B 1 268 ? -23.391 4.609 10.305 1 97.5 268 PHE B O 1
ATOM 4823 N N . LEU B 1 269 ? -21.344 3.977 10.711 1 98.31 269 LEU B N 1
ATOM 4824 C CA . LEU B 1 269 ? -20.906 5.32 11.078 1 98.31 269 LEU B CA 1
ATOM 4825 C C . LEU B 1 269 ? -21.062 6.281 9.906 1 98.31 269 LEU B C 1
ATOM 4827 O O . LEU B 1 269 ? -21.594 7.379 10.055 1 98.31 269 LEU B O 1
ATOM 4831 N N . PRO B 1 270 ? -20.641 5.926 8.734 1 98.62 270 PRO B N 1
ATOM 4832 C CA . PRO B 1 270 ? -20.812 6.832 7.594 1 98.62 270 PRO B CA 1
ATOM 4833 C C . PRO B 1 270 ? -22.266 7.188 7.34 1 98.62 270 PRO B C 1
ATOM 4835 O O . PRO B 1 270 ? -22.578 8.336 7.004 1 98.62 270 PRO B O 1
ATOM 4838 N N . ILE B 1 271 ? -23.109 6.273 7.512 1 98.62 271 ILE B N 1
ATOM 4839 C CA . ILE B 1 271 ? -24.531 6.547 7.305 1 98.62 271 ILE B CA 1
ATOM 4840 C C . ILE B 1 271 ? -25.031 7.547 8.352 1 98.62 271 ILE B C 1
ATOM 4842 O O . ILE B 1 271 ? -25.766 8.484 8.023 1 98.62 271 ILE B O 1
ATOM 4846 N N . VAL B 1 272 ? -24.656 7.328 9.547 1 98.5 272 VAL B N 1
ATOM 4847 C CA . VAL B 1 272 ? -25.031 8.242 10.625 1 98.5 272 VAL B CA 1
ATOM 4848 C C . VAL B 1 272 ? -24.531 9.648 10.305 1 98.5 272 VAL B C 1
ATOM 4850 O O . VAL B 1 272 ? -25.281 10.625 10.438 1 98.5 272 VAL B O 1
ATOM 4853 N N . VAL B 1 273 ? -23.297 9.75 9.875 1 98.69 273 VAL B N 1
ATOM 4854 C CA . VAL B 1 273 ? -22.703 11.047 9.578 1 98.69 273 VAL B CA 1
ATOM 4855 C C . VAL B 1 273 ? -23.438 11.703 8.414 1 98.69 273 VAL B C 1
ATOM 4857 O O . VAL B 1 273 ? -23.766 12.891 8.469 1 98.69 273 VAL B O 1
ATOM 4860 N N . LEU B 1 274 ? -23.734 10.945 7.426 1 98.56 274 LEU B N 1
ATOM 4861 C CA . LEU B 1 274 ? -24.422 11.477 6.254 1 98.56 274 LEU B CA 1
ATOM 4862 C C . LEU B 1 274 ? -25.844 11.914 6.609 1 98.56 274 LEU B C 1
ATOM 4864 O O . LEU B 1 274 ? -26.312 12.953 6.137 1 98.56 274 LEU B O 1
ATOM 4868 N N . LEU B 1 275 ? -26.484 11.156 7.422 1 98.44 275 LEU B N 1
ATOM 4869 C CA . LEU B 1 275 ? -27.844 11.516 7.852 1 98.44 275 LEU B CA 1
ATOM 4870 C C . LEU B 1 275 ? -27.828 12.789 8.688 1 98.44 275 LEU B C 1
ATOM 4872 O O . LEU B 1 275 ? -28.641 13.688 8.477 1 98.44 275 LEU B O 1
ATOM 4876 N N . CYS B 1 276 ? -26.922 12.883 9.625 1 97.94 276 CYS B N 1
ATOM 4877 C CA . CYS B 1 276 ? -26.797 14.078 10.453 1 97.94 276 CYS B CA 1
ATOM 4878 C C . CYS B 1 276 ? -26.484 15.305 9.602 1 97.94 276 CYS B C 1
ATOM 4880 O O . CYS B 1 276 ? -27.047 16.375 9.828 1 97.94 276 CYS B O 1
ATOM 4882 N N . LYS B 1 277 ? -25.609 15.133 8.68 1 97.44 277 LYS B N 1
ATOM 4883 C CA . LYS B 1 277 ? -25.297 16.234 7.781 1 97.44 277 LYS B CA 1
ATOM 4884 C C . LYS B 1 277 ? -26.531 16.672 6.992 1 97.44 277 LYS B C 1
ATOM 4886 O O . LYS B 1 277 ? -26.766 17.875 6.809 1 97.44 277 LYS B O 1
ATOM 4891 N N . SER B 1 278 ? -27.312 15.742 6.559 1 97.31 278 SER B N 1
ATOM 4892 C CA . SER B 1 278 ? -28.531 16.047 5.816 1 97.31 278 SER B CA 1
ATOM 4893 C C . SER B 1 278 ? -29.516 16.828 6.672 1 97.31 278 SER B C 1
ATOM 4895 O O . SER B 1 278 ? -30.172 17.75 6.184 1 97.31 278 SER B O 1
ATOM 4897 N N . VAL B 1 279 ? -29.594 16.5 7.867 1 97 279 VAL B N 1
ATOM 4898 C CA . VAL B 1 279 ? -30.469 17.219 8.797 1 97 279 VAL B CA 1
ATOM 4899 C C . VAL B 1 279 ? -29.984 18.656 8.961 1 97 279 VAL B C 1
ATOM 4901 O O . VAL B 1 279 ? -30.797 19.594 8.961 1 97 279 VAL B O 1
ATOM 4904 N N . LEU B 1 280 ? -28.719 18.859 9.078 1 95.69 280 LEU B N 1
ATOM 4905 C CA . LEU B 1 280 ? -28.141 20.172 9.273 1 95.69 280 LEU B CA 1
ATOM 4906 C C . LEU B 1 280 ? -28.297 21.031 8.023 1 95.69 280 LEU B C 1
ATOM 4908 O O . LEU B 1 280 ? -28.188 22.266 8.094 1 95.69 280 LEU B O 1
ATOM 4912 N N . LEU B 1 281 ? -28.516 20.359 6.922 1 94.88 281 LEU B N 1
ATOM 4913 C CA . LEU B 1 281 ? -28.656 21.094 5.664 1 94.88 281 LEU B CA 1
ATOM 4914 C C . LEU B 1 281 ? -30.078 21.578 5.477 1 94.88 281 LEU B C 1
ATOM 4916 O O . LEU B 1 281 ? -30.359 22.359 4.559 1 94.88 281 LEU B O 1
ATOM 4920 N N . LEU B 1 282 ? -30.906 21.172 6.34 1 95.81 282 LEU B N 1
ATOM 4921 C CA . LEU B 1 282 ? -32.281 21.703 6.285 1 95.81 282 LEU B CA 1
ATOM 4922 C C . LEU B 1 282 ? -32.25 23.219 6.461 1 95.81 282 LEU B C 1
ATOM 4924 O O . LEU B 1 282 ? -31.516 23.75 7.281 1 95.81 282 LEU B O 1
ATOM 4928 N N . PRO B 1 283 ? -33.125 23.969 5.742 1 94.12 283 PRO B N 1
ATOM 4929 C CA . PRO B 1 283 ? -33.062 25.438 5.734 1 94.12 283 PRO B CA 1
ATOM 4930 C C . PRO B 1 283 ? -33.219 26.031 7.129 1 94.12 283 PRO B C 1
ATOM 4932 O O . PRO B 1 283 ? -32.531 27 7.469 1 94.12 283 PRO B O 1
ATOM 4935 N N . CYS B 1 284 ? -34.094 25.547 7.941 1 93.31 284 CYS B N 1
ATOM 4936 C CA . CYS B 1 284 ? -34.312 26.078 9.281 1 93.31 284 CYS B CA 1
ATOM 4937 C C . CYS B 1 284 ? -33.062 26 10.125 1 93.31 284 CYS B C 1
ATOM 4939 O O . CYS B 1 284 ? -32.656 26.969 10.766 1 93.31 284 CYS B O 1
ATOM 4941 N N . LEU B 1 285 ? -32.438 24.922 10.086 1 93.75 285 LEU B N 1
ATOM 4942 C CA . LEU B 1 285 ? -31.219 24.734 10.883 1 93.75 285 LEU B CA 1
ATOM 4943 C C . LEU B 1 285 ? -30.031 25.438 10.234 1 93.75 285 LEU B C 1
ATOM 4945 O O . LEU B 1 285 ? -29.203 26.031 10.93 1 93.75 285 LEU B O 1
ATOM 4949 N N . ARG B 1 286 ? -29.922 25.328 8.969 1 93.88 286 ARG B N 1
ATOM 4950 C CA . ARG B 1 286 ? -28.812 25.938 8.242 1 93.88 286 ARG B CA 1
ATOM 4951 C C . ARG B 1 286 ? -28.781 27.453 8.461 1 93.88 286 ARG B C 1
ATOM 4953 O O . ARG B 1 286 ? -27.719 28.031 8.703 1 93.88 286 ARG B O 1
ATOM 4960 N N . LYS B 1 287 ? -29.938 28.094 8.344 1 93.69 287 LYS B N 1
ATOM 4961 C CA . LYS B 1 287 ? -30.031 29.531 8.562 1 93.69 287 LYS B CA 1
ATOM 4962 C C . LYS B 1 287 ? -29.641 29.906 9.992 1 93.69 287 LYS B C 1
ATOM 4964 O O . LYS B 1 287 ? -28.953 30.891 10.219 1 93.69 287 LYS B O 1
ATOM 4969 N N . LYS B 1 288 ? -30.125 29.109 10.898 1 93.81 288 LYS B N 1
ATOM 4970 C CA . LYS B 1 288 ? -29.812 29.359 12.297 1 93.81 288 LYS B CA 1
ATOM 4971 C C . LYS B 1 288 ? -28.297 29.25 12.547 1 93.81 288 LYS B C 1
ATOM 4973 O O . LYS B 1 288 ? -27.719 30.094 13.242 1 93.81 288 LYS B O 1
ATOM 4978 N N . ILE B 1 289 ? -27.672 28.266 11.977 1 93 289 ILE B N 1
ATOM 4979 C CA . ILE B 1 289 ? -26.234 28.047 12.148 1 93 289 ILE B CA 1
ATOM 4980 C C . ILE B 1 289 ? -25.469 29.203 11.508 1 93 289 ILE B C 1
ATOM 4982 O O . ILE B 1 289 ? -24.484 29.688 12.07 1 93 289 ILE B O 1
ATOM 4986 N N . GLN B 1 290 ? -25.906 29.594 10.367 1 92.19 290 GLN B N 1
ATOM 4987 C CA . GLN B 1 290 ? -25.25 30.703 9.672 1 92.19 290 GLN B CA 1
ATOM 4988 C C . GLN B 1 290 ? -25.344 31.984 10.484 1 92.19 290 GLN B C 1
ATOM 4990 O O . GLN B 1 290 ? -24.391 32.75 10.562 1 92.19 290 GLN B O 1
ATOM 4995 N N . LYS B 1 291 ? -26.453 32.188 11.078 1 91.38 291 LYS B N 1
ATOM 4996 C CA . LYS B 1 291 ? -26.641 33.344 11.93 1 91.38 291 LYS B CA 1
ATOM 4997 C C . LYS B 1 291 ? -25.688 33.344 13.117 1 91.38 291 LYS B C 1
ATOM 4999 O O . LYS B 1 291 ? -25.062 34.344 13.453 1 91.38 291 LYS B O 1
ATOM 5004 N N . ILE B 1 292 ? -25.594 32.219 13.68 1 90.81 292 ILE B N 1
ATOM 5005 C CA . ILE B 1 292 ? -24.734 32.031 14.844 1 90.81 292 ILE B CA 1
ATOM 5006 C C . ILE B 1 292 ? -23.281 32.281 14.445 1 90.81 292 ILE B C 1
ATOM 5008 O O . ILE B 1 292 ? -22.547 33 15.141 1 90.81 292 ILE B O 1
ATOM 5012 N N . ARG B 1 293 ? -22.859 31.844 13.281 1 89.19 293 ARG B N 1
ATOM 5013 C CA . ARG B 1 293 ? -21.469 31.938 12.82 1 89.19 293 ARG B CA 1
ATOM 5014 C C . ARG B 1 293 ? -21.156 33.344 12.352 1 89.19 293 ARG B C 1
ATOM 5016 O O . ARG B 1 293 ? -19.984 33.719 12.25 1 89.19 293 ARG B O 1
ATOM 5023 N N . CYS B 1 294 ? -22.219 34.094 12.07 1 88.75 294 CYS B N 1
ATOM 5024 C CA . CYS B 1 294 ? -22.047 35.5 11.703 1 88.75 294 CYS B CA 1
ATOM 5025 C C . CYS B 1 294 ? -22.062 36.406 12.93 1 88.75 294 CYS B C 1
ATOM 5027 O O . CYS B 1 294 ? -21.922 37.625 12.812 1 88.75 294 CYS B O 1
ATOM 5029 N N . GLY B 1 295 ? -22.25 35.875 14.086 1 85.88 295 GLY B N 1
ATOM 5030 C CA . GLY B 1 295 ? -22.094 36.688 15.289 1 85.88 295 GLY B CA 1
ATOM 5031 C C . GLY B 1 295 ? -23.391 36.812 16.078 1 85.88 295 GLY B C 1
ATOM 5032 O O . GLY B 1 295 ? -23.438 37.5 17.094 1 85.88 295 GLY B O 1
ATOM 5033 N N . TRP B 1 296 ? -24.438 36.219 15.539 1 82.56 296 TRP B N 1
ATOM 5034 C CA . TRP B 1 296 ? -25.703 36.219 16.281 1 82.56 296 TRP B CA 1
ATOM 5035 C C . TRP B 1 296 ? -25.562 35.438 17.594 1 82.56 296 TRP B C 1
ATOM 5037 O O . TRP B 1 296 ? -24.922 34.406 17.656 1 82.56 296 TRP B O 1
ATOM 5047 N N . ASP B 1 297 ? -26.062 36.031 18.672 1 83.94 297 ASP B N 1
ATOM 5048 C CA . ASP B 1 297 ? -26.016 35.438 20 1 83.94 297 ASP B CA 1
ATOM 5049 C C . ASP B 1 297 ? -27.422 35.344 20.594 1 83.94 297 ASP B C 1
ATOM 5051 O O . ASP B 1 297 ? -28.047 36.375 20.906 1 83.94 297 ASP B O 1
ATOM 5055 N N . ALA B 1 298 ? -27.922 34.25 20.75 1 77.69 298 ALA B N 1
ATOM 5056 C CA . ALA B 1 298 ? -29.281 34.031 21.25 1 77.69 298 ALA B CA 1
ATOM 5057 C C . ALA B 1 298 ? -29.406 34.5 22.688 1 77.69 298 ALA B C 1
ATOM 5059 O O . ALA B 1 298 ? -30.484 34.938 23.109 1 77.69 298 ALA B O 1
ATOM 5060 N N . ASN B 1 299 ? -28.391 34.406 23.438 1 76.5 299 ASN B N 1
ATOM 5061 C CA . ASN B 1 299 ? -28.422 34.844 24.828 1 76.5 299 ASN B CA 1
ATOM 5062 C C . ASN B 1 299 ? -28.578 36.344 24.953 1 76.5 299 ASN B C 1
ATOM 5064 O O . ASN B 1 299 ? -29.266 36.844 25.844 1 76.5 299 ASN B O 1
ATOM 5068 N N . THR B 1 300 ? -28 37.031 23.984 1 72.44 300 THR B N 1
ATOM 5069 C CA . THR B 1 300 ? -28.141 38.469 24 1 72.44 300 THR B CA 1
ATOM 5070 C C . THR B 1 300 ? -29.531 38.875 23.531 1 72.44 300 THR B C 1
ATOM 5072 O O . THR B 1 300 ? -30.125 39.812 24.078 1 72.44 300 THR B O 1
ATOM 5075 N N . GLU B 1 301 ? -30.031 38.188 22.594 1 69.81 301 GLU B N 1
ATOM 5076 C CA . GLU B 1 301 ? -31.359 38.5 22.078 1 69.81 301 GLU B CA 1
ATOM 5077 C C . GLU B 1 301 ? -32.438 38.188 23.141 1 69.81 301 GLU B C 1
ATOM 5079 O O . GLU B 1 301 ? -33.406 38.969 23.281 1 69.81 301 GLU B O 1
ATOM 5084 N N . MET B 1 302 ? -32.25 37.156 23.766 1 67 302 MET B N 1
ATOM 5085 C CA . MET B 1 302 ? -33.188 36.812 24.828 1 67 302 MET B CA 1
ATOM 5086 C C . MET B 1 302 ? -33.156 37.844 25.953 1 67 302 MET B C 1
ATOM 5088 O O . MET B 1 302 ? -34.188 38.219 26.516 1 67 302 MET B O 1
ATOM 5092 N N . ASN B 1 303 ? -31.969 38.188 26.219 1 65.81 303 ASN B N 1
ATOM 5093 C CA . ASN B 1 303 ? -31.828 39.219 27.266 1 65.81 303 ASN B CA 1
ATOM 5094 C C . ASN B 1 303 ? -32.469 40.531 26.844 1 65.81 303 ASN B C 1
ATOM 5096 O O . ASN B 1 303 ? -33.094 41.188 27.672 1 65.81 303 ASN B O 1
ATOM 5100 N N . LYS B 1 304 ? -32.406 40.938 25.594 1 67.38 304 LYS B N 1
ATOM 5101 C CA . LYS B 1 304 ? -33 42.156 25.094 1 67.38 304 LYS B CA 1
ATOM 5102 C C . LYS B 1 304 ? -34.531 42.094 25.141 1 67.38 304 LYS B C 1
ATOM 5104 O O . LYS B 1 304 ? -35.219 43.062 25.5 1 67.38 304 LYS B O 1
ATOM 5109 N N . THR B 1 305 ? -34.938 40.969 24.734 1 64.19 305 THR B N 1
ATOM 5110 C CA . THR B 1 305 ? -36.406 40.781 24.734 1 64.19 305 THR B CA 1
ATOM 5111 C C . THR B 1 305 ? -36.938 40.812 26.172 1 64.19 305 THR B C 1
ATOM 5113 O O . THR B 1 305 ? -38 41.375 26.422 1 64.19 305 THR B O 1
ATOM 5116 N N . GLN B 1 306 ? -36.25 40.188 27.094 1 64.25 306 GLN B N 1
ATOM 5117 C CA . GLN B 1 306 ? -36.688 40.188 28.484 1 64.25 306 GLN B CA 1
ATOM 5118 C C . GLN B 1 306 ? -36.656 41.594 29.078 1 64.25 306 GLN B C 1
ATOM 5120 O O . GLN B 1 306 ? -37.531 41.969 29.859 1 64.25 306 GLN B O 1
ATOM 5125 N N . MET B 1 307 ? -35.625 42.344 28.688 1 62.56 307 MET B N 1
ATOM 5126 C CA . MET B 1 307 ? -35.5 43.719 29.156 1 62.56 307 MET B CA 1
ATOM 5127 C C . MET B 1 307 ? -36.625 44.562 28.594 1 62.56 307 MET B C 1
ATOM 5129 O O . MET B 1 307 ? -37.188 45.406 29.297 1 62.56 307 MET B O 1
ATOM 5133 N N . THR B 1 308 ? -36.969 44.406 27.391 1 64.88 308 THR B N 1
ATOM 5134 C CA . THR B 1 308 ? -38.031 45.156 26.766 1 64.88 308 THR B CA 1
ATOM 5135 C C . THR B 1 308 ? -39.406 44.75 27.344 1 64.88 308 THR B C 1
ATOM 5137 O O . THR B 1 308 ? -40.312 45.594 27.438 1 64.88 308 THR B O 1
ATOM 5140 N N . SER B 1 309 ? -39.594 43.594 27.797 1 60.91 309 SER B N 1
ATOM 5141 C CA . SER B 1 309 ? -40.875 43.156 28.375 1 60.91 309 SER B CA 1
ATOM 5142 C C . SER B 1 309 ? -41.031 43.688 29.812 1 60.91 309 SER B C 1
ATOM 5144 O O . SER B 1 309 ? -42.156 43.875 30.281 1 60.91 309 SER B O 1
ATOM 5146 N N . ARG B 1 310 ? -40 44 30.406 1 64.12 310 ARG B N 1
ATOM 5147 C CA . ARG B 1 310 ? -40.031 44.531 31.766 1 64.12 310 ARG B CA 1
ATOM 5148 C C . ARG B 1 310 ? -40.25 46.031 31.766 1 64.12 310 ARG B C 1
ATOM 5150 O O . ARG B 1 310 ? -40.688 46.625 32.75 1 64.12 310 ARG B O 1
ATOM 5157 N N . LEU B 1 311 ? -40 46.625 30.672 1 49.88 311 LEU B N 1
ATOM 5158 C CA . LEU B 1 311 ? -40.344 48.062 30.594 1 49.88 311 LEU B CA 1
ATOM 5159 C C . LEU B 1 311 ? -41.781 48.25 30.188 1 49.88 311 LEU B C 1
ATOM 5161 O O . LEU B 1 311 ? -42.438 49.219 30.656 1 49.88 311 LEU B O 1
#

Organism: NCBI:txid1825980